Protein AF-0000000083133908 (afdb_homodimer)

Structure (mmCIF, N/CA/C/O backbone):
data_AF-0000000083133908-model_v1
#
loop_
_entity.id
_entity.type
_entity.pdbx_description
1 polymer 'Protein phosphatase CheZ'
#
loop_
_atom_site.group_PDB
_atom_site.id
_atom_site.type_symbol
_atom_site.label_atom_id
_atom_site.label_alt_id
_atom_site.label_comp_id
_atom_site.label_asym_id
_atom_site.label_entity_id
_atom_site.label_seq_id
_atom_site.pdbx_PDB_ins_code
_atom_site.Cartn_x
_atom_site.Cartn_y
_atom_site.Cartn_z
_atom_site.occupancy
_atom_site.B_iso_or_equiv
_atom_site.auth_seq_id
_atom_site.auth_comp_id
_atom_site.auth_asym_id
_atom_site.auth_atom_id
_atom_site.pdbx_PDB_model_num
ATOM 1 N N . MET A 1 1 ? 16.297 55.5 17.969 1 25.08 1 MET A N 1
ATOM 2 C CA . MET A 1 1 ? 15.398 56.594 18.359 1 25.08 1 MET A CA 1
ATOM 3 C C . MET A 1 1 ? 14.242 56.719 17.375 1 25.08 1 MET A C 1
ATOM 5 O O . MET A 1 1 ? 13.211 57.312 17.703 1 25.08 1 MET A O 1
ATOM 9 N N . LYS A 1 2 ? 14.5 56.594 16.094 1 35.31 2 LYS A N 1
ATOM 10 C CA . LYS A 1 2 ? 13.703 56.844 14.883 1 35.31 2 LYS A CA 1
ATOM 11 C C . LYS A 1 2 ? 12.617 55.781 14.727 1 35.31 2 LYS A C 1
ATOM 13 O O . LYS A 1 2 ? 11.547 56.062 14.172 1 35.31 2 LYS A O 1
ATOM 18 N N . ASN A 1 3 ? 13.055 54.625 14.844 1 29.94 3 ASN A N 1
ATOM 19 C CA . ASN A 1 3 ? 12.234 53.469 14.43 1 29.94 3 ASN A CA 1
ATOM 20 C C . ASN A 1 3 ? 11.102 53.219 15.414 1 29.94 3 ASN A C 1
ATOM 22 O O . ASN A 1 3 ? 10.352 52.25 15.258 1 29.94 3 ASN A O 1
ATOM 26 N N . GLU A 1 4 ? 11.109 53.625 16.641 1 32.22 4 GLU A N 1
ATOM 27 C CA . GLU A 1 4 ? 10.188 53.625 17.766 1 32.22 4 GLU A CA 1
ATOM 28 C C . GLU A 1 4 ? 8.984 54.531 17.469 1 32.22 4 GLU A C 1
ATOM 30 O O . GLU A 1 4 ? 7.98 54.5 18.188 1 32.22 4 GLU A O 1
ATOM 35 N N . GLU A 1 5 ? 9.047 55.562 16.719 1 35.44 5 GLU A N 1
ATOM 36 C CA . GLU A 1 5 ? 8.125 56.625 16.359 1 35.44 5 GLU A CA 1
ATOM 37 C C . GLU A 1 5 ? 6.926 56.094 15.586 1 35.44 5 GLU A C 1
ATOM 39 O O . GLU A 1 5 ? 5.84 56.688 15.625 1 35.44 5 GLU A O 1
ATOM 44 N N . GLN A 1 6 ? 7.094 55.031 14.773 1 40.72 6 GLN A N 1
ATOM 45 C CA . GLN A 1 6 ? 6.18 54.656 13.695 1 40.72 6 GLN A CA 1
ATOM 46 C C . GLN A 1 6 ? 4.965 53.906 14.227 1 40.72 6 GLN A C 1
ATOM 48 O O . GLN A 1 6 ? 4.031 53.625 13.484 1 40.72 6 GLN A O 1
ATOM 53 N N . LEU A 1 7 ? 5.117 53.25 15.414 1 43.38 7 LEU A N 1
ATOM 54 C CA . LEU A 1 7 ? 4.031 52.375 15.82 1 43.38 7 LEU A CA 1
ATOM 55 C C . LEU A 1 7 ? 2.764 53.156 16.109 1 43.38 7 LEU A C 1
ATOM 57 O O . LEU A 1 7 ? 1.654 52.656 15.883 1 43.38 7 LEU A O 1
ATOM 61 N N . LEU A 1 8 ? 2.828 54.281 16.812 1 44.56 8 LEU A N 1
ATOM 62 C CA . LEU A 1 8 ? 1.632 55.031 17.141 1 44.56 8 LEU A CA 1
ATOM 63 C C . LEU A 1 8 ? 1.123 55.812 15.922 1 44.56 8 LEU A C 1
ATOM 65 O O . LEU A 1 8 ? 1.903 56.469 15.227 1 44.56 8 LEU A O 1
ATOM 69 N N . THR A 1 9 ? -0.041 55.312 15.57 1 54.75 9 THR A N 1
ATOM 70 C CA . THR A 1 9 ? -0.639 56.094 14.492 1 54.75 9 THR A CA 1
ATOM 71 C C . THR A 1 9 ? -0.646 57.594 14.836 1 54.75 9 THR A C 1
ATOM 73 O O . THR A 1 9 ? -0.519 57.969 16.016 1 54.75 9 THR A O 1
ATOM 76 N N . ARG A 1 10 ? -0.444 58.344 13.789 1 56.56 10 ARG A N 1
ATOM 77 C CA . ARG A 1 10 ? -0.522 59.812 13.891 1 56.56 10 ARG A CA 1
ATOM 78 C C . ARG A 1 10 ? -1.682 60.219 14.789 1 56.56 10 ARG A C 1
ATOM 80 O O . ARG A 1 10 ? -1.552 61.156 15.586 1 56.56 10 ARG A O 1
ATOM 87 N N . SER A 1 11 ? -2.711 59.375 14.641 1 59.56 11 SER A N 1
ATOM 88 C CA . SER A 1 11 ? -3.895 59.719 15.422 1 59.56 11 SER A CA 1
ATOM 89 C C . SER A 1 11 ? -3.66 59.469 16.906 1 59.56 11 SER A C 1
ATOM 91 O O . SER A 1 11 ? -4.055 60.281 17.75 1 59.56 11 SER A O 1
ATOM 93 N N . THR A 1 12 ? -2.955 58.406 17.172 1 58.28 12 THR A N 1
ATOM 94 C CA . THR A 1 12 ? -2.65 58.094 18.562 1 58.28 12 THR A CA 1
ATOM 95 C C . THR A 1 12 ? -1.703 59.156 19.141 1 58.28 12 THR A C 1
ATOM 97 O O . THR A 1 12 ? -1.865 59.562 20.281 1 58.28 12 THR A O 1
ATOM 100 N N . LEU A 1 13 ? -0.852 59.562 18.328 1 54.84 13 LEU A N 1
ATOM 101 C CA . LEU A 1 13 ? 0.083 60.562 18.766 1 54.84 13 LEU A CA 1
ATOM 102 C C . LEU A 1 13 ? -0.641 61.906 19.016 1 54.84 13 LEU A C 1
ATOM 104 O O . LEU A 1 13 ? -0.359 62.594 20 1 54.84 13 LEU A O 1
ATOM 108 N N . GLU A 1 14 ? -1.51 62.25 18.109 1 61.78 14 GLU A N 1
ATOM 109 C CA . GLU A 1 14 ? -2.27 63.5 18.25 1 61.78 14 GLU A CA 1
ATOM 110 C C . GLU A 1 14 ? -3.115 63.5 19.516 1 61.78 14 GLU A C 1
ATOM 112 O O . GLU A 1 14 ? -3.191 64.5 20.234 1 61.78 14 GLU A O 1
ATOM 117 N N . LYS A 1 15 ? -3.662 62.375 19.766 1 63.47 15 LYS A N 1
ATOM 118 C CA . LYS A 1 15 ? -4.508 62.25 20.953 1 63.47 15 LYS A CA 1
ATOM 119 C C . LYS A 1 15 ? -3.668 62.312 22.219 1 63.47 15 LYS A C 1
ATOM 121 O O . LYS A 1 15 ? -4.086 62.875 23.234 1 63.47 15 LYS A O 1
ATOM 126 N N . ALA A 1 16 ? -2.557 61.812 22.109 1 61.44 16 ALA A N 1
ATOM 127 C CA . ALA A 1 16 ? -1.649 61.875 23.25 1 61.44 16 ALA A CA 1
ATOM 128 C C . ALA A 1 16 ? -1.205 63.312 23.531 1 61.44 16 ALA A C 1
ATOM 130 O O . ALA A 1 16 ? -1.152 63.719 24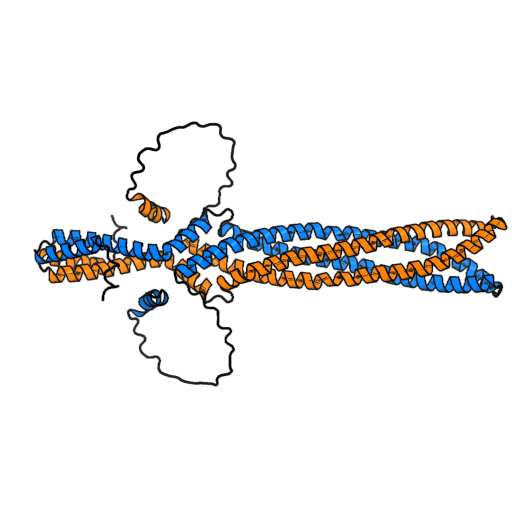.688 1 61.44 16 ALA A O 1
ATOM 131 N N . LEU A 1 17 ? -0.973 63.969 22.469 1 59.78 17 LEU A N 1
ATOM 132 C CA . LEU A 1 17 ? -0.585 65.375 22.625 1 59.78 17 LEU A CA 1
ATOM 133 C C . LEU A 1 17 ? -1.737 66.188 23.203 1 59.78 17 LEU A C 1
ATOM 135 O O . LEU A 1 17 ? -1.529 67.062 24.062 1 59.78 17 LEU A O 1
ATOM 139 N N . SER A 1 18 ? -2.916 65.938 22.656 1 65.31 18 SER A N 1
ATOM 140 C CA . SER A 1 18 ? -4.094 66.625 23.156 1 65.31 18 SER A CA 1
ATOM 141 C C . SER A 1 18 ? -4.34 66.312 24.625 1 65.31 18 SER A C 1
ATOM 143 O O . SER A 1 18 ? -4.805 67.188 25.375 1 65.31 18 SER A O 1
ATOM 145 N N . LEU A 1 19 ? -4.02 65.188 24.984 1 63.94 19 LEU A N 1
ATOM 146 C CA . LEU A 1 19 ? -4.141 64.812 26.391 1 63.94 19 LEU A CA 1
ATOM 147 C C . LEU A 1 19 ? -3.174 65.625 27.25 1 63.94 19 LEU A C 1
ATOM 149 O O . LEU A 1 19 ? -3.553 66.125 28.312 1 63.94 19 LEU A O 1
ATOM 153 N N . VAL A 1 20 ? -1.993 65.75 26.781 1 60.38 20 VAL A N 1
ATOM 154 C CA . VAL A 1 20 ? -1.001 66.5 27.516 1 60.38 20 VAL A CA 1
ATOM 155 C C . VAL A 1 20 ? -1.482 67.938 27.641 1 60.38 20 VAL A C 1
ATOM 157 O O . VAL A 1 20 ? -1.394 68.562 28.719 1 60.38 20 VAL A O 1
ATOM 160 N N . GLU A 1 21 ? -1.931 68.438 26.531 1 63.09 21 GLU A N 1
ATOM 161 C CA . GLU A 1 21 ? -2.422 69.812 26.531 1 63.09 21 GLU A CA 1
ATOM 162 C C . GLU A 1 21 ? -3.59 70 27.5 1 63.09 21 GLU A C 1
ATOM 164 O O . GLU A 1 21 ? -3.672 71 28.219 1 63.09 21 GLU A O 1
ATOM 169 N N . SER A 1 22 ? -4.406 69.062 27.516 1 62.81 22 SER A N 1
ATOM 170 C CA . SER A 1 22 ? -5.566 69.125 28.406 1 62.81 22 SER A CA 1
ATOM 171 C C . SER A 1 22 ? -5.156 68.938 29.859 1 62.81 22 SER A C 1
ATOM 173 O O . SER A 1 22 ? -5.711 69.625 30.734 1 62.81 22 SER A O 1
ATOM 175 N N . LEU A 1 23 ? -4.215 68.25 30.094 1 59.75 23 LEU A N 1
ATOM 176 C CA . LEU A 1 23 ? -3.701 68.062 31.453 1 59.75 23 LEU A CA 1
ATOM 177 C C . LEU A 1 23 ? -2.982 69.375 31.922 1 59.75 23 LEU A C 1
ATOM 179 O O . LEU A 1 23 ? -3.129 69.75 33.094 1 59.75 23 LEU A O 1
ATOM 183 N N . GLU A 1 24 ? -2.295 69.938 30.969 1 61.66 24 GLU A N 1
ATOM 184 C CA . GLU A 1 24 ? -1.63 71.188 31.281 1 61.66 24 GLU A CA 1
ATOM 185 C C . GLU A 1 24 ? -2.646 72.312 31.516 1 61.66 24 GLU A C 1
ATOM 187 O O . GLU A 1 24 ? -2.426 73.188 32.375 1 61.66 24 GLU A O 1
ATOM 192 N N . GLY A 1 25 ? -3.689 72.188 30.797 1 61.62 25 GLY A N 1
ATOM 193 C CA . GLY A 1 25 ? -4.727 73.188 30.906 1 61.62 25 GLY A CA 1
ATOM 194 C C . GLY A 1 25 ? -5.699 72.938 32.031 1 61.62 25 GLY A C 1
ATOM 195 O O . GLY A 1 25 ? -6.566 73.75 32.312 1 61.62 25 GLY A O 1
ATOM 196 N N . GLY A 1 26 ? -5.559 71.812 32.844 1 59.66 26 GLY A N 1
ATOM 197 C CA . GLY A 1 26 ? -6.34 71.5 34.031 1 59.66 26 GLY A CA 1
ATOM 198 C C . GLY A 1 26 ? -7.727 70.938 33.688 1 59.66 26 GLY A C 1
ATOM 199 O O . GLY A 1 26 ? -8.617 70.938 34.562 1 59.66 26 GLY A O 1
ATOM 200 N N . ASP A 1 27 ? -7.996 70.75 32.438 1 60.88 27 ASP A N 1
ATOM 201 C CA . ASP A 1 27 ? -9.289 70.188 32.031 1 60.88 27 ASP A CA 1
ATOM 202 C C . ASP A 1 27 ? -9.352 68.688 32.219 1 60.88 27 ASP A C 1
ATOM 204 O O . ASP A 1 27 ? -9.039 67.938 31.312 1 60.88 27 ASP A O 1
ATOM 208 N N . ALA A 1 28 ? -9.781 68.312 33.469 1 58.78 28 ALA A N 1
ATOM 209 C CA . ALA A 1 28 ? -9.812 66.875 33.875 1 58.78 28 ALA A CA 1
ATOM 210 C C . ALA A 1 28 ? -10.805 66.125 33.031 1 58.78 28 ALA A C 1
ATOM 212 O O . ALA A 1 28 ? -10.555 64.938 32.656 1 58.78 28 ALA A O 1
ATOM 213 N N . LYS A 1 29 ? -11.906 66.812 32.75 1 62.31 29 LYS A N 1
ATOM 214 C CA . LYS A 1 29 ? -12.93 66.125 31.938 1 62.31 29 LYS A CA 1
ATOM 215 C C . LYS A 1 29 ? -12.414 65.812 30.547 1 62.31 29 LYS A C 1
ATOM 217 O O . LYS A 1 29 ? -12.594 64.688 30.062 1 62.31 29 LYS A O 1
ATOM 222 N N . GLU A 1 30 ? -11.75 66.75 30.016 1 67.94 30 GLU A N 1
ATOM 223 C CA . GLU A 1 30 ? -11.195 66.5 28.672 1 67.94 30 GLU A CA 1
ATOM 224 C C . GLU A 1 30 ? -10.039 65.562 28.703 1 67.94 30 GLU A C 1
ATOM 226 O O . GLU A 1 30 ? -9.891 64.688 27.812 1 67.94 30 GLU A O 1
ATOM 231 N N . ALA A 1 31 ? -9.289 65.5 29.719 1 59.53 31 ALA A N 1
ATOM 232 C CA . ALA A 1 31 ? -8.18 64.562 29.875 1 59.53 31 ALA A CA 1
ATOM 233 C C . ALA A 1 31 ? -8.68 63.125 30 1 59.53 31 ALA A C 1
ATOM 235 O O . ALA A 1 31 ? -8.125 62.219 29.391 1 59.53 31 ALA A O 1
ATOM 236 N N . ALA A 1 32 ? -9.734 63.031 30.734 1 57.84 32 ALA A N 1
ATOM 237 C CA . ALA A 1 32 ? -10.32 61.688 30.891 1 57.84 32 ALA A CA 1
ATOM 238 C C . ALA A 1 32 ? -10.844 61.156 29.547 1 57.84 32 ALA A C 1
ATOM 240 O O . ALA A 1 32 ? -10.648 60 29.234 1 57.84 32 ALA A O 1
ATOM 241 N N . ARG A 1 33 ? -11.492 62.031 28.844 1 66.5 33 ARG A N 1
ATOM 242 C CA . ARG A 1 33 ? -11.992 61.688 27.531 1 66.5 33 ARG A CA 1
ATOM 243 C C . ARG A 1 33 ? -10.852 61.312 26.594 1 66.5 33 ARG A C 1
ATOM 245 O O . ARG A 1 33 ? -10.93 60.281 25.891 1 66.5 33 ARG A O 1
ATOM 252 N N . LEU A 1 34 ? -9.805 62.031 26.688 1 61.41 34 LEU A N 1
ATOM 253 C CA . LEU A 1 34 ? -8.664 61.781 25.797 1 61.41 34 LEU A CA 1
ATOM 254 C C . LEU A 1 34 ? -7.918 60.531 26.188 1 61.41 34 LEU A C 1
ATOM 256 O O . LEU A 1 34 ? -7.418 59.812 25.328 1 61.41 34 LEU A O 1
ATOM 260 N N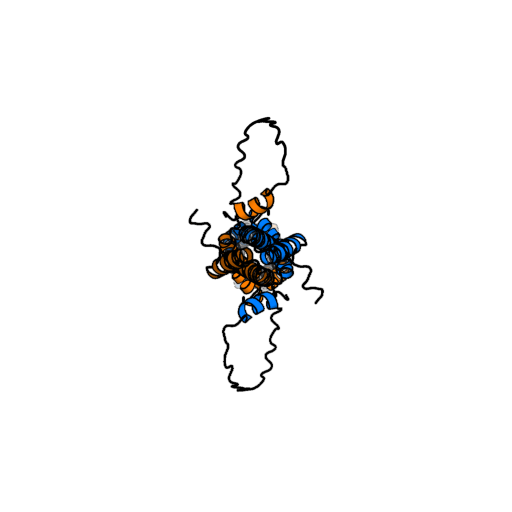 . VAL A 1 35 ? -7.883 60.188 27.406 1 59.06 35 VAL A N 1
ATOM 261 C CA . VAL A 1 35 ? -7.27 58.938 27.875 1 59.06 35 VAL A CA 1
ATOM 262 C C . VAL A 1 35 ? -8.031 57.75 27.312 1 59.06 35 VAL A C 1
ATOM 264 O O . VAL A 1 35 ? -7.43 56.781 26.859 1 59.06 35 VAL A O 1
ATOM 267 N N . ALA A 1 36 ? -9.305 57.875 27.391 1 59.19 36 ALA A N 1
ATOM 268 C CA . ALA A 1 36 ? -10.148 56.812 26.828 1 59.19 36 ALA A CA 1
ATOM 269 C C . ALA A 1 36 ? -9.906 56.656 25.328 1 59.19 36 ALA A C 1
ATOM 271 O O . ALA A 1 36 ? -9.789 55.531 24.828 1 59.19 36 ALA A O 1
ATOM 272 N N . GLU A 1 37 ? -9.82 57.812 24.734 1 62.5 37 GLU A N 1
ATOM 273 C CA . GLU A 1 37 ? -9.609 57.812 23.281 1 62.5 37 GLU A CA 1
ATOM 274 C C . GLU A 1 37 ? -8.219 57.281 22.938 1 62.5 37 GLU A C 1
ATOM 276 O O . GLU A 1 37 ? -8.055 56.531 21.969 1 62.5 37 GLU A O 1
ATOM 281 N N . LEU A 1 38 ? -7.316 57.625 23.703 1 58 38 LEU A N 1
ATOM 282 C CA . LEU A 1 38 ? -5.953 57.156 23.484 1 58 38 LEU A CA 1
ATOM 283 C C . LEU A 1 38 ? -5.848 55.656 23.719 1 58 38 LEU A C 1
ATOM 285 O O . LEU A 1 38 ? -5.152 54.938 22.984 1 58 38 LEU A O 1
ATOM 289 N N . SER A 1 39 ? -6.508 55.25 24.781 1 56.12 39 SER A N 1
ATOM 290 C CA . SER A 1 39 ? -6.547 53.812 25.047 1 56.12 39 SER A CA 1
ATOM 291 C C . SER A 1 39 ? -7.141 53.031 23.875 1 56.12 39 SER A C 1
ATOM 293 O O . SER A 1 39 ? -6.641 51.969 23.516 1 56.12 39 SER A O 1
ATOM 295 N N . GLN A 1 40 ? -8.156 53.625 23.453 1 59.53 40 GLN A N 1
ATOM 296 C CA . GLN A 1 40 ? -8.797 53 22.297 1 59.53 40 GLN A CA 1
ATOM 297 C C . GLN A 1 40 ? -7.863 53 21.094 1 59.53 40 GLN A C 1
ATOM 299 O O . GLN A 1 40 ? -7.785 52 20.375 1 59.53 40 GLN A O 1
ATOM 304 N N . CYS A 1 41 ? -7.211 54.125 20.953 1 55.72 41 CYS A N 1
ATOM 305 C CA . CYS A 1 41 ? -6.297 54.25 19.828 1 55.72 41 CYS A CA 1
ATOM 306 C C . CYS A 1 41 ? -5.133 53.281 19.969 1 55.72 41 CYS A C 1
ATOM 308 O O . CYS A 1 41 ? -4.715 52.625 18.984 1 55.72 41 CYS A O 1
ATOM 310 N N . LEU A 1 42 ? -4.602 53.156 21.047 1 53.16 42 LEU A N 1
ATOM 311 C CA . LEU A 1 42 ? -3.486 52.25 21.312 1 53.16 42 LEU A CA 1
ATOM 312 C C . LEU A 1 42 ? -3.902 50.781 21.109 1 53.16 42 LEU A C 1
ATOM 314 O O . LEU A 1 42 ? -3.143 50 20.562 1 53.16 42 LEU A O 1
ATOM 318 N N . GLU A 1 43 ? -5.074 50.562 21.703 1 54.19 43 GLU A N 1
ATOM 319 C CA . GLU A 1 43 ? -5.629 49.219 21.484 1 54.19 43 GLU A CA 1
ATOM 320 C C . GLU A 1 43 ? -5.758 48.906 20 1 54.19 43 GLU A C 1
ATOM 322 O O . GLU A 1 43 ? -5.422 47.812 19.547 1 54.19 43 GLU A O 1
ATOM 327 N N . GLU A 1 44 ? -6.211 49.906 19.406 1 56.31 44 GLU A N 1
ATOM 328 C CA . GLU A 1 44 ? -6.379 49.75 17.969 1 56.31 44 GLU A CA 1
ATOM 329 C C . GLU A 1 44 ? -5.035 49.562 17.281 1 56.31 44 GLU A C 1
ATOM 331 O O . GLU A 1 44 ? -4.906 48.75 16.375 1 56.31 44 GLU A O 1
ATOM 336 N N . ASP A 1 45 ? -4.109 50.406 17.688 1 52.53 45 ASP A N 1
ATOM 337 C CA . ASP A 1 45 ? -2.781 50.312 17.094 1 52.53 45 ASP A CA 1
ATOM 338 C C . ASP A 1 45 ? -2.148 48.938 17.375 1 52.53 45 ASP A C 1
ATOM 340 O O . ASP A 1 45 ? -1.51 48.344 16.5 1 52.53 45 ASP A O 1
ATOM 344 N N . PHE A 1 46 ? -2.24 48.5 18.547 1 51.56 46 PHE A N 1
ATOM 345 C CA . PHE A 1 46 ? -1.701 47.188 18.953 1 51.56 46 PHE A CA 1
ATOM 346 C C . PHE A 1 46 ? -2.363 46.062 18.188 1 51.56 46 PHE A C 1
ATOM 348 O O . PHE A 1 46 ? -1.682 45.188 17.672 1 51.56 46 PHE A O 1
ATOM 355 N N . VAL A 1 47 ? -3.631 46.156 18.234 1 53.53 47 VAL A N 1
ATOM 356 C CA . VAL A 1 47 ? -4.379 45.125 17.5 1 53.53 47 VAL A CA 1
ATOM 357 C C . VAL A 1 47 ? -3.973 45.188 16.016 1 53.53 47 VAL A C 1
ATOM 359 O O . VAL A 1 47 ? -3.824 44.125 15.391 1 53.53 47 VAL A O 1
ATOM 362 N N . GLN A 1 48 ? -3.785 46.375 15.695 1 55.03 48 GLN A N 1
ATOM 363 C CA . GLN A 1 48 ? -3.367 46.531 14.305 1 55.03 48 GLN A CA 1
ATOM 364 C C . GLN A 1 48 ? -1.98 45.938 14.078 1 55.03 48 GLN A C 1
ATOM 366 O O . GLN A 1 48 ? -1.741 45.281 13.07 1 55.03 48 GLN A O 1
ATOM 371 N N . GLU A 1 49 ? -1.141 46.312 14.977 1 51.75 49 GLU A N 1
ATOM 372 C CA . GLU A 1 49 ? 0.224 45.812 14.805 1 51.75 49 GLU A CA 1
ATOM 373 C C . GLU A 1 49 ? 0.29 44.281 14.953 1 51.75 49 GLU A C 1
ATOM 375 O O . GLU A 1 49 ? 0.916 43.594 14.141 1 51.75 49 GLU A O 1
ATOM 380 N N . VAL A 1 50 ? -0.223 43.844 16.078 1 56.12 50 VAL A N 1
ATOM 381 C CA . VAL A 1 50 ? -0.272 42.406 16.281 1 56.12 50 VAL A CA 1
ATOM 382 C C . VAL A 1 50 ? -1.057 41.75 15.141 1 56.12 50 VAL A C 1
ATOM 384 O O . VAL A 1 50 ? -0.686 40.688 14.648 1 56.12 50 VAL A O 1
ATOM 387 N N . GLY A 1 51 ? -2.102 42.406 14.852 1 57.88 51 GLY A N 1
ATOM 388 C CA . GLY A 1 51 ? -2.936 41.938 13.758 1 57.88 51 GLY A CA 1
ATOM 389 C C . GLY A 1 51 ? -2.18 41.812 12.445 1 57.88 51 GLY A C 1
ATOM 390 O O . GLY A 1 51 ? -2.344 40.844 11.719 1 57.88 51 GLY A O 1
ATOM 391 N N . LYS A 1 52 ? -1.358 42.875 12.344 1 59.41 52 LYS A N 1
ATOM 392 C CA . LYS A 1 52 ? -0.631 42.875 11.078 1 59.41 52 LYS A CA 1
ATOM 393 C C . LYS A 1 52 ? 0.359 41.719 11.016 1 59.41 52 LYS A C 1
ATOM 395 O O . LYS A 1 52 ? 0.497 41.062 9.977 1 59.41 52 LYS A O 1
ATOM 400 N N . ILE A 1 53 ? 1.009 41.438 12.109 1 57.94 53 ILE A N 1
ATOM 401 C CA . ILE A 1 53 ? 2.074 40.438 12.133 1 57.94 53 ILE A CA 1
ATOM 402 C C . ILE A 1 53 ? 1.472 39.062 12.07 1 57.94 53 ILE A C 1
ATOM 404 O O . ILE A 1 53 ? 2.031 38.156 11.43 1 57.94 53 ILE A O 1
ATOM 408 N N . THR A 1 54 ? 0.334 38.906 12.562 1 71.44 54 THR A N 1
ATOM 409 C CA . THR A 1 54 ? -0.26 37.562 12.641 1 71.44 54 THR A CA 1
ATOM 410 C C . THR A 1 54 ? -1.427 37.438 11.664 1 71.44 54 THR A C 1
ATOM 412 O O . THR A 1 54 ? -2.072 36.406 11.594 1 71.44 54 THR A O 1
ATOM 415 N N . ARG A 1 55 ? -1.517 38.562 10.93 1 76.19 55 ARG A N 1
ATOM 416 C CA . ARG A 1 55 ? -2.684 38.594 10.055 1 76.19 55 ARG A CA 1
ATOM 417 C C . ARG A 1 55 ? -2.631 37.469 9.031 1 76.19 55 ARG A C 1
ATOM 419 O O . ARG A 1 55 ? -3.633 36.781 8.789 1 76.19 55 ARG A O 1
ATOM 426 N N . ASP A 1 56 ? -1.455 37.375 8.523 1 82.25 56 ASP A N 1
ATOM 427 C CA . ASP A 1 56 ? -1.323 36.312 7.512 1 82.25 56 ASP A CA 1
ATOM 428 C C . ASP A 1 56 ? -1.611 34.938 8.109 1 82.25 56 ASP A C 1
ATOM 430 O O . ASP A 1 56 ? -2.254 34.125 7.465 1 82.25 56 ASP A O 1
ATOM 434 N N . LEU A 1 57 ? -1.059 34.719 9.242 1 86.31 57 LEU A N 1
ATOM 435 C CA . LEU A 1 57 ? -1.316 33.469 9.906 1 86.31 57 LEU A CA 1
ATOM 436 C C . LEU A 1 57 ? -2.801 33.312 10.227 1 86.31 57 LEU A C 1
ATOM 438 O O . LEU A 1 57 ? -3.381 32.25 9.992 1 86.31 57 LEU A O 1
ATOM 442 N N . HIS A 1 58 ? -3.318 34.406 10.773 1 81.94 58 HIS A N 1
ATOM 443 C CA . HIS A 1 58 ? -4.746 34.406 11.07 1 81.94 58 HIS A CA 1
ATOM 444 C C . HIS A 1 58 ? -5.566 34.094 9.82 1 81.94 58 HIS A C 1
ATOM 446 O O . HIS A 1 58 ? -6.438 33.219 9.844 1 81.94 58 HIS A O 1
ATOM 452 N N . ASN A 1 59 ? -5.297 34.75 8.742 1 84.12 59 ASN A N 1
ATOM 453 C CA . ASN A 1 59 ? -6.016 34.531 7.488 1 84.12 59 ASN A CA 1
ATOM 454 C C . ASN A 1 59 ? -5.859 33.094 6.996 1 84.12 59 ASN A C 1
ATOM 456 O O . ASN A 1 59 ? -6.812 32.5 6.48 1 84.12 59 ASN A O 1
ATOM 460 N N . THR A 1 60 ? -4.707 32.625 7.109 1 89.88 60 THR A N 1
ATOM 461 C CA . THR A 1 60 ? -4.453 31.234 6.699 1 89.88 60 THR A CA 1
ATOM 462 C C . THR A 1 60 ? -5.277 30.266 7.539 1 89.88 60 THR A C 1
ATOM 464 O O . THR A 1 60 ? -5.879 29.328 7.004 1 89.88 60 THR A O 1
ATOM 467 N N . LEU A 1 61 ? -5.281 30.484 8.812 1 88.44 61 LEU A N 1
ATOM 468 C CA . LEU A 1 61 ? -6.051 29.625 9.695 1 88.44 61 LEU A CA 1
ATOM 469 C C . LEU A 1 61 ? -7.539 29.703 9.375 1 88.44 61 LEU A C 1
ATOM 471 O O . LEU A 1 61 ? -8.25 28.703 9.453 1 88.44 61 LEU A O 1
ATOM 475 N N . VAL A 1 62 ? -8.008 30.859 9.07 1 83.25 62 VAL A N 1
ATOM 476 C CA . VAL A 1 62 ? -9.398 31.016 8.672 1 83.25 62 VAL A CA 1
ATOM 477 C C . VAL A 1 62 ? -9.664 30.234 7.395 1 83.25 62 VAL A C 1
ATOM 479 O O . VAL A 1 62 ? -10.664 29.516 7.297 1 83.25 62 VAL A O 1
ATOM 482 N N . ASP A 1 63 ? -8.734 30.406 6.465 1 87.5 63 ASP A N 1
ATOM 483 C CA . ASP A 1 63 ? -8.859 29.672 5.207 1 87.5 63 ASP A CA 1
ATOM 484 C C . ASP A 1 63 ? -8.859 28.172 5.453 1 87.5 63 ASP A C 1
ATOM 486 O O . ASP A 1 63 ? -9.695 27.453 4.902 1 87.5 63 ASP A O 1
ATOM 490 N N . LEU A 1 64 ? -7.98 27.703 6.281 1 91.19 64 LEU A N 1
ATOM 491 C CA . LEU A 1 64 ? -7.809 26.281 6.578 1 91.19 64 LEU A CA 1
ATOM 492 C C . LEU A 1 64 ? -8.984 25.75 7.387 1 91.19 64 LEU A C 1
ATOM 494 O O . LEU A 1 64 ? -9.211 24.531 7.445 1 91.19 64 LEU A O 1
ATOM 498 N N . SER A 1 65 ? -9.719 26.578 7.949 1 85.5 65 SER A N 1
ATOM 499 C CA . SER A 1 65 ? -10.844 26.156 8.773 1 85.5 65 SER A CA 1
ATOM 500 C C . SER A 1 65 ? -12.156 26.266 8.016 1 85.5 65 SER A C 1
ATOM 502 O O . SER A 1 65 ? -13.023 25.391 8.125 1 85.5 65 SER A O 1
ATOM 504 N N . GLU A 1 66 ? -12.305 27.266 7.129 1 78.56 66 GLU A N 1
ATOM 505 C CA . GLU A 1 66 ? -13.641 27.562 6.609 1 78.56 66 GLU A CA 1
ATOM 506 C C . GLU A 1 66 ? -13.672 27.453 5.086 1 78.56 66 GLU A C 1
ATOM 508 O O . GLU A 1 66 ? -14.727 27.156 4.508 1 78.56 66 GLU A O 1
ATOM 513 N N . HIS A 1 67 ? -12.578 27.609 4.371 1 75.94 67 HIS A N 1
ATOM 514 C CA . HIS A 1 67 ? -12.688 27.875 2.941 1 75.94 67 HIS A CA 1
ATOM 515 C C . HIS A 1 67 ? -12.086 26.734 2.123 1 75.94 67 HIS A C 1
ATOM 517 O O . HIS A 1 67 ? -12.43 26.562 0.951 1 75.94 67 HIS A O 1
ATOM 523 N N . LYS A 1 68 ? -11.266 26.031 2.686 1 81.06 68 LYS A N 1
ATOM 524 C CA . LYS A 1 68 ? -10.656 24.969 1.912 1 81.06 68 LYS A CA 1
ATOM 525 C C . LYS A 1 68 ? -11.664 23.844 1.624 1 81.06 68 LYS A C 1
ATOM 527 O O . LYS A 1 68 ? -12.594 23.641 2.4 1 81.06 68 LYS A O 1
ATOM 532 N N . GLU A 1 69 ? -11.516 23.281 0.434 1 78.62 69 GLU A N 1
ATOM 533 C CA . GLU A 1 69 ? -12.336 22.125 0.075 1 78.62 69 GLU A CA 1
ATOM 534 C C . GLU A 1 69 ? -12.375 21.094 1.2 1 78.62 69 GLU A C 1
ATOM 536 O O . GLU A 1 69 ? -13.445 20.625 1.576 1 78.62 69 GLU A O 1
ATOM 541 N N . LYS A 1 70 ? -11.195 20.766 1.687 1 87.31 70 LYS A N 1
ATOM 542 C CA . LYS A 1 70 ? -11.055 19.938 2.881 1 87.31 70 LYS A CA 1
ATOM 543 C C . LYS A 1 70 ? -10.32 20.688 3.988 1 87.31 70 LYS A C 1
ATOM 545 O O . LYS A 1 70 ? -9.109 20.906 3.91 1 87.31 70 LYS A O 1
ATOM 550 N N . ASN A 1 71 ? -11.133 21.031 4.918 1 87.81 71 ASN A N 1
ATOM 551 C CA . ASN A 1 71 ? -10.516 21.828 5.969 1 87.81 71 ASN A CA 1
ATOM 552 C C . ASN A 1 71 ? -9.758 20.953 6.965 1 87.81 71 ASN A C 1
ATOM 554 O O . ASN A 1 71 ? -9.758 19.734 6.848 1 87.81 71 ASN A O 1
ATOM 558 N N . LEU A 1 72 ? -9.078 21.547 7.902 1 92.56 72 LEU A N 1
ATOM 559 C CA . LEU A 1 72 ? -8.188 20.859 8.828 1 92.56 72 LEU A CA 1
ATOM 560 C C . LEU A 1 72 ? -8.969 19.859 9.672 1 92.56 72 LEU A C 1
ATOM 562 O O . LEU A 1 72 ? -8.445 18.781 10 1 92.56 72 LEU A O 1
ATOM 566 N N . LYS A 1 73 ? -10.125 20.234 10.047 1 91.69 73 LYS A N 1
ATOM 567 C CA . LYS A 1 73 ? -10.938 19.312 10.836 1 91.69 73 LYS A CA 1
ATOM 568 C C . LYS A 1 73 ? -11.312 18.078 10.023 1 91.69 73 LYS A C 1
ATOM 570 O O . LYS A 1 73 ? -11.234 16.953 10.531 1 91.69 73 LYS A O 1
ATOM 575 N N . ASP A 1 74 ? -11.742 18.234 8.797 1 92.56 74 ASP A N 1
ATOM 576 C CA . ASP A 1 74 ? -12.047 17.125 7.906 1 92.56 74 ASP A CA 1
ATOM 577 C C . ASP A 1 74 ? -10.852 16.172 7.781 1 92.56 74 ASP A C 1
ATOM 579 O O . ASP A 1 74 ? -11.008 14.953 7.859 1 92.56 74 ASP A O 1
ATOM 583 N N . ILE A 1 75 ? -9.781 16.75 7.52 1 95 75 ILE A N 1
ATOM 584 C CA . ILE A 1 75 ? -8.547 15.984 7.363 1 95 75 ILE A CA 1
ATOM 585 C C . ILE A 1 75 ? -8.273 15.18 8.633 1 95 75 ILE A C 1
ATOM 587 O O . ILE A 1 75 ? -8 13.977 8.57 1 95 75 ILE A O 1
ATOM 591 N N . THR A 1 76 ? -8.328 15.844 9.766 1 94.94 76 THR A N 1
ATOM 592 C CA . THR A 1 76 ? -8.07 15.203 11.047 1 94.94 76 THR A CA 1
ATOM 593 C C . THR A 1 76 ? -9.023 14.031 11.273 1 94.94 76 THR A C 1
ATOM 595 O O . THR A 1 76 ? -8.633 12.992 11.805 1 94.94 76 THR A O 1
ATOM 598 N N . ASP A 1 77 ? -10.203 14.203 10.852 1 94.12 77 ASP A N 1
ATOM 599 C CA . ASP A 1 77 ? -11.219 13.172 11.039 1 94.12 77 ASP A CA 1
ATOM 600 C C . ASP A 1 77 ? -10.961 11.984 10.117 1 94.12 77 ASP A C 1
ATOM 602 O O . ASP A 1 77 ? -11.359 10.852 10.43 1 94.12 77 ASP A O 1
ATOM 606 N N . GLU A 1 78 ? -10.305 12.211 9.07 1 96.31 78 GLU A N 1
ATOM 607 C CA . GLU A 1 78 ? -10.117 11.172 8.062 1 96.31 78 GLU A CA 1
ATOM 608 C C . GLU A 1 78 ? -8.805 10.422 8.289 1 96.31 78 GLU A C 1
ATOM 610 O O . GLU A 1 78 ? -8.594 9.344 7.727 1 96.31 78 GLU A O 1
ATOM 615 N N . LEU A 1 79 ? -7.988 10.945 9.109 1 97.38 79 LEU A N 1
ATOM 616 C CA . LEU A 1 79 ? -6.648 10.391 9.273 1 97.38 79 LEU A CA 1
ATOM 617 C C . LEU A 1 79 ? -6.707 8.992 9.883 1 97.38 79 LEU A C 1
ATOM 619 O O . LEU A 1 79 ? -5.996 8.094 9.438 1 97.38 79 LEU A O 1
ATOM 623 N N . PRO A 1 80 ? -7.566 8.688 10.898 1 96.62 80 PRO A N 1
ATOM 624 C CA . PRO A 1 80 ? -7.652 7.316 11.414 1 96.62 80 PRO A CA 1
ATOM 625 C C . PRO A 1 80 ? -8.055 6.305 10.344 1 96.62 80 PRO A C 1
ATOM 627 O O . PRO A 1 80 ? -7.52 5.195 10.305 1 96.62 80 PRO A O 1
ATOM 630 N N . ASP A 1 81 ? -8.93 6.746 9.539 1 97.25 81 ASP A N 1
ATOM 631 C CA . ASP A 1 81 ? -9.352 5.871 8.453 1 97.25 81 ASP A CA 1
ATOM 632 C C . ASP A 1 81 ? -8.203 5.602 7.484 1 97.25 81 ASP A C 1
ATOM 634 O O . ASP A 1 81 ? -8.055 4.484 6.98 1 97.25 81 ASP A O 1
ATOM 638 N N . ALA A 1 82 ? -7.52 6.629 7.188 1 97.94 82 ALA A N 1
ATOM 639 C CA . ALA A 1 82 ? -6.363 6.461 6.312 1 97.94 82 ALA A CA 1
ATOM 640 C C . ALA A 1 82 ? -5.383 5.441 6.887 1 97.94 82 ALA A C 1
ATOM 642 O O . ALA A 1 82 ? -4.852 4.602 6.16 1 97.94 82 ALA A O 1
ATOM 643 N N . LYS A 1 83 ? -5.117 5.484 8.141 1 97.88 83 LYS A N 1
ATOM 644 C CA . LYS A 1 83 ? -4.246 4.512 8.797 1 97.88 83 LYS A CA 1
ATOM 645 C C . LYS A 1 83 ? -4.793 3.096 8.648 1 97.88 83 LYS A C 1
ATOM 647 O O . LYS A 1 83 ? -4.047 2.166 8.336 1 97.88 83 LYS A O 1
ATOM 652 N N . ASP A 1 84 ? -6.035 2.971 8.875 1 97.88 84 ASP A N 1
ATOM 653 C CA . ASP A 1 84 ? -6.68 1.668 8.742 1 97.88 84 ASP A CA 1
ATOM 654 C C . ASP A 1 84 ? -6.539 1.129 7.316 1 97.88 84 ASP A C 1
ATOM 656 O O . ASP A 1 84 ? -6.316 -0.067 7.121 1 97.88 84 ASP A O 1
ATOM 660 N N . ARG A 1 85 ? -6.762 1.993 6.426 1 97.56 85 ARG A N 1
ATOM 661 C CA . ARG A 1 85 ? -6.652 1.591 5.027 1 97.56 85 ARG A CA 1
ATOM 662 C C . ARG A 1 85 ? -5.238 1.112 4.707 1 97.56 85 ARG A C 1
ATOM 664 O O . ARG A 1 85 ? -5.062 0.112 4.008 1 97.56 85 ARG A O 1
ATOM 671 N N . LEU A 1 86 ? -4.27 1.849 5.203 1 98 86 LEU A N 1
ATOM 672 C CA . LEU A 1 86 ? -2.885 1.443 4.977 1 98 86 LEU A CA 1
ATOM 673 C C . LEU A 1 86 ? -2.609 0.08 5.602 1 98 86 LEU A C 1
ATOM 675 O O . LEU A 1 86 ? -1.984 -0.779 4.977 1 98 86 LEU A O 1
ATOM 679 N N . GLU A 1 87 ? -3.072 -0.138 6.77 1 97.56 87 GLU A N 1
ATOM 680 C CA . GLU A 1 87 ? -2.912 -1.43 7.43 1 97.56 87 GLU A CA 1
ATOM 681 C C . GLU A 1 87 ? -3.607 -2.541 6.648 1 97.56 87 GLU A C 1
ATOM 683 O O . GLU A 1 87 ? -3.096 -3.658 6.559 1 97.56 87 GLU A O 1
ATOM 688 N N . HIS A 1 88 ? -4.719 -2.238 6.16 1 97.44 88 HIS A N 1
ATOM 689 C CA . HIS A 1 88 ? -5.457 -3.209 5.363 1 97.44 88 HIS A CA 1
ATOM 690 C C . HIS A 1 88 ? -4.691 -3.576 4.094 1 97.44 88 HIS A C 1
ATOM 692 O O . HIS A 1 88 ? -4.695 -4.738 3.68 1 97.44 88 HIS A O 1
ATOM 698 N N . VAL A 1 89 ? -4.125 -2.619 3.469 1 97.12 89 VAL A N 1
ATOM 699 C CA . VAL A 1 89 ? -3.318 -2.887 2.281 1 97.12 89 VAL A CA 1
ATOM 700 C C . VAL A 1 89 ? -2.23 -3.906 2.615 1 97.12 89 VAL A C 1
ATOM 702 O O . VAL A 1 89 ? -2.012 -4.859 1.864 1 97.12 89 VAL A O 1
ATOM 705 N N . VAL A 1 90 ? -1.53 -3.688 3.707 1 96.62 90 VAL A N 1
ATOM 706 C CA . VAL A 1 90 ? -0.472 -4.602 4.121 1 96.62 90 VAL A CA 1
ATOM 707 C C . VAL A 1 90 ? -1.045 -6.008 4.305 1 96.62 90 VAL A C 1
ATOM 709 O O . VAL A 1 90 ? -0.463 -6.988 3.834 1 96.62 90 VAL A O 1
ATOM 712 N N . LYS A 1 91 ? -2.156 -6.09 4.918 1 96.5 91 LYS A N 1
ATOM 713 C CA . LYS A 1 91 ? -2.783 -7.387 5.168 1 96.5 91 LYS A CA 1
ATOM 714 C C . LYS A 1 91 ? -3.209 -8.055 3.865 1 96.5 91 LYS A C 1
ATOM 716 O O . LYS A 1 91 ? -3.014 -9.258 3.686 1 96.5 91 LYS A O 1
ATOM 721 N N . LEU A 1 92 ? -3.811 -7.285 3.008 1 94.56 92 LEU A N 1
ATOM 722 C CA . LEU A 1 92 ? -4.25 -7.816 1.722 1 94.56 92 LEU A CA 1
ATOM 723 C C . LEU A 1 92 ? -3.076 -8.383 0.935 1 94.56 92 LEU A C 1
ATOM 725 O O . LEU A 1 92 ? -3.17 -9.477 0.375 1 94.56 92 LEU A O 1
ATOM 729 N N . THR A 1 93 ? -2.023 -7.664 0.845 1 94.06 93 THR A N 1
ATOM 730 C CA . THR A 1 93 ? -0.847 -8.102 0.104 1 94.06 93 THR A CA 1
ATOM 731 C C . THR A 1 93 ? -0.212 -9.32 0.769 1 94.06 93 THR A C 1
ATOM 733 O O . THR A 1 93 ? 0.244 -10.242 0.086 1 94.06 93 THR A O 1
ATOM 736 N N . GLU A 1 94 ? -0.166 -9.32 2.033 1 94.75 94 GLU A N 1
ATOM 737 C CA . GLU A 1 94 ? 0.348 -10.469 2.766 1 94.75 94 GLU A CA 1
ATOM 738 C C . GLU A 1 94 ? -0.481 -11.719 2.48 1 94.75 94 GLU A C 1
ATOM 740 O O . GLU A 1 94 ? 0.07 -12.789 2.215 1 94.75 94 GLU A O 1
ATOM 745 N N . ASP A 1 95 ? -1.746 -11.57 2.568 1 94.5 95 ASP A N 1
ATOM 746 C CA . ASP A 1 95 ? -2.646 -12.688 2.307 1 94.5 95 ASP A CA 1
ATOM 747 C C . ASP A 1 95 ? -2.473 -13.211 0.882 1 94.5 95 ASP A C 1
ATOM 749 O O . ASP A 1 95 ? -2.414 -14.422 0.664 1 94.5 95 ASP A O 1
ATOM 753 N N . ALA A 1 96 ? -2.463 -12.32 -0.008 1 94.06 96 ALA A N 1
ATOM 754 C CA . ALA A 1 96 ? -2.283 -12.703 -1.405 1 94.06 96 ALA A CA 1
ATOM 755 C C . ALA A 1 96 ? -0.958 -13.438 -1.606 1 94.06 96 ALA A C 1
ATOM 757 O O . ALA A 1 96 ? -0.901 -14.453 -2.301 1 94.06 96 ALA A O 1
ATOM 758 N N . THR A 1 97 ? 0.092 -12.898 -1.013 1 94.38 97 THR A N 1
ATOM 759 C CA . THR A 1 97 ? 1.408 -13.523 -1.089 1 94.38 97 THR A CA 1
ATOM 760 C C . THR A 1 97 ? 1.379 -14.922 -0.484 1 94.38 97 THR A C 1
ATOM 762 O O . THR A 1 97 ? 1.865 -15.875 -1.093 1 94.38 97 THR A O 1
ATOM 765 N N . ASN A 1 98 ? 0.803 -15.047 0.635 1 94.69 98 ASN A N 1
ATOM 766 C CA . ASN A 1 98 ? 0.754 -16.328 1.318 1 94.69 98 ASN A CA 1
ATOM 767 C C . ASN A 1 98 ? -0.051 -17.359 0.524 1 94.69 98 ASN A C 1
ATOM 769 O O . ASN A 1 98 ? 0.357 -18.516 0.403 1 94.69 98 ASN A O 1
ATOM 773 N N . LYS A 1 99 ? -1.124 -16.984 0.016 1 94.44 99 LYS A N 1
ATOM 774 C CA . LYS A 1 99 ? -1.939 -17.875 -0.798 1 94.44 99 LYS A CA 1
ATOM 775 C C . LYS A 1 99 ? -1.177 -18.344 -2.035 1 94.44 99 LYS A C 1
ATOM 777 O O . LYS A 1 99 ? -1.221 -19.516 -2.389 1 94.44 99 LYS A O 1
ATOM 782 N N . THR A 1 100 ? -0.527 -17.422 -2.656 1 94 100 THR A N 1
ATOM 783 C CA . THR A 1 100 ? 0.261 -17.766 -3.838 1 94 100 THR A CA 1
ATOM 784 C C . THR A 1 100 ? 1.384 -18.734 -3.482 1 94 100 THR A C 1
ATOM 786 O O . THR A 1 100 ? 1.57 -19.75 -4.16 1 94 100 THR A O 1
ATOM 789 N N . ILE A 1 101 ? 2.07 -18.438 -2.438 1 93.62 101 ILE A N 1
ATOM 790 C CA . ILE A 1 101 ? 3.178 -19.281 -1.999 1 93.62 101 ILE A CA 1
ATOM 791 C C . ILE A 1 101 ? 2.662 -20.672 -1.657 1 93.62 101 ILE A C 1
ATOM 793 O O . ILE A 1 101 ? 3.258 -21.672 -2.055 1 93.62 101 ILE A O 1
ATOM 797 N N . ASP A 1 102 ? 1.542 -20.734 -0.984 1 94.69 102 ASP A N 1
ATOM 798 C CA . ASP A 1 102 ? 0.957 -22.016 -0.597 1 94.69 102 ASP A CA 1
ATOM 799 C C . ASP A 1 102 ? 0.66 -22.875 -1.821 1 94.69 102 ASP A C 1
ATOM 801 O O . ASP A 1 102 ? 0.963 -24.062 -1.835 1 94.69 102 ASP A O 1
ATOM 805 N N . VAL A 1 103 ? 0.072 -22.297 -2.773 1 93.38 103 VAL A N 1
ATOM 806 C CA . VAL A 1 103 ? -0.285 -23.016 -3.99 1 93.38 103 VAL A CA 1
ATOM 807 C C . VAL A 1 103 ? 0.981 -23.484 -4.703 1 93.38 103 VAL A C 1
ATOM 809 O O . VAL A 1 103 ? 1.074 -24.641 -5.121 1 93.38 103 VAL A O 1
ATOM 812 N N . VAL A 1 104 ? 1.988 -22.641 -4.852 1 92.88 104 VAL A N 1
ATOM 813 C CA . VAL A 1 104 ? 3.229 -22.953 -5.555 1 92.88 104 VAL A CA 1
ATOM 814 C C . VAL A 1 104 ? 3.963 -24.078 -4.824 1 92.88 104 VAL A C 1
ATOM 816 O O . VAL A 1 104 ? 4.5 -24.984 -5.453 1 92.88 104 VAL A O 1
ATOM 819 N N . GLU A 1 105 ? 3.943 -24.047 -3.508 1 93.25 105 GLU A N 1
ATOM 820 C CA . GLU A 1 105 ? 4.648 -25.031 -2.705 1 93.25 105 GLU A CA 1
ATOM 821 C C . GLU A 1 105 ? 4.039 -26.422 -2.885 1 93.25 105 GLU A C 1
ATOM 823 O O . GLU A 1 105 ? 4.734 -27.438 -2.758 1 93.25 105 GLU A O 1
ATOM 828 N N . VAL A 1 106 ? 2.814 -26.453 -3.154 1 92 106 VAL A N 1
ATOM 829 C CA . VAL A 1 106 ? 2.146 -27.734 -3.381 1 92 106 VAL A CA 1
ATOM 830 C C . VAL A 1 106 ? 2.414 -28.203 -4.809 1 92 106 VAL A C 1
ATOM 832 O O . VAL A 1 106 ? 2.551 -29.406 -5.051 1 92 106 VAL A O 1
ATOM 835 N N . CYS A 1 107 ? 2.605 -27.328 -5.73 1 91.94 107 CYS A N 1
ATOM 836 C CA . CYS A 1 107 ? 2.736 -27.656 -7.145 1 91.94 107 CYS A CA 1
ATOM 837 C C . CYS A 1 107 ? 4.172 -28.047 -7.48 1 91.94 107 CYS A C 1
ATOM 839 O O . CYS A 1 107 ? 4.398 -28.906 -8.344 1 91.94 107 CYS A O 1
ATOM 841 N N . LEU A 1 108 ? 5.148 -27.484 -6.773 1 91.62 108 LEU A N 1
ATOM 842 C CA . LEU A 1 108 ? 6.555 -27.703 -7.094 1 91.62 108 LEU A CA 1
ATOM 843 C C . LEU A 1 108 ? 6.914 -29.172 -6.941 1 91.62 108 LEU A C 1
ATOM 845 O O . LEU A 1 108 ? 7.461 -29.781 -7.863 1 91.62 108 LEU A O 1
ATOM 849 N N . PRO A 1 109 ? 6.52 -29.797 -5.828 1 91.25 109 PRO A N 1
ATOM 850 C CA . PRO A 1 109 ? 6.824 -31.234 -5.695 1 91.25 109 PRO A CA 1
ATOM 851 C C . PRO A 1 109 ? 6.137 -32.094 -6.758 1 91.25 109 PRO A C 1
ATOM 853 O O . PRO A 1 109 ? 6.676 -33.125 -7.172 1 91.25 109 PRO A O 1
ATOM 856 N N . LEU A 1 110 ? 4.984 -31.703 -7.125 1 88.75 110 LEU A N 1
ATOM 857 C CA . LEU A 1 110 ? 4.281 -32.406 -8.188 1 88.75 110 LEU A CA 1
ATOM 858 C C . LEU A 1 110 ? 5.07 -32.375 -9.492 1 88.75 110 LEU A C 1
ATOM 860 O O . LEU A 1 110 ? 5.207 -33.406 -10.172 1 88.75 110 LEU A O 1
ATOM 864 N N . GLY A 1 111 ? 5.539 -31.203 -9.828 1 87.75 111 GLY A N 1
ATOM 865 C CA . GLY A 1 111 ? 6.387 -31.078 -11 1 87.75 111 GLY A CA 1
ATOM 866 C C . GLY A 1 111 ? 7.641 -31.938 -10.922 1 87.75 111 GLY A C 1
ATOM 867 O O . GLY A 1 111 ? 8.016 -32.594 -11.906 1 87.75 111 GLY A O 1
ATOM 868 N N . ASP A 1 112 ? 8.258 -32 -9.773 1 91.12 112 ASP A N 1
ATOM 869 C CA . ASP A 1 112 ? 9.469 -32.812 -9.57 1 91.12 112 ASP A CA 1
ATOM 870 C C . ASP A 1 112 ? 9.188 -34.281 -9.75 1 91.12 112 ASP A C 1
ATOM 872 O O . ASP A 1 112 ? 9.953 -35 -10.406 1 91.12 112 ASP A O 1
ATOM 876 N N . ARG A 1 113 ? 8.094 -34.688 -9.195 1 91.06 113 ARG A N 1
ATOM 877 C CA . ARG A 1 113 ? 7.719 -36.094 -9.312 1 91.06 113 ARG A CA 1
ATOM 878 C C . ARG A 1 113 ? 7.418 -36.469 -10.758 1 91.06 113 ARG A C 1
ATOM 880 O O . ARG A 1 113 ? 7.809 -37.531 -11.227 1 91.06 113 ARG A O 1
ATOM 887 N N . LEU A 1 114 ? 6.773 -35.625 -11.43 1 89.5 114 LEU A N 1
ATOM 888 C CA . LEU A 1 114 ? 6.457 -35.875 -12.836 1 89.5 114 LEU A CA 1
ATOM 889 C C . LEU A 1 114 ? 7.73 -35.969 -13.664 1 89.5 114 LEU A C 1
ATOM 891 O O . LEU A 1 114 ? 7.855 -36.844 -14.516 1 89.5 114 LEU A O 1
ATOM 895 N N . ALA A 1 115 ? 8.641 -35.031 -13.406 1 89.69 115 ALA A N 1
ATOM 896 C CA . ALA A 1 115 ? 9.898 -35.031 -14.141 1 89.69 115 ALA A CA 1
ATOM 897 C C . ALA A 1 115 ? 10.68 -36.344 -13.891 1 89.69 115 ALA A C 1
ATOM 899 O O . ALA A 1 115 ? 11.164 -36.969 -14.828 1 89.69 115 ALA A O 1
ATOM 900 N N . LEU A 1 116 ? 10.734 -36.75 -12.664 1 92.81 116 LEU A N 1
ATOM 901 C CA . LEU A 1 116 ? 11.484 -37.938 -12.281 1 92.81 116 LEU A CA 1
ATOM 902 C C . LEU A 1 116 ? 10.844 -39.188 -12.875 1 92.81 116 LEU A C 1
ATOM 904 O O . LEU A 1 116 ? 11.531 -40.031 -13.469 1 92.81 116 LEU A O 1
ATOM 908 N N . ARG A 1 117 ? 9.578 -39.312 -12.727 1 92.25 117 ARG A N 1
ATOM 909 C CA . ARG A 1 117 ? 8.867 -40.5 -13.219 1 92.25 117 ARG A CA 1
ATOM 910 C C . ARG A 1 117 ? 8.914 -40.562 -14.742 1 92.25 117 ARG A C 1
ATOM 912 O O . ARG A 1 117 ? 9.078 -41.656 -15.305 1 92.25 117 ARG A O 1
ATOM 919 N N . SER A 1 118 ? 8.719 -39.438 -15.375 1 91.12 118 SER A N 1
ATOM 920 C CA . SER A 1 118 ? 8.781 -39.406 -16.828 1 91.12 118 SER A CA 1
ATOM 921 C C . SER A 1 118 ? 10.164 -39.844 -17.328 1 91.12 118 SER A C 1
ATOM 923 O O . SER A 1 118 ? 10.281 -40.562 -18.312 1 91.12 118 SER A O 1
ATOM 925 N N . ALA A 1 119 ? 11.211 -39.375 -16.625 1 91.94 119 ALA A N 1
ATOM 926 C CA . ALA A 1 119 ? 12.578 -39.719 -17 1 91.94 119 ALA A CA 1
ATOM 927 C C . ALA A 1 119 ? 12.82 -41.219 -16.844 1 91.94 119 ALA A C 1
ATOM 929 O O . ALA A 1 119 ? 13.438 -41.844 -17.703 1 91.94 119 ALA A O 1
ATOM 930 N N . GLN A 1 120 ? 12.32 -41.75 -15.758 1 94 120 GLN A N 1
ATOM 931 C CA . GLN A 1 120 ? 12.453 -43.188 -15.492 1 94 120 GLN A CA 1
ATOM 932 C C . GLN A 1 120 ? 11.742 -44 -16.562 1 94 120 GLN A C 1
ATOM 934 O O . GLN A 1 120 ? 12.312 -44.938 -17.109 1 94 120 GLN A O 1
ATOM 939 N N . LEU A 1 121 ? 10.562 -43.625 -16.891 1 93.25 121 LEU A N 1
ATOM 940 C CA . LEU A 1 121 ? 9.773 -44.344 -17.875 1 93.25 121 LEU A CA 1
ATOM 941 C C . LEU A 1 121 ? 10.375 -44.219 -19.266 1 93.25 121 LEU A C 1
ATOM 943 O O . LEU A 1 121 ? 10.32 -45.125 -20.078 1 93.25 121 LEU A O 1
ATOM 947 N N . LEU A 1 122 ? 10.898 -43.031 -19.531 1 90.81 122 LEU A N 1
ATOM 948 C CA . LEU A 1 122 ? 11.539 -42.812 -20.828 1 90.81 122 LEU A CA 1
ATOM 949 C C . LEU A 1 122 ? 12.758 -43.719 -20.984 1 90.81 122 LEU A C 1
ATOM 951 O O . LEU A 1 122 ? 12.984 -44.281 -22.078 1 90.81 122 LEU A O 1
ATOM 955 N N . THR A 1 123 ? 13.516 -43.875 -19.922 1 93.44 123 THR A N 1
ATOM 956 C CA . THR A 1 123 ? 14.68 -44.75 -19.953 1 93.44 123 THR A CA 1
ATOM 957 C C . THR A 1 123 ? 14.25 -46.188 -20.203 1 93.44 123 THR A C 1
ATOM 959 O O . THR A 1 123 ? 14.852 -46.875 -21.031 1 93.44 123 THR A O 1
ATOM 962 N N . GLU A 1 124 ? 13.219 -46.625 -19.5 1 92.62 124 GLU A N 1
ATOM 963 C CA . GLU A 1 124 ? 12.703 -47.969 -19.672 1 92.62 124 GLU A CA 1
ATOM 964 C C . GLU A 1 124 ? 12.125 -48.188 -21.078 1 92.62 124 GLU A C 1
ATOM 966 O O . GLU A 1 124 ? 12.273 -49.25 -21.656 1 92.62 124 GLU A O 1
ATOM 971 N N . TRP A 1 125 ? 11.547 -47.188 -21.562 1 91.06 125 TRP A N 1
ATOM 972 C CA . TRP A 1 125 ? 10.969 -47.219 -22.906 1 91.06 125 TRP A CA 1
ATOM 973 C C . TRP A 1 125 ? 12.055 -47.344 -23.953 1 91.06 125 TRP A C 1
ATOM 975 O O . TRP A 1 125 ? 11.898 -48.094 -24.938 1 91.06 125 TRP A O 1
ATOM 985 N N . ASP A 1 126 ? 13.109 -46.625 -23.766 1 91.44 126 ASP A N 1
ATOM 986 C CA . ASP A 1 126 ? 14.25 -46.688 -24.672 1 91.44 126 ASP A CA 1
ATOM 987 C C . ASP A 1 126 ? 14.852 -48.094 -24.703 1 91.44 126 ASP A C 1
ATOM 989 O O . ASP A 1 126 ? 15.188 -48.625 -25.766 1 91.44 126 ASP A O 1
ATOM 993 N N . ARG A 1 127 ? 14.945 -48.719 -23.516 1 93.38 127 ARG A N 1
ATOM 994 C CA . ARG A 1 127 ? 15.453 -50.062 -23.438 1 93.38 127 ARG A CA 1
ATOM 995 C C . ARG A 1 127 ? 14.547 -51.031 -24.188 1 93.38 127 ARG A C 1
ATOM 997 O O . ARG A 1 127 ? 15.023 -51.969 -24.844 1 93.38 127 ARG A O 1
ATOM 1004 N N . LEU A 1 128 ? 13.266 -50.812 -24.141 1 91.31 128 LEU A N 1
ATOM 1005 C CA . LEU A 1 128 ? 12.297 -51.656 -24.844 1 91.31 128 LEU A CA 1
ATOM 1006 C C . LEU A 1 128 ? 12.461 -51.531 -26.344 1 91.31 128 LEU A C 1
ATOM 1008 O O . LEU A 1 128 ? 12.406 -52.531 -27.078 1 91.31 128 LEU A O 1
ATOM 1012 N N . GLN A 1 129 ? 12.672 -50.312 -26.781 1 87.5 129 GLN A N 1
ATOM 1013 C CA . GLN A 1 129 ? 12.828 -50.062 -28.203 1 87.5 129 GLN A CA 1
ATOM 1014 C C . GLN A 1 129 ? 14.055 -50.781 -28.766 1 87.5 129 GLN A C 1
ATOM 1016 O O . GLN A 1 129 ? 14.07 -51.156 -29.938 1 87.5 129 GLN A O 1
ATOM 1021 N N . HIS A 1 130 ? 15.031 -50.969 -27.938 1 90.75 130 HIS A N 1
ATOM 1022 C CA . HIS A 1 130 ? 16.25 -51.625 -28.375 1 90.75 130 HIS A CA 1
ATOM 1023 C C . HIS A 1 130 ? 16.234 -53.094 -28.016 1 90.75 130 HIS A C 1
ATOM 1025 O O . HIS A 1 130 ? 17.266 -53.781 -28.062 1 90.75 130 HIS A O 1
ATOM 1031 N N . GLN A 1 131 ? 15.094 -53.594 -27.547 1 90.12 131 GLN A N 1
ATOM 1032 C CA . GLN A 1 131 ? 14.844 -55 -27.234 1 90.12 131 GLN A CA 1
ATOM 1033 C C . GLN A 1 131 ? 15.727 -55.469 -26.078 1 90.12 131 GLN A C 1
ATOM 1035 O O . GLN A 1 131 ? 16.234 -56.594 -26.094 1 90.12 131 GLN A O 1
ATOM 1040 N N . GLU A 1 132 ? 15.953 -54.625 -25.188 1 92.94 132 GLU A N 1
ATOM 1041 C CA . GLU A 1 132 ? 16.812 -54.906 -24.047 1 92.94 132 GLU A CA 1
ATOM 1042 C C . GLU A 1 132 ? 15.992 -55.094 -22.766 1 92.94 132 GLU A C 1
ATOM 1044 O O . GLU A 1 132 ? 16.406 -54.625 -21.688 1 92.94 132 GLU A O 1
ATOM 1049 N N . VAL A 1 133 ? 14.766 -55.531 -22.906 1 91.25 133 VAL A N 1
ATOM 1050 C CA . VAL A 1 133 ? 13.93 -55.719 -21.719 1 91.25 133 VAL A CA 1
ATOM 1051 C C . VAL A 1 133 ? 13.484 -57.156 -21.594 1 91.25 133 VAL A C 1
ATOM 1053 O O . VAL A 1 133 ? 13.172 -57.812 -22.609 1 91.25 133 VAL A O 1
ATOM 1056 N N . THR A 1 134 ? 13.594 -57.688 -20.375 1 93.06 134 THR A N 1
ATOM 1057 C CA . THR A 1 134 ? 13.086 -59 -20.078 1 93.06 134 THR A CA 1
ATOM 1058 C C . THR A 1 134 ? 11.562 -59 -20.062 1 93.06 134 THR A C 1
ATOM 1060 O O . THR A 1 134 ? 10.938 -57.969 -19.969 1 93.06 134 THR A O 1
ATOM 1063 N N . PRO A 1 135 ? 10.93 -60.25 -20.297 1 91.62 135 PRO A N 1
ATOM 1064 C CA . PRO A 1 135 ? 9.469 -60.312 -20.188 1 91.62 135 PRO A CA 1
ATOM 1065 C C . PRO A 1 135 ? 8.945 -59.719 -18.875 1 91.62 135 PRO A C 1
ATOM 1067 O O . PRO A 1 135 ? 7.906 -59.062 -18.859 1 91.62 135 PRO A O 1
ATOM 1070 N N . LYS A 1 136 ? 9.672 -59.938 -17.844 1 93.38 136 LYS A N 1
ATOM 1071 C CA . LYS A 1 136 ? 9.273 -59.375 -16.547 1 93.38 136 LYS A CA 1
ATOM 1072 C C . LYS A 1 136 ? 9.344 -57.875 -16.531 1 93.38 136 LYS A C 1
ATOM 1074 O O . LYS A 1 136 ? 8.43 -57.188 -16.047 1 93.38 136 LYS A O 1
ATOM 1079 N N . GLU A 1 137 ? 10.391 -57.375 -17.109 1 91.5 137 GLU A N 1
ATOM 1080 C CA . GLU A 1 137 ? 10.562 -55.938 -17.188 1 91.5 137 GLU A CA 1
ATOM 1081 C C . GLU A 1 137 ? 9.492 -55.312 -18.078 1 91.5 137 GLU A C 1
ATOM 1083 O O . GLU A 1 137 ? 9.008 -54.219 -17.781 1 91.5 137 GLU A O 1
ATOM 1088 N N . PHE A 1 138 ? 9.18 -55.969 -19.156 1 90.62 138 PHE A N 1
ATOM 1089 C CA . PHE A 1 138 ? 8.148 -55.5 -20.062 1 90.62 138 PHE A CA 1
ATOM 1090 C C . PHE A 1 138 ? 6.809 -55.375 -19.328 1 90.62 138 PHE A C 1
ATOM 1092 O O . PHE A 1 138 ? 6.098 -54.375 -19.484 1 90.62 138 PHE A O 1
ATOM 1099 N N . LYS A 1 139 ? 6.48 -56.375 -18.562 1 91.06 139 LYS A N 1
ATOM 1100 C CA . LYS A 1 139 ? 5.234 -56.375 -17.812 1 91.06 139 LYS A CA 1
ATOM 1101 C C . LYS A 1 139 ? 5.195 -55.219 -16.812 1 91.06 139 LYS A C 1
ATOM 1103 O O . LYS A 1 139 ? 4.172 -54.562 -16.672 1 91.06 139 LYS A O 1
ATOM 1108 N N . MET A 1 140 ? 6.281 -54.969 -16.156 1 91.81 140 MET A N 1
ATOM 1109 C CA . MET A 1 140 ? 6.375 -53.875 -15.188 1 91.81 140 MET A CA 1
ATOM 1110 C C . MET A 1 140 ? 6.215 -52.531 -15.883 1 91.81 140 MET A C 1
ATOM 1112 O O . MET A 1 140 ? 5.52 -51.656 -15.375 1 91.81 140 MET A O 1
ATOM 1116 N N . LEU A 1 141 ? 6.852 -52.406 -17.016 1 91.69 141 LEU A N 1
ATOM 1117 C CA . LEU A 1 141 ? 6.746 -51.188 -17.797 1 91.69 141 LEU A CA 1
ATOM 1118 C C . LEU A 1 141 ? 5.316 -50.969 -18.266 1 91.69 141 LEU A C 1
ATOM 1120 O O . LEU A 1 141 ? 4.797 -49.844 -18.203 1 91.69 141 LEU A O 1
ATOM 1124 N N . TYR A 1 142 ? 4.781 -52.062 -18.703 1 88.81 142 TYR A N 1
ATOM 1125 C CA . TYR A 1 142 ? 3.416 -52.031 -19.219 1 88.81 142 TYR A CA 1
ATOM 1126 C C . TYR A 1 142 ? 2.441 -51.562 -18.156 1 88.81 142 TYR A C 1
ATOM 1128 O O . TYR A 1 142 ? 1.688 -50.594 -18.375 1 88.81 142 TYR A O 1
ATOM 1136 N N . HIS A 1 143 ? 2.529 -52.031 -17 1 90.88 143 HIS A N 1
ATOM 1137 C CA . HIS A 1 143 ? 1.65 -51.625 -15.914 1 90.88 143 HIS A CA 1
ATOM 1138 C C . HIS A 1 143 ? 2.008 -50.219 -15.391 1 90.88 143 HIS A C 1
ATOM 1140 O O . HIS A 1 143 ? 1.121 -49.438 -15.094 1 90.88 143 HIS A O 1
ATOM 1146 N N . GLY A 1 144 ? 3.242 -49.969 -15.305 1 92.44 144 GLY A N 1
ATOM 1147 C CA . GLY A 1 144 ? 3.715 -48.688 -14.828 1 92.44 144 GLY A CA 1
ATOM 1148 C C . GLY A 1 144 ? 3.256 -47.531 -15.703 1 92.44 144 GLY A C 1
ATOM 1149 O O . GLY A 1 144 ? 2.896 -46.469 -15.188 1 92.44 144 GLY A O 1
ATOM 1150 N N . LEU A 1 145 ? 3.303 -47.75 -16.984 1 92 145 LEU A N 1
ATOM 1151 C CA . LEU A 1 145 ? 2.875 -46.719 -17.922 1 92 145 LEU A CA 1
ATOM 1152 C C . LEU A 1 145 ? 1.387 -46.438 -17.766 1 92 145 LEU A C 1
ATOM 1154 O O . LEU A 1 145 ? 0.971 -45.281 -17.797 1 92 145 LEU A O 1
ATOM 1158 N N . GLY A 1 146 ? 0.616 -47.438 -17.672 1 89.94 146 GLY A N 1
ATOM 1159 C CA . GLY A 1 146 ? -0.807 -47.25 -17.438 1 89.94 146 GLY A CA 1
ATOM 1160 C C . GLY A 1 146 ? -1.108 -46.469 -16.188 1 89.94 146 GLY A C 1
ATOM 1161 O O . GLY A 1 146 ? -1.895 -45.531 -16.203 1 89.94 146 GLY A O 1
ATOM 1162 N N . ASP A 1 147 ? -0.44 -46.812 -15.07 1 92.81 147 ASP A N 1
ATOM 1163 C CA . ASP A 1 147 ? -0.603 -46.125 -13.797 1 92.81 147 ASP A CA 1
ATOM 1164 C C . ASP A 1 147 ? -0.172 -44.656 -13.914 1 92.81 147 ASP A C 1
ATOM 1166 O O . ASP A 1 147 ? -0.838 -43.781 -13.391 1 92.81 147 ASP A O 1
ATOM 1170 N N . PHE A 1 148 ? 0.91 -44.5 -14.594 1 94.38 148 PHE A N 1
ATOM 1171 C CA . PHE A 1 148 ? 1.468 -43.156 -14.742 1 94.38 148 PHE A CA 1
ATOM 1172 C C . PHE A 1 148 ? 0.52 -42.281 -15.539 1 94.38 148 PHE A C 1
ATOM 1174 O O . PHE A 1 148 ? 0.296 -41.125 -15.172 1 94.38 148 PHE A O 1
ATOM 1181 N N . LEU A 1 149 ? -0.028 -42.812 -16.594 1 91.44 149 LEU A N 1
ATOM 1182 C CA . LEU A 1 149 ? -0.942 -42.031 -17.422 1 91.44 149 LEU A CA 1
ATOM 1183 C C . LEU A 1 149 ? -2.186 -41.656 -16.641 1 91.44 149 LEU A C 1
ATOM 1185 O O . LEU A 1 149 ? -2.678 -40.531 -16.766 1 91.44 149 LEU A O 1
ATOM 1189 N N . ALA A 1 150 ? -2.672 -42.531 -15.797 1 89.56 150 ALA A N 1
ATOM 1190 C CA . ALA A 1 150 ? -3.818 -42.219 -14.945 1 89.56 150 ALA A CA 1
ATOM 1191 C C . ALA A 1 150 ? -3.475 -41.156 -13.922 1 89.56 150 ALA A C 1
ATOM 1193 O O . ALA A 1 150 ? -4.258 -40.219 -13.695 1 89.56 150 ALA A O 1
ATOM 1194 N N . GLU A 1 151 ? -2.312 -41.219 -13.352 1 91.69 151 GLU A N 1
ATOM 1195 C CA . GLU A 1 151 ? -1.832 -40.219 -12.391 1 91.69 151 GLU A CA 1
ATOM 1196 C C . GLU A 1 151 ? -1.646 -38.844 -13.039 1 91.69 151 GLU A C 1
ATOM 1198 O O . GLU A 1 151 ? -1.944 -37.844 -12.43 1 91.69 151 GLU A O 1
ATOM 1203 N N . LEU A 1 152 ? -1.152 -38.906 -14.234 1 91.5 152 LEU A N 1
ATOM 1204 C CA . LEU A 1 152 ? -0.873 -37.656 -14.961 1 91.5 152 LEU A CA 1
ATOM 1205 C C . LEU A 1 152 ? -2.154 -36.875 -15.195 1 91.5 152 LEU A C 1
ATOM 1207 O O . LEU A 1 152 ? -2.162 -35.656 -15.078 1 91.5 152 LEU A O 1
ATOM 1211 N N . LYS A 1 153 ? -3.197 -37.562 -15.57 1 87.56 153 LYS A N 1
ATOM 1212 C CA . LYS A 1 153 ? -4.477 -36.875 -15.773 1 87.56 153 LYS A CA 1
ATOM 1213 C C . LYS A 1 153 ? -4.914 -36.156 -14.508 1 87.56 153 LYS A C 1
ATOM 1215 O O . LYS A 1 153 ? -5.262 -34.969 -14.555 1 87.56 153 LYS A O 1
ATOM 1220 N N . GLY A 1 154 ? -4.863 -36.781 -13.359 1 89 154 GLY A N 1
ATOM 1221 C CA . GLY A 1 154 ? -5.215 -36.188 -12.086 1 89 154 GLY A CA 1
ATOM 1222 C C . GLY A 1 154 ? -4.312 -35.031 -11.703 1 89 154 GLY A C 1
ATOM 1223 O O . GLY A 1 154 ? -4.785 -34 -11.234 1 89 154 GLY A O 1
ATOM 1224 N N . ASN A 1 155 ? -3.021 -35.25 -11.922 1 90.06 155 ASN A N 1
ATOM 1225 C CA . ASN A 1 155 ? -2.051 -34.188 -11.602 1 90.06 155 ASN A CA 1
ATOM 1226 C C . ASN A 1 155 ? -2.279 -32.938 -12.43 1 90.06 155 ASN A C 1
ATOM 1228 O O . ASN A 1 155 ? -2.148 -31.828 -11.93 1 90.06 155 ASN A O 1
ATOM 1232 N N . ALA A 1 156 ? -2.564 -33.156 -13.742 1 89.31 156 ALA A N 1
ATOM 1233 C CA . ALA A 1 156 ? -2.805 -32.031 -14.625 1 89.31 156 ALA A CA 1
ATOM 1234 C C . ALA A 1 156 ? -4.039 -31.234 -14.195 1 89.31 156 ALA A C 1
ATOM 1236 O O . ALA A 1 156 ? -4.031 -30 -14.195 1 89.31 156 ALA A O 1
ATOM 1237 N N . GLU A 1 157 ? -5.098 -31.922 -13.812 1 90 157 GLU A N 1
ATOM 1238 C CA . GLU A 1 157 ? -6.316 -31.266 -13.336 1 90 157 GLU A CA 1
ATOM 1239 C C . GLU A 1 157 ? -6.062 -30.5 -12.039 1 90 157 GLU A C 1
ATOM 1241 O O . GLU A 1 157 ? -6.559 -29.391 -11.867 1 90 157 GLU A O 1
ATOM 1246 N N . PHE A 1 158 ? -5.336 -31.109 -11.219 1 92.31 158 PHE A N 1
ATOM 1247 C CA . PHE A 1 158 ? -4.969 -30.469 -9.969 1 92.31 158 PHE A CA 1
ATOM 1248 C C . PHE A 1 158 ? -4.164 -29.203 -10.227 1 92.31 158 PHE A C 1
ATOM 1250 O O . PHE A 1 158 ? -4.434 -28.156 -9.633 1 92.31 158 PHE A O 1
ATOM 1257 N N . LEU A 1 159 ? -3.199 -29.344 -11.078 1 92.06 159 LEU A N 1
ATOM 1258 C CA . LEU A 1 159 ? -2.352 -28.203 -11.422 1 92.06 159 LEU A CA 1
ATOM 1259 C C . LEU A 1 159 ? -3.186 -27.047 -11.984 1 92.06 159 LEU A C 1
ATOM 1261 O O . LEU A 1 159 ? -3.002 -25.891 -11.594 1 92.06 159 LEU A O 1
ATOM 1265 N N . ASN A 1 160 ? -4.07 -27.359 -12.859 1 92.5 160 ASN A N 1
ATOM 1266 C CA . ASN A 1 160 ? -4.922 -26.328 -13.461 1 92.5 160 ASN A CA 1
ATOM 1267 C C . ASN A 1 160 ? -5.773 -25.625 -12.406 1 92.5 160 ASN A C 1
ATOM 1269 O O . ASN A 1 160 ? -5.922 -24.406 -12.445 1 92.5 160 ASN A O 1
ATOM 1273 N N . LYS A 1 161 ? -6.273 -26.375 -11.523 1 94.81 161 LYS A N 1
ATOM 1274 C CA . LYS A 1 161 ? -7.066 -25.797 -10.445 1 94.81 161 LYS A CA 1
ATOM 1275 C C . LYS A 1 161 ? -6.207 -24.891 -9.57 1 94.81 161 LYS A C 1
ATOM 1277 O O . LYS A 1 161 ? -6.621 -23.781 -9.211 1 94.81 161 LYS A O 1
ATOM 1282 N N . ALA A 1 162 ? -5.051 -25.359 -9.203 1 93.62 162 ALA A N 1
ATOM 1283 C CA . ALA 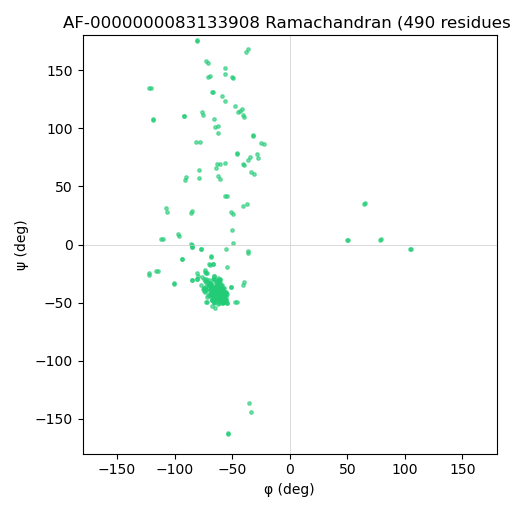A 1 162 ? -4.129 -24.594 -8.367 1 93.62 162 ALA A CA 1
ATOM 1284 C C . ALA A 1 162 ? -3.732 -23.281 -9.031 1 93.62 162 ALA A C 1
ATOM 1286 O O . ALA A 1 162 ? -3.727 -22.234 -8.391 1 93.62 162 ALA A O 1
ATOM 1287 N N . LEU A 1 163 ? -3.449 -23.344 -10.297 1 92.62 163 LEU A N 1
ATOM 1288 C CA . LEU A 1 163 ? -3.055 -22.172 -11.055 1 92.62 163 LEU A CA 1
ATOM 1289 C C . LEU A 1 163 ? -4.215 -21.188 -11.164 1 92.62 163 LEU A C 1
ATOM 1291 O O . LEU A 1 163 ? -4.016 -19.969 -11.07 1 92.62 163 LEU A O 1
ATOM 1295 N N . ASN A 1 164 ? -5.363 -21.672 -11.32 1 94 164 ASN A N 1
ATOM 1296 C CA . ASN A 1 164 ? -6.543 -20.812 -11.352 1 94 164 ASN A CA 1
ATOM 1297 C C . ASN A 1 164 ? -6.781 -20.125 -10.016 1 94 164 ASN A C 1
ATOM 1299 O O . ASN A 1 164 ? -7.203 -18.969 -9.969 1 94 164 ASN A O 1
ATOM 1303 N N . ASP A 1 165 ? -6.516 -20.828 -8.961 1 93.12 165 ASP A N 1
ATOM 1304 C CA . ASP A 1 165 ? -6.609 -20.219 -7.637 1 93.12 165 ASP A CA 1
ATOM 1305 C C . ASP A 1 165 ? -5.645 -19.047 -7.492 1 93.12 165 ASP A C 1
ATOM 1307 O O . ASP A 1 165 ? -6 -18.016 -6.926 1 93.12 165 ASP A O 1
ATOM 1311 N N . VAL A 1 166 ? -4.488 -19.25 -8.047 1 92.88 166 VAL A N 1
ATOM 1312 C CA . VAL A 1 166 ? -3.498 -18.172 -8.008 1 92.88 166 VAL A CA 1
ATOM 1313 C C . VAL A 1 166 ? -4.008 -16.969 -8.805 1 92.88 166 VAL A C 1
ATOM 1315 O O . VAL A 1 166 ? -3.891 -15.828 -8.352 1 92.88 166 VAL A O 1
ATOM 1318 N N . LEU A 1 167 ? -4.598 -17.188 -9.922 1 92.56 167 LEU A N 1
ATOM 1319 C CA . LEU A 1 167 ? -5.129 -16.125 -10.766 1 92.56 167 LEU A CA 1
ATOM 1320 C C . LEU A 1 167 ? -6.207 -15.336 -10.023 1 92.56 167 LEU A C 1
ATOM 1322 O O . LEU A 1 167 ? -6.223 -14.102 -10.062 1 92.56 167 LEU A O 1
ATOM 1326 N N . MET A 1 168 ? -7.012 -15.992 -9.328 1 90.25 168 MET A N 1
ATOM 1327 C CA . MET A 1 168 ? -8.117 -15.367 -8.609 1 90.25 168 MET A CA 1
ATOM 1328 C C . MET A 1 168 ? -7.609 -14.508 -7.453 1 90.25 168 MET A C 1
ATOM 1330 O O . MET A 1 168 ? -8.203 -13.484 -7.125 1 90.25 168 MET A O 1
ATOM 1334 N N . THR A 1 169 ? -6.508 -14.961 -6.883 1 90.56 169 THR A N 1
ATOM 1335 C CA . THR A 1 169 ? -5.938 -14.227 -5.758 1 90.56 169 THR A CA 1
ATOM 1336 C C . THR A 1 169 ? -5.414 -12.859 -6.211 1 90.56 169 THR A C 1
ATOM 1338 O O . THR A 1 169 ? -5.238 -11.953 -5.395 1 90.56 169 THR A O 1
ATOM 1341 N N . GLN A 1 170 ? -5.207 -12.633 -7.496 1 90.44 170 GLN A N 1
ATOM 1342 C CA . GLN A 1 170 ? -4.602 -11.398 -7.996 1 90.44 170 GLN A CA 1
ATOM 1343 C C . GLN A 1 170 ? -5.609 -10.258 -7.992 1 90.44 170 GLN A C 1
ATOM 1345 O O . GLN A 1 170 ? -5.246 -9.102 -8.227 1 90.44 170 GLN A O 1
ATOM 1350 N N . GLU A 1 171 ? -6.793 -10.531 -7.652 1 88.69 171 GLU A N 1
ATOM 1351 C CA . GLU A 1 171 ? -7.836 -9.516 -7.609 1 88.69 171 GLU A CA 1
ATOM 1352 C C . GLU A 1 171 ? -7.582 -8.508 -6.492 1 88.69 171 GLU A C 1
ATOM 1354 O O . GLU A 1 171 ? -8.156 -7.418 -6.484 1 88.69 171 GLU A O 1
ATOM 1359 N N . TYR A 1 172 ? -6.605 -8.828 -5.629 1 91.62 172 TYR A N 1
ATOM 1360 C CA . TYR A 1 172 ? -6.301 -7.953 -4.504 1 91.62 172 TYR A CA 1
ATOM 1361 C C . TYR A 1 172 ? -5.754 -6.613 -4.992 1 91.62 172 TYR A C 1
ATOM 1363 O O . TYR A 1 172 ? -5.863 -5.602 -4.297 1 91.62 172 TYR A O 1
ATOM 1371 N N . GLN A 1 173 ? -5.152 -6.613 -6.125 1 91.88 173 GLN A N 1
ATOM 1372 C CA . GLN A 1 173 ? -4.461 -5.438 -6.641 1 91.88 173 GLN A CA 1
ATOM 1373 C C . GLN A 1 173 ? -5.43 -4.281 -6.867 1 91.88 173 GLN A C 1
ATOM 1375 O O . GLN A 1 173 ? -5.09 -3.125 -6.609 1 91.88 173 GLN A O 1
ATOM 1380 N N . ASP A 1 174 ? -6.59 -4.59 -7.344 1 92.19 174 ASP A N 1
ATOM 1381 C CA . ASP A 1 174 ? -7.582 -3.541 -7.547 1 92.19 174 ASP A CA 1
ATOM 1382 C C . ASP A 1 174 ? -7.965 -2.885 -6.223 1 92.19 174 ASP A C 1
ATOM 1384 O O . ASP A 1 174 ? -8.055 -1.658 -6.133 1 92.19 174 ASP A O 1
ATOM 1388 N N . LEU A 1 175 ? -8.102 -3.666 -5.254 1 94.19 175 LEU A N 1
ATOM 1389 C CA . LEU A 1 175 ? -8.461 -3.166 -3.93 1 94.19 175 LEU A CA 1
ATOM 1390 C C . LEU A 1 175 ? -7.312 -2.367 -3.32 1 94.19 175 LEU A C 1
ATOM 1392 O O . LEU A 1 175 ? -7.535 -1.305 -2.734 1 94.19 175 LEU A O 1
ATOM 1396 N N . THR A 1 176 ? -6.176 -2.912 -3.494 1 94.81 176 THR A N 1
ATOM 1397 C CA . THR A 1 176 ? -5.023 -2.197 -2.965 1 94.81 176 THR A CA 1
ATOM 1398 C C . THR A 1 176 ? -4.863 -0.841 -3.646 1 94.81 176 THR A C 1
ATOM 1400 O O . THR A 1 176 ? -4.617 0.168 -2.984 1 94.81 176 THR A O 1
ATOM 1403 N N . GLY A 1 177 ? -5.02 -0.774 -4.977 1 95.81 177 GLY A N 1
ATOM 1404 C CA . GLY A 1 177 ? -4.957 0.483 -5.703 1 95.81 177 GLY A CA 1
ATOM 1405 C C . GLY A 1 177 ? -5.988 1.495 -5.234 1 95.81 177 GLY A C 1
ATOM 1406 O O . GLY A 1 177 ? -5.672 2.674 -5.062 1 95.81 177 GLY A O 1
ATOM 1407 N N . GLN A 1 178 ? -7.09 1.023 -4.984 1 96.94 178 GLN A N 1
ATOM 1408 C CA . GLN A 1 178 ? -8.18 1.881 -4.523 1 96.94 178 GLN A CA 1
ATOM 1409 C C . GLN A 1 178 ? -7.887 2.434 -3.129 1 96.94 178 GLN A C 1
ATOM 1411 O O . GLN A 1 178 ? -8.07 3.627 -2.879 1 96.94 178 GLN A O 1
ATOM 1416 N N . LEU A 1 179 ? -7.484 1.55 -2.273 1 97.56 179 LEU A N 1
ATOM 1417 C CA . LEU A 1 179 ? -7.188 1.958 -0.905 1 97.56 179 LEU A CA 1
ATOM 1418 C C . LEU A 1 179 ? -6.055 2.977 -0.874 1 97.56 179 LEU A C 1
ATOM 1420 O O . LEU A 1 179 ? -6.16 4.012 -0.213 1 97.56 179 LEU A O 1
ATOM 1424 N N . ILE A 1 180 ? -5.031 2.707 -1.621 1 97.88 180 ILE A N 1
ATOM 1425 C CA . ILE A 1 180 ? -3.889 3.615 -1.654 1 97.88 180 ILE A CA 1
ATOM 1426 C C . ILE A 1 180 ? -4.293 4.926 -2.326 1 97.88 180 ILE A C 1
ATOM 1428 O O . ILE A 1 180 ? -3.838 6 -1.927 1 97.88 180 ILE A O 1
ATOM 1432 N N . GLY A 1 181 ? -5.102 4.859 -3.355 1 97.62 181 GLY A N 1
ATOM 1433 C CA . GLY A 1 181 ? -5.582 6.062 -4.008 1 97.62 181 GLY A CA 1
ATOM 1434 C C . GLY A 1 181 ? -6.281 7.02 -3.059 1 97.62 181 GLY A C 1
ATOM 1435 O O . GLY A 1 181 ? -6.047 8.234 -3.109 1 97.62 181 GLY A O 1
ATOM 1436 N N . HIS A 1 182 ? -7.043 6.547 -2.197 1 97.31 182 HIS A N 1
ATOM 1437 C CA . HIS A 1 182 ? -7.734 7.352 -1.195 1 97.31 182 HIS A CA 1
ATOM 1438 C C . HIS A 1 182 ? -6.746 8.008 -0.241 1 97.31 182 HIS A C 1
ATOM 1440 O O . HIS A 1 182 ? -6.887 9.195 0.086 1 97.31 182 HIS A O 1
ATOM 1446 N N . VAL A 1 183 ? -5.875 7.164 0.141 1 98.19 183 VAL A N 1
ATOM 1447 C CA . VAL A 1 183 ? -4.891 7.699 1.078 1 98.19 183 VAL A CA 1
ATOM 1448 C C . VAL A 1 183 ? -4.043 8.766 0.388 1 98.19 183 VAL A C 1
ATOM 1450 O O . VAL A 1 183 ? -3.729 9.797 0.983 1 98.19 183 VAL A O 1
ATOM 1453 N N . LEU A 1 184 ? -3.697 8.516 -0.836 1 97.88 184 LEU A N 1
ATOM 1454 C CA . LEU A 1 184 ? -2.92 9.477 -1.613 1 97.88 184 LEU A CA 1
ATOM 1455 C C . LEU A 1 184 ? -3.658 10.805 -1.73 1 97.88 184 LEU A C 1
ATOM 1457 O O . LEU A 1 184 ? -3.055 11.867 -1.588 1 97.88 184 LEU A O 1
ATOM 1461 N N . ASN A 1 185 ? -4.867 10.742 -1.963 1 96.88 185 ASN A N 1
ATOM 1462 C CA . ASN A 1 185 ? -5.684 11.953 -2.045 1 96.88 185 ASN A CA 1
ATOM 1463 C C . ASN A 1 185 ? -5.676 12.727 -0.729 1 96.88 185 ASN A C 1
ATOM 1465 O O . ASN A 1 185 ? -5.551 13.945 -0.724 1 96.88 185 ASN A O 1
ATOM 1469 N N . LEU A 1 186 ? -5.855 12.023 0.303 1 97.38 186 LEU A N 1
ATOM 1470 C CA . LEU A 1 186 ? -5.828 12.656 1.614 1 97.38 186 LEU A CA 1
ATOM 1471 C C . LEU A 1 186 ? -4.473 13.305 1.879 1 97.38 186 LEU A C 1
ATOM 1473 O O . LEU A 1 186 ? -4.402 14.438 2.369 1 97.38 186 LEU A O 1
ATOM 1477 N N . VAL A 1 187 ? -3.406 12.57 1.588 1 97.5 187 VAL A N 1
ATOM 1478 C CA . VAL A 1 187 ? -2.059 13.078 1.811 1 97.5 187 VAL A CA 1
ATOM 1479 C C . VAL A 1 187 ? -1.847 14.352 0.998 1 97.5 187 VAL A C 1
ATOM 1481 O O . VAL A 1 187 ? -1.18 15.281 1.455 1 97.5 187 VAL A O 1
ATOM 1484 N N . ASN A 1 188 ? -2.414 14.414 -0.137 1 96.38 188 ASN A N 1
ATOM 1485 C CA . ASN A 1 188 ? -2.33 15.617 -0.959 1 96.38 188 ASN A CA 1
ATOM 1486 C C . ASN A 1 188 ? -2.99 16.812 -0.276 1 96.38 188 ASN A C 1
ATOM 1488 O O . ASN A 1 188 ? -2.443 17.922 -0.278 1 96.38 188 ASN A O 1
ATOM 1492 N N . HIS A 1 189 ? -4.105 16.578 0.267 1 95.5 189 HIS A N 1
ATOM 1493 C CA . HIS A 1 189 ? -4.797 17.641 0.983 1 95.5 189 HIS A CA 1
ATOM 1494 C C . HIS A 1 189 ? -4.012 18.078 2.219 1 95.5 189 HIS A C 1
ATOM 1496 O O . HIS A 1 189 ? -3.91 19.266 2.508 1 95.5 189 HIS A O 1
ATOM 1502 N N . VAL A 1 190 ? -3.514 17.109 2.871 1 97.06 190 VAL A N 1
ATOM 1503 C CA . VAL A 1 190 ? -2.709 17.406 4.051 1 97.06 190 VAL A CA 1
ATOM 1504 C C . VAL A 1 190 ? -1.519 18.281 3.654 1 97.06 190 VAL A C 1
ATOM 1506 O O . VAL A 1 190 ? -1.232 19.281 4.305 1 97.06 190 VAL A O 1
ATOM 1509 N N . GLU A 1 191 ? -0.858 17.859 2.684 1 96.62 191 GLU A N 1
ATOM 1510 C CA . GLU A 1 191 ? 0.328 18.578 2.23 1 96.62 191 GLU A CA 1
ATOM 1511 C C . GLU A 1 191 ? -0.005 20.031 1.886 1 96.62 191 GLU A C 1
ATOM 1513 O O . GLU A 1 191 ? 0.672 20.953 2.342 1 96.62 191 GLU A O 1
ATOM 1518 N N . THR A 1 192 ? -1.029 20.219 1.108 1 94.44 192 THR A N 1
ATOM 1519 C CA . THR A 1 192 ? -1.423 21.562 0.683 1 94.44 192 THR A CA 1
ATOM 1520 C C . THR A 1 192 ? -1.745 22.438 1.889 1 94.44 192 THR A C 1
ATOM 1522 O O . THR A 1 192 ? -1.308 23.594 1.961 1 94.44 192 THR A O 1
ATOM 1525 N N . ASN A 1 193 ? -2.455 21.922 2.846 1 94.44 193 ASN A N 1
ATOM 1526 C CA . ASN A 1 193 ? -2.85 22.656 4.035 1 94.44 193 ASN A CA 1
ATOM 1527 C C . ASN A 1 193 ? -1.648 22.984 4.918 1 94.44 193 ASN A C 1
ATOM 1529 O O . ASN A 1 193 ? -1.512 24.109 5.395 1 94.44 193 ASN A O 1
ATOM 1533 N N . LEU A 1 194 ? -0.775 22.016 5.043 1 95.12 194 LEU A N 1
ATOM 1534 C CA . LEU A 1 194 ? 0.344 22.203 5.961 1 95.12 194 LEU A CA 1
ATOM 1535 C C . LEU A 1 194 ? 1.378 23.156 5.363 1 95.12 194 LEU A C 1
ATOM 1537 O O . LEU A 1 194 ? 2.018 23.922 6.094 1 95.12 194 LEU A O 1
ATOM 1541 N N . VAL A 1 195 ? 1.605 23.078 4.094 1 94.75 195 VAL A N 1
ATOM 1542 C CA . VAL A 1 195 ? 2.527 24.016 3.447 1 94.75 195 VAL A CA 1
ATOM 1543 C C . VAL A 1 195 ? 2.07 25.453 3.691 1 94.75 195 VAL A C 1
ATOM 1545 O O . VAL A 1 195 ? 2.877 26.312 4.043 1 94.75 195 VAL A O 1
ATOM 1548 N N . ASP A 1 196 ? 0.765 25.688 3.533 1 93.69 196 ASP A N 1
ATOM 1549 C CA . ASP A 1 196 ? 0.205 27.016 3.781 1 93.69 196 ASP A CA 1
ATOM 1550 C C . ASP A 1 196 ? 0.401 27.422 5.238 1 93.69 196 ASP A C 1
ATOM 1552 O O . ASP A 1 196 ? 0.81 28.562 5.516 1 93.69 196 ASP A O 1
ATOM 1556 N N . LEU A 1 197 ? 0.14 26.516 6.074 1 94.25 197 LEU A N 1
ATOM 1557 C CA . LEU A 1 197 ? 0.22 26.797 7.504 1 94.25 197 LEU A CA 1
ATOM 1558 C C . LEU A 1 197 ? 1.655 27.109 7.914 1 94.25 197 LEU A C 1
ATOM 1560 O O . LEU A 1 197 ? 1.907 28.094 8.602 1 94.25 197 LEU A O 1
ATOM 1564 N N . VAL A 1 198 ? 2.561 26.281 7.527 1 93.38 198 VAL A N 1
ATOM 1565 C CA . VAL A 1 198 ? 3.961 26.453 7.902 1 93.38 198 VAL A CA 1
ATOM 1566 C C . VAL A 1 198 ? 4.492 27.766 7.344 1 93.38 198 VAL A C 1
ATOM 1568 O O . VAL A 1 198 ? 5.211 28.5 8.031 1 93.38 198 VAL A O 1
ATOM 1571 N N . SER A 1 199 ? 4.16 28.078 6.105 1 92.44 199 SER A N 1
ATOM 1572 C CA . SER A 1 199 ? 4.582 29.344 5.492 1 92.44 199 SER A CA 1
ATOM 1573 C C . SER A 1 199 ? 4.07 30.547 6.281 1 92.44 199 SER A C 1
ATOM 1575 O O . SER A 1 199 ? 4.828 31.469 6.574 1 92.44 199 SER A O 1
ATOM 1577 N N . ALA A 1 200 ? 2.811 30.547 6.641 1 88.5 200 ALA A N 1
ATOM 1578 C CA . ALA A 1 200 ? 2.213 31.641 7.402 1 88.5 200 ALA A CA 1
ATOM 1579 C C . ALA A 1 200 ? 2.818 31.734 8.805 1 88.5 200 ALA A C 1
ATOM 1581 O O . ALA A 1 200 ? 3.045 32.844 9.312 1 88.5 200 ALA A O 1
ATOM 1582 N N . ALA A 1 201 ? 3.02 30.578 9.375 1 87.62 201 ALA A N 1
ATOM 1583 C CA . ALA A 1 201 ? 3.586 30.547 10.719 1 87.62 201 ALA A CA 1
ATOM 1584 C C . ALA A 1 201 ? 5.008 31.109 10.727 1 87.62 201 ALA A C 1
ATOM 1586 O O . ALA A 1 201 ? 5.387 31.844 11.648 1 87.62 201 ALA A O 1
ATOM 1587 N N . LYS A 1 202 ? 5.77 30.734 9.742 1 86.62 202 LYS A N 1
ATOM 1588 C CA . LYS A 1 202 ? 7.113 31.297 9.617 1 86.62 202 LYS A CA 1
ATOM 1589 C C . LYS A 1 202 ? 7.059 32.812 9.5 1 86.62 202 LYS A C 1
ATOM 1591 O O . LYS A 1 202 ? 7.848 33.531 10.133 1 86.62 202 LYS A O 1
ATOM 1596 N N . GLY A 1 203 ? 6.172 33.25 8.703 1 83 203 GLY A N 1
ATOM 1597 C CA . GLY A 1 203 ? 5.992 34.688 8.547 1 83 203 GLY A CA 1
ATOM 1598 C C . GLY A 1 203 ? 5.594 35.375 9.844 1 83 203 GLY A C 1
ATOM 1599 O O . GLY A 1 203 ? 5.902 36.531 10.047 1 83 203 GLY A O 1
ATOM 1600 N N . ALA A 1 204 ? 4.887 34.625 10.664 1 78 204 ALA A N 1
ATOM 1601 C CA . ALA A 1 204 ? 4.41 35.188 11.922 1 78 204 ALA A CA 1
ATOM 1602 C C . ALA A 1 204 ? 5.48 35.062 13.008 1 78 204 ALA A C 1
ATOM 1604 O O . ALA A 1 204 ? 5.254 35.469 14.148 1 78 204 ALA A O 1
ATOM 1605 N N . GLY A 1 205 ? 6.676 34.469 12.648 1 77.62 205 GLY A N 1
ATOM 1606 C CA . GLY A 1 205 ? 7.809 34.5 13.562 1 77.62 205 GLY A CA 1
ATOM 1607 C C . GLY A 1 205 ? 8.047 33.156 14.258 1 77.62 205 GLY A C 1
ATOM 1608 O O . GLY A 1 205 ? 8.938 33.062 15.102 1 77.62 205 GLY A O 1
ATOM 1609 N N . TYR A 1 206 ? 7.168 32.219 14 1 79.19 206 TYR A N 1
ATOM 1610 C CA . TYR A 1 206 ? 7.406 30.922 14.602 1 79.19 206 TYR A CA 1
ATOM 1611 C C . TYR A 1 206 ? 8.641 30.266 14 1 79.19 206 TYR A C 1
ATOM 1613 O O . TYR A 1 206 ? 8.875 30.359 12.797 1 79.19 206 TYR A O 1
ATOM 1621 N N . ASN A 1 207 ? 9.508 29.781 14.891 1 76.25 207 ASN A N 1
ATOM 1622 C CA . ASN A 1 207 ? 10.781 29.188 14.477 1 76.25 207 ASN A CA 1
ATOM 1623 C C . ASN A 1 207 ? 10.656 27.688 14.266 1 76.25 207 ASN A C 1
ATOM 1625 O O . ASN A 1 207 ? 10.25 26.953 15.18 1 76.25 207 ASN A O 1
ATOM 1629 N N . PHE A 1 208 ? 10.734 27.312 13.18 1 75.25 208 PHE A N 1
ATOM 1630 C CA . PHE A 1 208 ? 10.758 25.891 12.898 1 75.25 208 PHE A CA 1
ATOM 1631 C C . PHE A 1 208 ? 12.188 25.359 12.867 1 75.25 208 PHE A C 1
ATOM 1633 O O . PHE A 1 208 ? 12.969 25.719 11.984 1 75.25 208 PHE A O 1
ATOM 1640 N N . THR A 1 209 ? 12.953 25.594 14.016 1 60.69 209 THR A N 1
ATOM 1641 C CA . THR A 1 209 ? 14.359 25.266 14.18 1 60.69 209 THR A CA 1
ATOM 1642 C C . THR A 1 209 ? 14.672 23.906 13.562 1 60.69 209 THR A C 1
ATOM 1644 O O . THR A 1 209 ? 13.867 22.969 13.664 1 60.69 209 THR A O 1
ATOM 1647 N N . GLU A 1 210 ? 15.375 23.953 12.555 1 55.81 210 GLU A N 1
ATOM 1648 C CA . GLU A 1 210 ? 16.016 22.719 12.109 1 55.81 210 GLU A CA 1
ATOM 1649 C C . GLU A 1 210 ? 16.656 21.984 13.281 1 55.81 210 GLU A C 1
ATOM 1651 O O . GLU A 1 210 ? 17.422 22.562 14.055 1 55.81 210 GLU A O 1
ATOM 1656 N N . LYS A 1 211 ? 15.953 21.281 14.102 1 48.84 211 LYS A N 1
ATOM 1657 C CA . LYS A 1 211 ? 16.688 20.484 15.078 1 48.84 211 LYS A CA 1
ATOM 1658 C C . LYS A 1 211 ? 18.109 20.203 14.594 1 48.84 211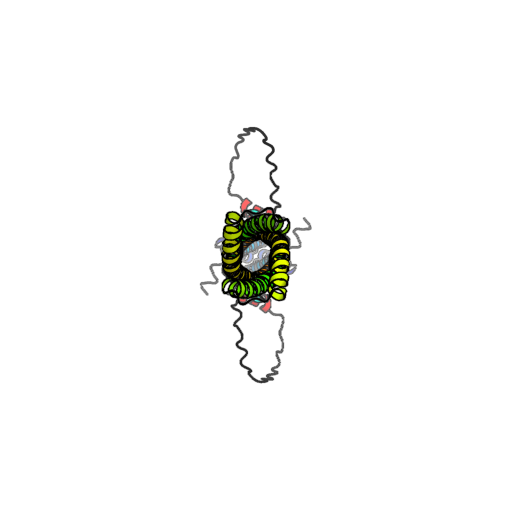 LYS A C 1
ATOM 1660 O O . LYS A 1 211 ? 18.297 19.656 13.5 1 48.84 211 LYS A O 1
ATOM 1665 N N . GLU A 1 212 ? 19.016 21.031 14.82 1 41.47 212 GLU A N 1
ATOM 1666 C CA . GLU A 1 212 ? 20.391 20.578 14.672 1 41.47 212 GLU A CA 1
ATOM 1667 C C . GLU A 1 212 ? 20.531 19.094 15.039 1 41.47 212 GLU A C 1
ATOM 1669 O O . GLU A 1 212 ? 20.047 18.672 16.094 1 41.47 212 GLU A O 1
ATOM 1674 N N . LYS A 1 213 ? 20.453 18.203 14.117 1 40.94 213 LYS A N 1
ATOM 1675 C CA . LYS A 1 213 ? 21.078 16.938 14.484 1 40.94 213 LYS A CA 1
ATOM 1676 C C . LYS A 1 213 ? 22.203 17.156 15.492 1 40.94 213 LYS A C 1
ATOM 1678 O O . LYS A 1 213 ? 23.203 17.828 15.188 1 40.94 213 LYS A O 1
ATOM 1683 N N . SER A 1 214 ? 21.984 17.422 16.703 1 35.66 214 SER A N 1
ATOM 1684 C CA . SER A 1 214 ? 23.078 17.281 17.656 1 35.66 214 SER A CA 1
ATOM 1685 C C . SER A 1 214 ? 23.984 16.109 17.281 1 35.66 214 SER A C 1
ATOM 1687 O O . SER A 1 214 ? 23.547 14.961 17.25 1 35.66 214 SER A O 1
ATOM 1689 N N . THR A 1 215 ? 24.781 16.25 16.312 1 33.81 215 THR A N 1
ATOM 1690 C CA . THR A 1 215 ? 26.016 15.484 16.469 1 33.81 215 THR A CA 1
ATOM 1691 C C . THR A 1 215 ? 26.516 15.555 17.922 1 33.81 215 THR A C 1
ATOM 1693 O O . THR A 1 215 ? 26.984 16.594 18.359 1 33.81 215 THR A O 1
ATOM 1696 N N . VAL A 1 216 ? 25.875 14.969 18.859 1 34.09 216 VAL A N 1
ATOM 1697 C CA . VAL A 1 216 ? 26.438 14.641 20.156 1 34.09 216 VAL A CA 1
ATOM 1698 C C . VAL A 1 216 ? 27.938 14.352 20.016 1 34.09 216 VAL A C 1
ATOM 1700 O O . VAL A 1 216 ? 28.328 13.312 19.469 1 34.09 216 VAL A O 1
ATOM 1703 N N . LEU A 1 217 ? 28.812 15.164 19.594 1 30.17 217 LEU A N 1
ATOM 1704 C CA . LEU A 1 217 ? 30.156 15.031 20.172 1 30.17 217 LEU A CA 1
ATOM 1705 C C . LEU A 1 217 ? 30.078 14.922 21.703 1 30.17 217 LEU A C 1
ATOM 1707 O O . LEU A 1 217 ? 29.312 15.648 22.328 1 30.17 217 LEU A O 1
ATOM 1711 N N . ALA A 1 218 ? 30.562 13.758 22.344 1 32.28 218 ALA A N 1
ATOM 1712 C CA . ALA A 1 218 ? 30.844 13.328 23.703 1 32.28 218 ALA A CA 1
ATOM 1713 C C . ALA A 1 218 ? 31.5 14.453 24.5 1 32.28 218 ALA A C 1
ATOM 1715 O O . ALA A 1 218 ? 32.719 14.586 24.516 1 32.28 218 ALA A O 1
ATOM 1716 N N . GLU A 1 219 ? 31.188 15.758 24.266 1 29.67 219 GLU A N 1
ATOM 1717 C CA . GLU A 1 219 ? 31.922 16.562 25.234 1 29.67 219 GLU A CA 1
ATOM 1718 C C . GLU A 1 219 ? 31.562 16.172 26.672 1 29.67 219 GLU A C 1
ATOM 1720 O O . GLU A 1 219 ? 30.453 15.719 26.938 1 29.67 219 GLU A O 1
ATOM 1725 N N . GLY A 1 220 ? 32.625 15.859 27.578 1 28.11 220 GLY A N 1
ATOM 1726 C CA . GLY A 1 220 ? 32.844 15.602 28.984 1 28.11 220 GLY A CA 1
ATOM 1727 C C . GLY A 1 220 ? 31.984 16.484 29.875 1 28.11 220 GLY A C 1
ATOM 1728 O O . GLY A 1 220 ? 31.375 17.453 29.406 1 28.11 220 GLY A O 1
ATOM 1729 N N . PRO A 1 221 ? 31.984 16 31.172 1 28.97 221 PRO A N 1
ATOM 1730 C CA . PRO A 1 221 ? 31.188 16.375 32.344 1 28.97 221 PRO A CA 1
ATOM 1731 C C . PRO A 1 221 ? 31.297 17.859 32.688 1 28.97 221 PRO A C 1
ATOM 1733 O O . PRO A 1 221 ? 32.375 18.344 33.062 1 28.97 221 PRO A O 1
ATOM 1736 N N . VAL A 1 222 ? 31.281 18.844 31.75 1 27.14 222 VAL A N 1
ATOM 1737 C CA . VAL A 1 222 ? 31.547 20.109 32.406 1 27.14 222 VAL A CA 1
ATOM 1738 C C . VAL A 1 222 ? 30.469 20.422 33.406 1 27.14 222 VAL A C 1
ATOM 1740 O O . VAL A 1 222 ? 29.281 20.422 33.094 1 27.14 222 VAL A O 1
ATOM 1743 N N . VAL A 1 223 ? 30.719 20.078 34.688 1 27.05 223 VAL A N 1
ATOM 1744 C CA . VAL A 1 223 ? 30.062 20.328 35.969 1 27.05 223 VAL A CA 1
ATOM 1745 C C . VAL A 1 223 ? 29.766 21.828 36.125 1 27.05 223 VAL A C 1
ATOM 1747 O O . VAL A 1 223 ? 30.453 22.531 36.875 1 27.05 223 VAL A O 1
ATOM 1750 N N . ASN A 1 224 ? 29.875 22.625 35.062 1 24.88 224 ASN A N 1
ATOM 1751 C CA . ASN A 1 224 ? 29.859 23.969 35.625 1 24.88 224 ASN A CA 1
ATOM 1752 C C . ASN A 1 224 ? 28.531 24.266 36.281 1 24.88 224 ASN A C 1
ATOM 1754 O O . ASN A 1 224 ? 27.484 24.219 35.656 1 24.88 224 ASN A O 1
ATOM 1758 N N . VAL A 1 225 ? 28.484 24.172 37.594 1 23.61 225 VAL A N 1
ATOM 1759 C CA . VAL A 1 225 ? 27.547 24.438 38.688 1 23.61 225 VAL A CA 1
ATOM 1760 C C . VAL A 1 225 ? 27.078 25.891 38.625 1 23.61 225 VAL A C 1
ATOM 1762 O O . VAL A 1 225 ? 26.375 26.344 39.531 1 23.61 225 VAL A O 1
ATOM 1765 N N . HIS A 1 226 ? 27.547 26.688 37.781 1 22.14 226 HIS A N 1
ATOM 1766 C CA . HIS A 1 226 ? 27.328 28.016 38.344 1 22.14 226 HIS A CA 1
ATOM 1767 C C . HIS A 1 226 ? 25.859 28.25 38.656 1 22.14 226 HIS A C 1
ATOM 1769 O O . HIS A 1 226 ? 24.984 27.609 38.062 1 22.14 226 HIS A O 1
ATOM 1775 N N . LYS A 1 227 ? 25.672 29.047 39.75 1 26.44 227 LYS A N 1
ATOM 1776 C CA . LYS A 1 227 ? 24.672 29.641 40.625 1 26.44 227 LYS A CA 1
ATOM 1777 C C . LYS A 1 227 ? 23.672 30.484 39.812 1 26.44 227 LYS A C 1
ATOM 1779 O O . LYS A 1 227 ? 23.984 31.594 39.406 1 26.44 227 LYS A O 1
ATOM 1784 N N . ARG A 1 228 ? 22.828 29.859 39.031 1 22.48 228 ARG A N 1
ATOM 1785 C CA . ARG A 1 228 ? 21.812 30.641 38.312 1 22.48 228 ARG A CA 1
ATOM 1786 C C . ARG A 1 228 ? 20.859 31.297 39.312 1 22.48 228 ARG A C 1
ATOM 1788 O O . ARG A 1 228 ? 20.047 30.625 39.969 1 22.48 228 ARG A O 1
ATOM 1795 N N . GLU A 1 229 ? 21.484 32.281 40.125 1 24.86 229 GLU A N 1
ATOM 1796 C CA . GLU A 1 229 ? 20.75 33.094 41.062 1 24.86 229 GLU A CA 1
ATOM 1797 C C . GLU A 1 229 ? 19.359 33.438 40.531 1 24.86 229 GLU A C 1
ATOM 1799 O O . GLU A 1 229 ? 19.031 33.125 39.375 1 24.86 229 GLU A O 1
ATOM 1804 N N . ASN A 1 230 ? 19.031 34.781 40.75 1 24.08 230 ASN A N 1
ATOM 1805 C CA . ASN A 1 230 ? 17.859 35.562 41.156 1 24.08 230 ASN A CA 1
ATOM 1806 C C . ASN A 1 230 ? 16.875 35.75 40 1 24.08 230 ASN A C 1
ATOM 1808 O O . ASN A 1 230 ? 17.094 36.594 39.156 1 24.08 230 ASN A O 1
ATOM 1812 N N . ILE A 1 231 ? 16.422 34.812 39.438 1 25.75 231 ILE A N 1
ATOM 1813 C CA . ILE A 1 231 ? 15.539 35 38.312 1 25.75 231 ILE A CA 1
ATOM 1814 C C . ILE A 1 231 ? 14.297 35.781 38.719 1 25.75 231 ILE A C 1
ATOM 1816 O O . ILE A 1 231 ? 13.43 35.25 39.438 1 25.75 231 ILE A O 1
ATOM 1820 N N . VAL A 1 232 ? 14.531 37.062 39.312 1 27.16 232 VAL A N 1
ATOM 1821 C CA . VAL A 1 232 ? 13.438 38 39.469 1 27.16 232 VAL A CA 1
ATOM 1822 C C . VAL A 1 232 ? 12.555 38 38.219 1 27.16 232 VAL A C 1
ATOM 1824 O O . VAL A 1 232 ? 13.062 37.969 37.094 1 27.16 232 VAL A O 1
ATOM 1827 N N . ALA A 1 233 ? 11.406 37.625 38.406 1 30.77 233 ALA A N 1
ATOM 1828 C CA . ALA A 1 233 ? 10.242 37.438 37.531 1 30.77 233 ALA A CA 1
ATOM 1829 C C . ALA A 1 233 ? 10 38.656 36.656 1 30.77 233 ALA A C 1
ATOM 1831 O O . ALA A 1 233 ? 9.094 39.469 36.938 1 30.77 233 ALA A O 1
ATOM 1832 N N . SER A 1 234 ? 11.117 39.5 36.344 1 26.47 234 SER A N 1
ATOM 1833 C CA . SER A 1 234 ? 10.891 40.781 35.688 1 26.47 234 SER A CA 1
ATOM 1834 C C . SER A 1 234 ? 10.055 40.594 34.406 1 26.47 234 SER A C 1
ATOM 1836 O O . SER A 1 234 ? 9.844 39.469 33.969 1 26.47 234 SER A O 1
ATOM 1838 N N . GLN A 1 235 ? 10.148 41.812 33.5 1 26.94 235 GLN A N 1
ATOM 1839 C CA . GLN A 1 235 ? 9.875 42.188 32.125 1 26.94 235 GLN A CA 1
ATOM 1840 C C . GLN A 1 235 ? 10.203 41.031 31.156 1 26.94 235 GLN A C 1
ATOM 1842 O O . GLN A 1 235 ? 10.039 41.188 29.953 1 26.94 235 GLN A O 1
ATOM 1847 N N . ASP A 1 236 ? 10.758 40.031 31.625 1 31.16 236 ASP A N 1
ATOM 1848 C CA . ASP A 1 236 ? 11.477 39.062 30.844 1 31.16 236 ASP A CA 1
ATOM 1849 C C . ASP A 1 236 ? 10.516 38.156 30.078 1 31.16 236 ASP A C 1
ATOM 1851 O O . ASP A 1 236 ? 10.859 37.625 29.016 1 31.16 236 ASP A O 1
ATOM 1855 N N . ASP A 1 237 ? 9.484 37.875 30.766 1 31.86 237 ASP A N 1
ATOM 1856 C CA . ASP A 1 237 ? 8.68 36.875 30.047 1 31.86 237 ASP A CA 1
ATOM 1857 C C . ASP A 1 237 ? 8.023 37.5 28.828 1 31.86 237 ASP A C 1
ATOM 1859 O O . ASP A 1 237 ? 7.863 36.844 27.797 1 31.86 237 ASP A O 1
ATOM 1863 N N . VAL A 1 238 ? 7.449 38.719 28.891 1 33.22 238 VAL A N 1
ATOM 1864 C CA . VAL A 1 238 ? 6.926 39.406 27.719 1 33.22 238 VAL A CA 1
ATOM 1865 C C . VAL A 1 238 ? 8.055 39.688 26.734 1 33.22 238 VAL A C 1
ATOM 1867 O O . VAL A 1 238 ? 7.863 39.562 25.516 1 33.22 238 VAL A O 1
ATOM 1870 N N . ASP A 1 239 ? 9.273 40.125 27.203 1 33.03 239 ASP A N 1
ATOM 1871 C CA . ASP A 1 239 ? 10.438 40.281 26.344 1 33.03 239 ASP A CA 1
ATOM 1872 C C . ASP A 1 239 ? 10.75 38.969 25.609 1 33.03 239 ASP A C 1
ATOM 1874 O O . ASP A 1 239 ? 11.141 39 24.438 1 33.03 239 ASP A O 1
ATOM 1878 N N . ASP A 1 240 ? 10.711 37.938 26.312 1 37.97 240 ASP A N 1
ATOM 1879 C CA . ASP A 1 240 ? 10.992 36.656 25.641 1 37.97 240 ASP A CA 1
ATOM 1880 C C . ASP A 1 240 ? 9.969 36.375 24.547 1 37.97 240 ASP A C 1
ATOM 1882 O O . ASP A 1 240 ? 10.328 35.875 23.484 1 37.97 240 ASP A O 1
ATOM 1886 N N . LEU A 1 241 ? 8.742 36.625 24.828 1 34.66 241 LEU A N 1
ATOM 1887 C CA . LEU A 1 241 ? 7.762 36.469 23.75 1 34.66 241 LEU A CA 1
ATOM 1888 C C . LEU A 1 241 ? 7.992 37.5 22.641 1 34.66 241 LEU A C 1
ATOM 1890 O O . LEU A 1 241 ? 7.973 37.125 21.453 1 34.66 241 LEU A O 1
ATOM 1894 N N . LEU A 1 242 ? 8.156 38.781 22.906 1 37.75 242 LEU A N 1
ATOM 1895 C CA . LEU A 1 242 ? 8.516 39.781 21.922 1 37.75 242 LEU A CA 1
ATOM 1896 C C . LEU A 1 242 ? 9.914 39.531 21.375 1 37.75 242 LEU A C 1
ATOM 1898 O O . LEU A 1 242 ? 10.164 39.75 20.188 1 37.75 242 LEU A O 1
ATOM 1902 N N . SER A 1 243 ? 10.969 39.219 22.141 1 36.41 243 SER A N 1
ATOM 1903 C CA . SER A 1 243 ? 12.289 38.844 21.672 1 36.41 243 SER A CA 1
ATOM 1904 C C . SER A 1 243 ? 12.219 37.625 20.766 1 36.41 243 SER A C 1
ATOM 1906 O O . SER A 1 243 ? 12.938 37.531 19.781 1 36.41 243 SER A O 1
ATOM 1908 N N . SER A 1 244 ? 11.539 36.625 21.203 1 35.16 244 SER A N 1
ATOM 1909 C CA . SER A 1 244 ? 11.359 35.5 20.297 1 35.16 244 SER A CA 1
ATOM 1910 C C . SER A 1 244 ? 10.617 35.906 19.031 1 35.16 244 SER A C 1
ATOM 1912 O O . SER A 1 244 ? 10.688 35.25 18.016 1 35.16 244 SER A O 1
ATOM 1914 N N . LEU A 1 245 ? 9.766 36.875 19.188 1 35.44 245 LEU A N 1
ATOM 1915 C CA . LEU A 1 245 ? 9.117 37.469 18.016 1 35.44 245 LEU A CA 1
ATOM 1916 C C . LEU A 1 245 ? 9.984 38.562 17.406 1 35.44 245 LEU A C 1
ATOM 1918 O O . LEU A 1 245 ? 9.586 39.219 16.438 1 35.44 245 LEU A O 1
ATOM 1922 N N . GLY A 1 246 ? 11.32 38.469 17.578 1 30.44 246 GLY A N 1
ATOM 1923 C CA . GLY A 1 246 ? 12.328 39.375 17.047 1 30.44 246 GLY A CA 1
ATOM 1924 C C . GLY A 1 246 ? 12.016 40.844 17.328 1 30.44 246 GLY A C 1
ATOM 1925 O O . GLY A 1 246 ? 12.539 41.719 16.656 1 30.44 246 GLY A O 1
ATOM 1926 N N . LEU A 1 247 ? 11.078 41.219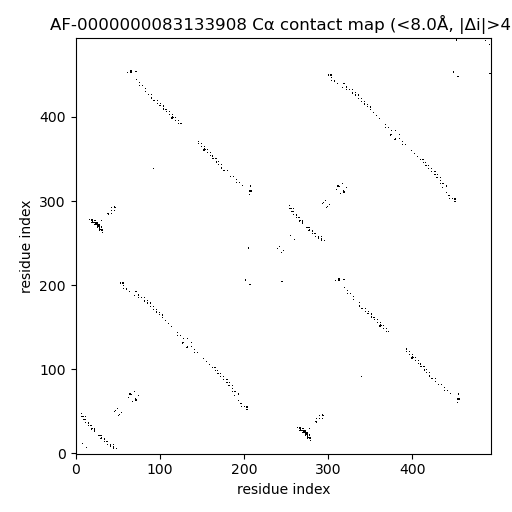 17.984 1 27.44 247 LEU A N 1
ATOM 1927 C CA . LEU A 1 247 ? 10.859 42.656 18.234 1 27.44 247 LEU A CA 1
ATOM 1928 C C . LEU A 1 247 ? 11.469 43.062 19.562 1 27.44 247 LEU A C 1
ATOM 1930 O O . LEU A 1 247 ? 11.547 42.25 20.5 1 27.44 247 LEU A O 1
ATOM 1934 N N . MET B 1 1 ? -23.641 46.5 31.516 1 24.98 1 MET B N 1
ATOM 1935 C CA . MET B 1 1 ? -22.844 47.5 32.219 1 24.98 1 MET B CA 1
ATOM 1936 C C . MET B 1 1 ? -21.656 46.875 32.938 1 24.98 1 MET B C 1
ATOM 1938 O O . MET B 1 1 ? -20.688 47.562 33.25 1 24.98 1 MET B O 1
ATOM 1942 N N . LYS B 1 2 ? -21.844 45.75 33.594 1 35.19 2 LYS B N 1
ATOM 1943 C CA . LYS B 1 2 ? -21.031 45 34.531 1 35.19 2 LYS B CA 1
ATOM 1944 C C . LYS B 1 2 ? -19.859 44.312 33.812 1 35.19 2 LYS B C 1
ATOM 1946 O O . LYS B 1 2 ? -18.797 44.125 34.406 1 35.19 2 LYS B O 1
ATOM 1951 N N . ASN B 1 3 ? -20.203 43.688 32.812 1 29.91 3 ASN B N 1
ATOM 1952 C CA . ASN B 1 3 ? -19.297 42.75 32.156 1 29.91 3 ASN B CA 1
ATOM 1953 C C . ASN B 1 3 ? -18.188 43.438 31.391 1 29.91 3 ASN B C 1
ATOM 1955 O O . ASN B 1 3 ? -17.359 42.812 30.75 1 29.91 3 ASN B O 1
ATOM 1959 N N . GLU B 1 4 ? -18.297 44.656 30.953 1 32.47 4 GLU B N 1
ATOM 1960 C CA . GLU B 1 4 ? -17.438 45.656 30.312 1 32.47 4 GLU B CA 1
ATOM 1961 C C . GLU B 1 4 ? -16.312 46.062 31.266 1 32.47 4 GLU B C 1
ATOM 1963 O O . GLU B 1 4 ? -15.352 46.719 30.844 1 32.47 4 GLU B O 1
ATOM 1968 N N . GLU B 1 5 ? -16.453 46.094 32.531 1 35.25 5 GLU B N 1
ATOM 1969 C CA . GLU B 1 5 ? -15.641 46.531 33.656 1 35.25 5 GLU B CA 1
ATOM 1970 C C . GLU B 1 5 ? -14.344 45.719 33.75 1 35.25 5 GLU B C 1
ATOM 1972 O O . GLU B 1 5 ? -13.336 46.219 34.25 1 35.25 5 GLU B O 1
ATOM 1977 N N . GLN B 1 6 ? -14.367 44.438 33.406 1 40.38 6 GLN B N 1
ATOM 1978 C CA . GLN B 1 6 ? -13.367 43.469 33.812 1 40.38 6 GLN B CA 1
ATOM 1979 C C . GLN B 1 6 ? -12.109 43.562 32.969 1 40.38 6 GLN B C 1
ATOM 1981 O O . GLN B 1 6 ? -11.102 42.906 33.25 1 40.38 6 GLN B O 1
ATOM 1986 N N . LEU B 1 7 ? -12.25 44.031 31.719 1 43.38 7 LEU B N 1
ATOM 1987 C CA . LEU B 1 7 ? -11.094 43.938 30.828 1 43.38 7 LEU B CA 1
ATOM 1988 C C . LEU B 1 7 ? -9.953 44.812 31.344 1 43.38 7 LEU B C 1
ATOM 1990 O O . LEU B 1 7 ? -8.781 44.469 31.156 1 43.38 7 LEU B O 1
ATOM 1994 N N . LEU B 1 8 ? -10.172 46.031 31.766 1 44.16 8 LEU B N 1
ATOM 1995 C CA . LEU B 1 8 ? -9.109 46.906 32.219 1 44.16 8 LEU B CA 1
ATOM 1996 C C . LEU B 1 8 ? -8.609 46.5 33.625 1 44.16 8 LEU B C 1
ATOM 1998 O O . LEU B 1 8 ? -9.414 46.25 34.5 1 44.16 8 LEU B O 1
ATOM 2002 N N . THR B 1 9 ? -7.379 46.031 33.5 1 54.16 9 THR B N 1
ATOM 2003 C CA . THR B 1 9 ? -6.805 45.75 34.781 1 54.16 9 THR B CA 1
ATOM 2004 C C . THR B 1 9 ? -6.98 46.938 35.75 1 54.16 9 THR B C 1
ATOM 2006 O O . THR B 1 9 ? -7.227 48.062 35.312 1 54.16 9 THR B O 1
ATOM 2009 N N . ARG B 1 10 ? -7.219 46.531 37 1 56.06 10 ARG B N 1
ATOM 2010 C CA . ARG B 1 10 ? -7.316 47.531 38.094 1 56.06 10 ARG B CA 1
ATOM 2011 C C . ARG B 1 10 ? -6.273 48.625 37.938 1 56.06 10 ARG B C 1
ATOM 2013 O O . ARG B 1 10 ? -6.562 49.812 38.156 1 56.06 10 ARG B O 1
ATOM 2020 N N . SER B 1 11 ? -5.148 48.125 37.375 1 59.03 11 SER B N 1
ATOM 2021 C CA . SER B 1 11 ? -4.062 49.094 37.219 1 59.03 11 SER B CA 1
ATOM 2022 C C . SER B 1 11 ? -4.363 50.094 36.094 1 59.03 11 SER B C 1
ATOM 2024 O O . SER B 1 11 ? -4.121 51.281 36.25 1 59.03 11 SER B O 1
ATOM 2026 N N . THR B 1 12 ? -4.961 49.531 35.062 1 58.03 12 THR B N 1
ATOM 2027 C CA . THR B 1 12 ? -5.316 50.406 33.969 1 58.03 12 THR B CA 1
ATOM 2028 C C . THR B 1 12 ? -6.41 51.375 34.375 1 58.03 12 THR B C 1
ATOM 2030 O O . THR B 1 12 ? -6.367 52.562 34 1 58.03 12 THR B O 1
ATOM 2033 N N . LEU B 1 13 ? -7.238 50.906 35.156 1 54.44 13 LEU B N 1
ATOM 2034 C CA . LEU B 1 13 ? -8.305 51.75 35.625 1 54.44 13 LEU B CA 1
ATOM 2035 C C . LEU B 1 13 ? -7.75 52.844 36.531 1 54.44 13 LEU B C 1
ATOM 2037 O O . LEU B 1 13 ? -8.172 54 36.469 1 54.44 13 LEU B O 1
ATOM 2041 N N . GLU B 1 14 ? -6.867 52.469 37.438 1 60.97 14 GLU B N 1
ATOM 2042 C CA . GLU B 1 14 ? -6.258 53.406 38.375 1 60.97 14 GLU B CA 1
ATOM 2043 C C . GLU B 1 14 ? -5.5 54.5 37.594 1 60.97 14 GLU B C 1
ATOM 2045 O O . GLU B 1 14 ? -5.578 55.688 37.969 1 60.97 14 GLU B O 1
ATOM 2050 N N . LYS B 1 15 ? -4.852 54.062 36.625 1 63 15 LYS B N 1
ATOM 2051 C CA . LYS B 1 15 ? -4.078 55.031 35.844 1 63 15 LYS B CA 1
ATOM 2052 C C . LYS B 1 15 ? -4.988 55.969 35.031 1 63 15 LYS B C 1
ATOM 2054 O O . LYS B 1 15 ? -4.699 57.156 34.875 1 63 15 LYS B O 1
ATOM 2059 N N . ALA B 1 16 ? -6.027 55.438 34.688 1 61.12 16 ALA B N 1
ATOM 2060 C CA . ALA B 1 16 ? -7 56.25 33.969 1 61.12 16 ALA B CA 1
ATOM 2061 C C . ALA B 1 16 ? -7.617 57.312 34.875 1 61.12 16 ALA B C 1
ATOM 2063 O O . ALA B 1 16 ? -7.789 58.469 34.5 1 61.12 16 ALA B O 1
ATOM 2064 N N . LEU B 1 17 ? -7.852 56.844 36.062 1 59.28 17 LEU B N 1
ATOM 2065 C CA . LEU B 1 17 ? -8.398 57.781 37.031 1 59.28 17 LEU B CA 1
ATOM 2066 C C . LEU B 1 17 ? -7.387 58.875 37.375 1 59.28 17 LEU B C 1
ATOM 2068 O O . LEU B 1 17 ? -7.742 60.031 37.5 1 59.28 17 LEU B O 1
ATOM 2072 N N . SER B 1 18 ? -6.172 58.406 37.562 1 64.69 18 SER B N 1
ATOM 2073 C CA . SER B 1 18 ? -5.113 59.375 37.875 1 64.69 18 SER B CA 1
ATOM 2074 C C . SER B 1 18 ? -4.926 60.375 36.719 1 64.69 18 SER B C 1
ATOM 2076 O O . SER B 1 18 ? -4.605 61.531 36.969 1 64.69 18 SER B O 1
ATOM 2078 N N . LEU B 1 19 ? -5.133 59.906 35.625 1 63.69 19 LEU B N 1
ATOM 2079 C CA . LEU B 1 19 ? -5.055 60.781 34.438 1 63.69 19 LEU B CA 1
ATOM 2080 C C . LEU B 1 19 ? -6.16 61.844 34.5 1 63.69 19 LEU B C 1
ATOM 2082 O O . LEU B 1 19 ? -5.906 63.031 34.25 1 63.69 19 LEU B O 1
ATOM 2086 N N . VAL B 1 20 ? -7.32 61.438 34.812 1 60.09 20 VAL B N 1
ATOM 2087 C CA . VAL B 1 20 ? -8.438 62.375 34.938 1 60.09 20 VAL B CA 1
ATOM 2088 C C . VAL B 1 20 ? -8.125 63.406 36.031 1 60.09 20 VAL B C 1
ATOM 2090 O O . VAL B 1 20 ? -8.344 64.625 35.812 1 60.09 20 VAL B O 1
ATOM 2093 N N . GLU B 1 21 ? -7.668 62.875 37.125 1 62.59 21 GLU B N 1
ATOM 2094 C CA . GLU B 1 21 ? -7.332 63.781 38.219 1 62.59 21 GLU B CA 1
ATOM 2095 C C . GLU B 1 21 ? -6.254 64.75 37.812 1 62.59 21 GLU B C 1
ATOM 2097 O O . GLU B 1 21 ? -6.324 65.938 38.156 1 62.59 21 GLU B O 1
ATOM 2102 N N . SER B 1 22 ? -5.34 64.25 37.062 1 62.34 22 SER B N 1
ATOM 2103 C CA . SER B 1 22 ? -4.25 65.125 36.625 1 62.34 22 SER B CA 1
ATOM 2104 C C . SER B 1 22 ? -4.734 66.188 35.625 1 62.34 22 SER B C 1
ATOM 2106 O O . SER B 1 22 ? -4.316 67.312 35.625 1 62.34 22 SER B O 1
ATOM 2108 N N . LEU B 1 23 ? -5.598 65.812 34.875 1 59.53 23 LEU B N 1
ATOM 2109 C CA . LEU B 1 23 ? -6.176 66.75 33.875 1 59.53 23 LEU B CA 1
ATOM 2110 C C . LEU B 1 23 ? -7.059 67.75 34.531 1 59.53 23 LEU B C 1
ATOM 2112 O O . LEU B 1 23 ? -7.031 68.938 34.156 1 59.53 23 LEU B O 1
ATOM 2116 N N . GLU B 1 24 ? -7.746 67.312 35.531 1 61.16 24 GLU B N 1
ATOM 2117 C CA . GLU B 1 24 ? -8.562 68.25 36.312 1 61.16 24 GLU B CA 1
ATOM 2118 C C . GLU B 1 24 ? -7.695 69.188 37.094 1 61.16 24 GLU B C 1
ATOM 2120 O O . GLU B 1 24 ? -8.062 70.375 37.25 1 61.16 24 GLU B O 1
ATOM 2125 N N . GLY B 1 25 ? -6.605 68.75 37.531 1 61.31 25 GLY B N 1
ATOM 2126 C CA . GLY B 1 25 ? -5.695 69.562 38.281 1 61.31 25 GLY B CA 1
ATOM 2127 C C . GLY B 1 25 ? -4.766 70.375 37.438 1 61.31 25 GLY B C 1
ATOM 2128 O O . GLY B 1 25 ? -4.012 71.188 37.938 1 61.31 25 GLY B O 1
ATOM 2129 N N . GLY B 1 26 ? -4.828 70.25 36.031 1 59.44 26 GLY B N 1
ATOM 2130 C CA . GLY B 1 26 ? -4.086 71.125 35.062 1 59.44 26 GLY B CA 1
ATOM 2131 C C . GLY B 1 26 ? -2.637 70.688 34.938 1 59.44 26 GLY B C 1
ATOM 2132 O O . GLY B 1 26 ? -1.805 71.438 34.469 1 59.44 26 GLY B O 1
ATOM 2133 N N . ASP B 1 27 ? -2.275 69.625 35.562 1 60.25 27 ASP B N 1
ATOM 2134 C CA . ASP B 1 27 ? -0.908 69.125 35.469 1 60.25 27 ASP B CA 1
ATOM 2135 C C . ASP B 1 27 ? -0.699 68.312 34.156 1 60.25 27 ASP B C 1
ATOM 2137 O O . ASP B 1 27 ? -0.871 67.125 34.094 1 60.25 27 ASP B O 1
ATOM 2141 N N . ALA B 1 28 ? -0.317 69.125 33.094 1 58.53 28 ALA B N 1
ATOM 2142 C CA . ALA B 1 28 ? -0.156 68.562 31.75 1 58.53 28 ALA B CA 1
ATOM 2143 C C . ALA B 1 28 ? 0.969 67.562 31.703 1 58.53 28 ALA B C 1
ATOM 2145 O O . ALA B 1 28 ? 0.863 66.5 31 1 58.53 28 ALA B O 1
ATOM 2146 N N . LYS B 1 29 ? 2.002 67.875 32.469 1 61.84 29 LYS B N 1
ATOM 2147 C CA . LYS B 1 29 ? 3.139 66.938 32.469 1 61.84 29 LYS B CA 1
ATOM 2148 C C . LYS B 1 29 ? 2.75 65.562 33.031 1 61.84 29 LYS B C 1
ATOM 2150 O O . LYS B 1 29 ? 3.08 64.562 32.469 1 61.84 29 LYS B O 1
ATOM 2155 N N . GLU B 1 30 ? 2.025 65.688 34.062 1 67.12 30 GLU B N 1
ATOM 2156 C CA . GLU B 1 30 ? 1.588 64.438 34.719 1 67.12 30 GLU B CA 1
ATOM 2157 C C . GLU B 1 30 ? 0.541 63.719 33.844 1 67.12 30 GLU B C 1
ATOM 2159 O O . GLU B 1 30 ? 0.546 62.5 33.75 1 67.12 30 GLU B O 1
ATOM 2164 N N . ALA B 1 31 ? -0.245 64.375 33.188 1 59.31 31 ALA B N 1
ATOM 2165 C CA . ALA B 1 31 ? -1.256 63.844 32.281 1 59.31 31 ALA B CA 1
ATOM 2166 C C . ALA B 1 31 ? -0.608 63.125 31.109 1 59.31 31 ALA B C 1
ATOM 2168 O O . ALA B 1 31 ? -1.027 62 30.75 1 59.31 31 ALA B O 1
ATOM 2169 N N . ALA B 1 32 ? 0.402 63.75 30.625 1 57.53 32 ALA B N 1
ATOM 2170 C CA . ALA B 1 32 ? 1.118 63.125 29.516 1 57.53 32 ALA B CA 1
ATOM 2171 C C . ALA B 1 32 ? 1.773 61.812 29.953 1 57.53 32 ALA B C 1
ATOM 2173 O O . ALA B 1 32 ? 1.736 60.812 29.219 1 57.53 32 ALA B O 1
ATOM 2174 N N . ARG B 1 33 ? 2.365 61.875 31.109 1 66.31 33 ARG B N 1
ATOM 2175 C CA . ARG B 1 33 ? 2.986 60.688 31.656 1 66.31 33 ARG B CA 1
ATOM 2176 C C . ARG B 1 33 ? 1.953 59.594 31.891 1 66.31 33 ARG B C 1
ATOM 2178 O O . ARG B 1 33 ? 2.188 58.438 31.547 1 66.31 33 ARG B O 1
ATOM 2185 N N . LEU B 1 34 ? 0.833 59.969 32.344 1 61.25 34 LEU B N 1
ATOM 2186 C CA . LEU B 1 34 ? -0.219 59 32.656 1 61.25 34 LEU B CA 1
ATOM 2187 C C . LEU B 1 34 ? -0.845 58.438 31.375 1 61.25 34 LEU B C 1
ATOM 2189 O O . LEU B 1 34 ? -1.209 57.281 31.328 1 61.25 34 LEU B O 1
ATOM 2193 N N . VAL B 1 35 ? -0.925 59.188 30.359 1 58.84 35 VAL B N 1
ATOM 2194 C CA . VAL B 1 35 ? -1.429 58.719 29.078 1 58.84 35 VAL B CA 1
ATOM 2195 C C . VAL B 1 35 ? -0.499 57.656 28.516 1 58.84 35 VAL B C 1
ATOM 2197 O O . VAL B 1 35 ? -0.959 56.625 28 1 58.84 35 VAL B O 1
ATOM 2200 N N . ALA B 1 36 ? 0.748 57.938 28.641 1 59.12 36 ALA B N 1
ATOM 2201 C CA . ALA B 1 36 ? 1.737 56.969 28.188 1 59.12 36 ALA B CA 1
ATOM 2202 C C . ALA B 1 36 ? 1.618 55.656 28.984 1 59.12 36 ALA B C 1
ATOM 2204 O O . ALA B 1 36 ? 1.662 54.562 28.422 1 59.12 36 ALA B O 1
ATOM 2205 N N . GLU B 1 37 ? 1.441 55.906 30.266 1 62.28 37 GLU B N 1
ATOM 2206 C CA . GLU B 1 37 ? 1.322 54.719 31.141 1 62.28 37 GLU B CA 1
ATOM 2207 C C . GLU B 1 37 ? 0.03 53.969 30.859 1 62.28 37 GLU B C 1
ATOM 2209 O O . GLU B 1 37 ? 0.016 52.719 30.875 1 62.28 37 GLU B O 1
ATOM 2214 N N . LEU B 1 38 ? -0.954 54.656 30.625 1 57.78 38 LEU B N 1
ATOM 2215 C CA . LEU B 1 38 ? -2.242 54.031 30.328 1 57.78 38 LEU B CA 1
ATOM 2216 C C . LEU B 1 38 ? -2.195 53.312 29 1 57.78 38 LEU B C 1
ATOM 2218 O O . LEU B 1 38 ? -2.76 52.219 28.875 1 57.78 38 LEU B O 1
ATOM 2222 N N . SER B 1 39 ? -1.57 53.938 28.062 1 55.88 39 SER B N 1
ATOM 2223 C CA . SER B 1 39 ? -1.389 53.281 26.766 1 55.88 39 SER B CA 1
ATOM 2224 C C . SER B 1 39 ? -0.636 51.969 26.922 1 55.88 39 SER B C 1
ATOM 2226 O O . SER B 1 39 ? -0.993 50.969 26.297 1 55.88 39 SER B O 1
ATOM 2228 N N . GLN B 1 40 ? 0.343 52.125 27.688 1 59.44 40 GLN B N 1
ATOM 2229 C CA . GLN B 1 40 ? 1.123 50.906 27.953 1 59.44 40 GLN B CA 1
ATO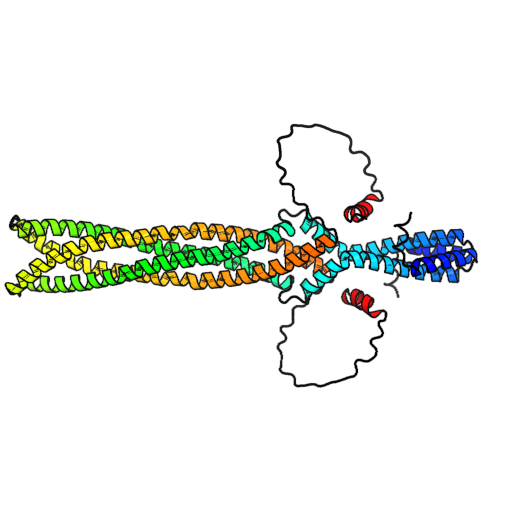M 2230 C C . GLN B 1 40 ? 0.278 49.844 28.641 1 59.44 40 GLN B C 1
ATOM 2232 O O . GLN B 1 40 ? 0.361 48.656 28.312 1 59.44 40 GLN B O 1
ATOM 2237 N N . CYS B 1 41 ? -0.478 50.344 29.578 1 55.19 41 CYS B N 1
ATOM 2238 C CA . CYS B 1 41 ? -1.324 49.438 30.328 1 55.19 41 CYS B CA 1
ATOM 2239 C C . CYS B 1 41 ? -2.379 48.812 29.422 1 55.19 41 CYS B C 1
ATOM 2241 O O . CYS B 1 41 ? -2.658 47.625 29.531 1 55.19 41 CYS B O 1
ATOM 2243 N N . LEU B 1 42 ? -2.965 49.5 28.641 1 52.81 42 LEU B N 1
ATOM 2244 C CA . LEU B 1 42 ? -3.986 49.031 27.719 1 52.81 42 LEU B CA 1
ATOM 2245 C C . LEU B 1 42 ? -3.396 48.031 26.719 1 52.81 42 LEU B C 1
ATOM 2247 O O . LEU B 1 42 ? -4.023 47.031 26.406 1 52.81 42 LEU B O 1
ATOM 2251 N N . GLU B 1 43 ? -2.248 48.5 26.234 1 53.75 43 GLU B N 1
ATOM 2252 C CA . GLU B 1 43 ? -1.53 47.562 25.359 1 53.75 43 GLU B CA 1
ATOM 2253 C C . GLU B 1 43 ? -1.271 46.25 26.062 1 53.75 43 GLU B C 1
ATOM 2255 O O . GLU B 1 43 ? -1.448 45.188 25.453 1 53.75 43 GLU B O 1
ATOM 2260 N N . GLU B 1 44 ? -0.904 46.469 27.203 1 55.94 44 GLU B N 1
ATOM 2261 C CA . GLU B 1 44 ? -0.625 45.25 27.984 1 55.94 44 GLU B CA 1
ATOM 2262 C C . GLU B 1 44 ? -1.892 44.438 28.219 1 55.94 44 GLU B C 1
ATOM 2264 O O . GLU B 1 44 ? -1.865 43.219 28.125 1 55.94 44 GLU B O 1
ATOM 2269 N N . ASP B 1 45 ? -2.928 45.156 28.547 1 52.44 45 ASP B N 1
ATOM 2270 C CA . ASP B 1 45 ? -4.195 44.469 28.781 1 52.44 45 ASP B CA 1
ATOM 2271 C C . ASP B 1 45 ? -4.684 43.781 27.516 1 52.44 45 ASP B C 1
ATOM 2273 O O . ASP B 1 45 ? -5.191 42.656 27.562 1 52.44 45 ASP B O 1
ATOM 2277 N N . PHE B 1 46 ? -4.605 44.438 26.438 1 51.59 46 PHE B N 1
ATOM 2278 C CA . PHE B 1 46 ? -5.02 43.906 25.156 1 51.59 46 PHE B CA 1
ATOM 2279 C C . PHE B 1 46 ? -4.184 42.688 24.781 1 51.59 46 PHE B C 1
ATOM 2281 O O . PHE B 1 46 ? -4.727 41.656 24.391 1 51.59 46 PHE B O 1
ATOM 2288 N N . VAL B 1 47 ? -2.949 42.906 24.859 1 53.34 47 VAL B N 1
ATOM 2289 C CA . VAL B 1 47 ? -2.043 41.812 24.578 1 53.34 47 VAL B CA 1
ATOM 2290 C C . VAL B 1 47 ? -2.354 40.625 25.516 1 53.34 47 VAL B C 1
ATOM 2292 O O . VAL B 1 47 ? -2.34 39.469 25.078 1 53.34 47 VAL B O 1
ATOM 2295 N N . GLN B 1 48 ? -2.664 41.094 26.656 1 54.94 48 GLN B N 1
ATOM 2296 C CA . GLN B 1 48 ? -3.008 40.062 27.625 1 54.94 48 GLN B CA 1
ATOM 2297 C C . GLN B 1 48 ? -4.301 39.344 27.234 1 54.94 48 GLN B C 1
ATOM 2299 O O . GLN B 1 48 ? -4.398 38.125 27.328 1 54.94 48 GLN B O 1
ATOM 2304 N N . GLU B 1 49 ? -5.234 40.188 26.906 1 51.88 49 GLU B N 1
ATOM 2305 C CA . GLU B 1 49 ? -6.52 39.562 26.578 1 51.88 49 GLU B CA 1
ATOM 2306 C C . GLU B 1 49 ? -6.422 38.75 25.297 1 51.88 49 GLU B C 1
ATOM 2308 O O . GLU B 1 49 ? -6.914 37.625 25.25 1 51.88 49 GLU B O 1
ATOM 2313 N N . VAL B 1 50 ? -5.93 39.406 24.266 1 56.34 50 VAL B N 1
ATOM 2314 C CA . VAL B 1 50 ? -5.73 38.688 23.031 1 56.34 50 VAL B CA 1
ATOM 2315 C C . VAL B 1 50 ? -4.809 37.469 23.266 1 56.34 50 VAL B C 1
ATOM 2317 O O . VAL B 1 50 ? -5.027 36.406 22.734 1 56.34 50 VAL B O 1
ATOM 2320 N N . GLY B 1 51 ? -3.828 37.781 24 1 57.94 51 GLY B N 1
ATOM 2321 C CA . GLY B 1 51 ? -2.885 36.75 24.375 1 57.94 51 GLY B CA 1
ATOM 2322 C C . GLY B 1 51 ? -3.543 35.562 25.062 1 57.94 51 GLY B C 1
ATOM 2323 O O . GLY B 1 51 ? -3.229 34.406 24.766 1 57.94 51 GLY B O 1
ATOM 2324 N N . LYS B 1 52 ? -4.477 36.062 25.922 1 59.53 52 LYS B N 1
ATOM 2325 C CA . LYS B 1 52 ? -5.125 34.969 26.672 1 59.53 52 LYS B CA 1
ATOM 2326 C C . LYS B 1 52 ? -5.977 34.094 25.766 1 59.53 52 LYS B C 1
ATOM 2328 O O . LYS B 1 52 ? -5.984 32.875 25.906 1 59.53 52 LYS B O 1
ATOM 2333 N N . ILE B 1 53 ? -6.648 34.688 24.812 1 58.19 53 ILE B N 1
ATOM 2334 C CA . ILE B 1 53 ? -7.594 33.969 23.984 1 58.19 53 ILE B CA 1
ATOM 2335 C C . ILE B 1 53 ? -6.832 33.125 22.953 1 58.19 53 ILE B C 1
ATOM 2337 O O . ILE B 1 53 ? -7.254 32 22.625 1 58.19 53 ILE B O 1
ATOM 2341 N N . THR B 1 54 ? -5.727 33.531 22.609 1 71.56 54 THR B N 1
ATOM 2342 C CA . THR B 1 54 ? -4.988 32.844 21.547 1 71.56 54 THR B CA 1
ATOM 2343 C C . THR B 1 54 ? -3.754 32.156 22.125 1 71.56 54 THR B C 1
ATOM 2345 O O . THR B 1 54 ? -2.984 31.547 21.391 1 71.56 54 THR B O 1
ATOM 2348 N N . ARG B 1 55 ? -3.756 32.281 23.469 1 76.25 55 ARG B N 1
ATOM 2349 C CA . ARG B 1 55 ? -2.549 31.766 24.109 1 76.25 55 ARG B CA 1
ATOM 2350 C C . ARG B 1 55 ? -2.398 30.266 23.859 1 76.25 55 ARG B C 1
ATOM 2352 O O . ARG B 1 55 ? -1.306 29.797 23.531 1 76.25 55 ARG B O 1
ATOM 2359 N N . ASP B 1 56 ? -3.51 29.672 24.016 1 82.44 56 ASP B N 1
ATOM 2360 C CA . ASP B 1 56 ? -3.447 28.219 23.828 1 82.44 56 ASP B CA 1
ATOM 2361 C C 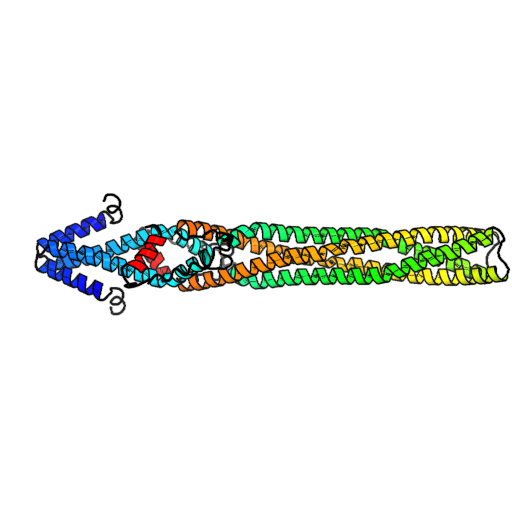. ASP B 1 56 ? -3.027 27.875 22.391 1 82.44 56 ASP B C 1
ATOM 2363 O O . ASP B 1 56 ? -2.25 26.953 22.172 1 82.44 56 ASP B O 1
ATOM 2367 N N . LEU B 1 57 ? -3.615 28.578 21.484 1 86.44 57 LEU B N 1
ATOM 2368 C CA . LEU B 1 57 ? -3.242 28.359 20.094 1 86.44 57 LEU B CA 1
ATOM 2369 C C . LEU B 1 57 ? -1.772 28.688 19.859 1 86.44 57 LEU B C 1
ATOM 2371 O O . LEU B 1 57 ? -1.053 27.938 19.203 1 86.44 57 LEU B O 1
ATOM 2375 N N . HIS B 1 58 ? -1.434 29.859 20.422 1 82 58 HIS B N 1
ATOM 2376 C CA . HIS B 1 58 ? -0.035 30.25 20.312 1 82 58 HIS B CA 1
ATOM 2377 C C . HIS B 1 58 ? 0.888 29.188 20.906 1 82 58 HIS B C 1
ATOM 2379 O O . HIS B 1 58 ? 1.857 28.781 20.25 1 82 58 HIS B O 1
ATOM 2385 N N . ASN B 1 59 ? 0.606 28.703 22.062 1 84.12 59 ASN B N 1
ATOM 2386 C CA . ASN B 1 59 ? 1.418 27.688 22.719 1 84.12 59 ASN B CA 1
ATOM 2387 C C . ASN B 1 59 ? 1.474 26.406 21.891 1 84.12 59 ASN B C 1
ATOM 2389 O O . ASN B 1 59 ? 2.521 25.766 21.797 1 84.12 59 ASN B O 1
ATOM 2393 N N . THR B 1 60 ? 0.388 26.047 21.359 1 90 60 THR B N 1
ATOM 2394 C CA . THR B 1 60 ? 0.33 24.859 20.516 1 90 60 THR B CA 1
ATOM 2395 C C . THR B 1 60 ? 1.216 25.031 19.281 1 90 60 THR B C 1
ATOM 2397 O O . THR B 1 60 ? 1.959 24.109 18.922 1 90 60 THR B O 1
ATOM 2400 N N . LEU B 1 61 ? 1.116 26.172 18.688 1 88.38 61 LEU B N 1
ATOM 2401 C CA . LEU B 1 61 ? 1.932 26.438 17.5 1 88.38 61 LEU B CA 1
ATOM 2402 C C . LEU B 1 61 ? 3.416 26.422 17.844 1 88.38 61 LEU B C 1
ATOM 2404 O O . LEU B 1 61 ? 4.238 25.953 17.062 1 88.38 61 LEU B O 1
ATOM 2408 N N . VAL B 1 62 ? 3.746 26.953 18.984 1 83.25 62 VAL B N 1
ATOM 2409 C CA . VAL B 1 62 ? 5.133 26.906 19.438 1 83.25 62 VAL B CA 1
ATOM 2410 C C . VAL B 1 62 ? 5.566 25.453 19.625 1 83.25 62 VAL B C 1
ATOM 2412 O O . VAL B 1 62 ? 6.652 25.062 19.188 1 83.25 62 VAL B O 1
ATOM 2415 N N . ASP B 1 63 ? 4.684 24.719 20.281 1 87.69 63 ASP B N 1
ATOM 2416 C CA . ASP B 1 63 ? 4.973 23.297 20.5 1 87.69 63 ASP B CA 1
ATOM 2417 C C . ASP B 1 63 ? 5.148 22.578 19.156 1 87.69 63 ASP B C 1
ATOM 2419 O O . ASP B 1 63 ? 6.098 21.812 18.984 1 87.69 63 ASP B O 1
ATOM 2423 N N . LEU B 1 64 ? 4.285 22.812 18.219 1 91.31 64 LEU B N 1
ATOM 2424 C CA . LEU B 1 64 ? 4.273 22.172 16.922 1 91.31 64 LEU B CA 1
ATOM 2425 C C . LEU B 1 64 ? 5.457 22.625 16.078 1 91.31 64 LEU B C 1
ATOM 2427 O O . LEU B 1 64 ? 5.824 21.953 15.109 1 91.31 64 LEU B O 1
ATOM 2431 N N . SER B 1 65 ? 6.043 23.656 16.422 1 85.62 65 SER B N 1
ATOM 2432 C CA . SER B 1 65 ? 7.16 24.188 15.641 1 85.62 65 SER B CA 1
ATOM 2433 C C . SER B 1 65 ? 8.5 23.828 16.281 1 85.62 65 SER B C 1
ATOM 2435 O O . SER B 1 65 ? 9.453 23.484 15.586 1 85.62 65 SER B O 1
ATOM 2437 N N . GLU B 1 66 ? 8.562 23.75 17.609 1 78.62 66 GLU B N 1
ATOM 2438 C CA . GLU B 1 66 ? 9.875 23.688 18.25 1 78.62 66 GLU B CA 1
ATOM 2439 C C . GLU B 1 66 ? 10.016 22.422 19.109 1 78.62 66 GLU B C 1
ATOM 2441 O O . GLU B 1 66 ? 11.125 21.938 19.297 1 78.62 66 GLU B O 1
ATOM 2446 N N . HIS B 1 67 ? 8.961 21.844 19.609 1 76 67 HIS B N 1
ATOM 2447 C CA . HIS B 1 67 ? 9.125 20.891 20.703 1 76 67 HIS B CA 1
ATOM 2448 C C . HIS B 1 67 ? 8.719 19.484 20.266 1 76 67 HIS B C 1
ATOM 2450 O O . HIS B 1 67 ? 9.156 18.5 20.875 1 76 67 HIS B O 1
ATOM 2456 N N . LYS B 1 68 ? 7.953 19.391 19.328 1 81.62 68 LYS B N 1
ATOM 2457 C CA . LYS B 1 68 ? 7.527 18.062 18.922 1 81.62 68 LYS B CA 1
ATOM 2458 C C . LYS B 1 68 ? 8.68 17.281 18.297 1 81.62 68 LYS B C 1
ATOM 2460 O O . LYS B 1 68 ? 9.578 17.875 17.703 1 81.62 68 LYS B O 1
ATOM 2465 N N . GLU B 1 69 ? 8.664 15.984 18.562 1 78.88 69 GLU B N 1
ATOM 2466 C CA . GLU B 1 69 ? 9.648 15.102 17.938 1 78.88 69 GLU B CA 1
ATOM 2467 C C . GLU B 1 69 ? 9.742 15.367 16.438 1 78.88 69 GLU B C 1
ATOM 2469 O O . GLU B 1 69 ? 10.844 15.508 15.898 1 78.88 69 GLU B O 1
ATOM 2474 N N . LYS B 1 70 ? 8.594 15.406 15.805 1 87.5 70 LYS B N 1
ATOM 2475 C CA . LYS B 1 70 ? 8.492 15.828 14.414 1 87.5 70 LYS B CA 1
ATOM 2476 C C . LYS B 1 70 ? 7.609 17.078 14.281 1 87.5 70 LYS B C 1
ATOM 2478 O O . LYS B 1 70 ? 6.387 16.984 14.43 1 87.5 70 LYS B O 1
ATOM 2483 N N . ASN B 1 71 ? 8.32 18.094 14.016 1 88.12 71 ASN B N 1
ATOM 2484 C CA . ASN B 1 71 ? 7.551 19.328 13.953 1 88.12 71 ASN B CA 1
ATOM 2485 C C . ASN B 1 71 ? 6.844 19.484 12.609 1 88.12 71 ASN B C 1
ATOM 2487 O O . ASN B 1 71 ? 7.004 18.656 11.719 1 88.12 71 ASN B O 1
ATOM 2491 N N . LEU B 1 72 ? 6.047 20.516 12.461 1 92.69 72 LEU B N 1
ATOM 2492 C CA . LEU B 1 72 ? 5.199 20.703 11.289 1 92.69 72 LEU B CA 1
ATOM 2493 C C . LEU B 1 72 ? 6.043 20.844 10.023 1 92.69 72 LEU B C 1
ATOM 2495 O O . LEU B 1 72 ? 5.645 20.391 8.953 1 92.69 72 LEU B O 1
ATOM 2499 N N . LYS B 1 73 ? 7.117 21.516 10.156 1 91.69 73 LYS B N 1
ATOM 2500 C CA . LYS B 1 73 ? 7.992 21.688 9 1 91.69 73 LYS B CA 1
ATOM 2501 C C . LYS B 1 73 ? 8.562 20.344 8.547 1 91.69 73 LYS B C 1
ATOM 2503 O O . LYS B 1 73 ? 8.594 20.031 7.352 1 91.69 73 LYS B O 1
ATOM 2508 N N . ASP B 1 74 ? 9.039 19.531 9.469 1 92.69 74 ASP B N 1
ATOM 2509 C CA . ASP B 1 74 ? 9.531 18.188 9.156 1 92.69 74 ASP B CA 1
ATOM 2510 C C . ASP B 1 74 ? 8.477 17.375 8.422 1 92.69 74 ASP B C 1
ATOM 2512 O O . ASP B 1 74 ? 8.773 16.703 7.426 1 92.69 74 ASP B O 1
ATOM 2516 N N . ILE B 1 75 ? 7.352 17.375 8.961 1 95.06 75 ILE B N 1
ATOM 2517 C CA . ILE B 1 75 ? 6.238 16.625 8.383 1 95.06 75 ILE B CA 1
ATOM 2518 C C . ILE B 1 75 ? 5.988 17.094 6.953 1 95.06 75 ILE B C 1
ATOM 2520 O O . ILE B 1 75 ? 5.871 16.281 6.035 1 95.06 75 ILE B O 1
ATOM 2524 N N . THR B 1 76 ? 5.891 18.391 6.777 1 95 76 THR B N 1
ATOM 2525 C CA . THR B 1 76 ? 5.637 18.984 5.465 1 95 76 THR B CA 1
ATOM 2526 C C . THR B 1 76 ? 6.715 18.562 4.473 1 95 76 THR B C 1
ATOM 2528 O O . THR B 1 76 ? 6.422 18.297 3.305 1 95 76 THR B O 1
ATOM 2531 N N . ASP B 1 77 ? 7.898 18.484 4.934 1 94.19 77 ASP B N 1
ATOM 2532 C CA . ASP B 1 77 ? 9.016 18.125 4.07 1 94.19 77 ASP B CA 1
ATOM 2533 C C . ASP B 1 77 ? 8.969 16.656 3.691 1 94.19 77 ASP B C 1
ATOM 2535 O O . ASP B 1 77 ? 9.484 16.25 2.643 1 94.19 77 ASP B O 1
ATOM 2539 N N . GLU B 1 78 ? 8.352 15.883 4.484 1 96.44 78 GLU B N 1
ATOM 2540 C CA . GLU B 1 78 ? 8.352 14.438 4.273 1 96.44 78 GLU B CA 1
ATOM 2541 C C . GLU B 1 78 ? 7.133 14 3.467 1 96.44 78 GLU B C 1
ATOM 2543 O O . GLU B 1 78 ? 7.09 12.875 2.961 1 96.44 78 GLU B O 1
ATOM 2548 N N . LEU B 1 79 ? 6.203 14.859 3.322 1 97.38 79 LEU B N 1
ATOM 2549 C CA . LEU B 1 79 ? 4.934 14.492 2.705 1 97.38 79 LEU B CA 1
ATOM 2550 C C . LEU B 1 79 ? 5.129 14.125 1.238 1 97.38 79 LEU B C 1
ATOM 2552 O O . LEU B 1 79 ? 4.562 13.141 0.76 1 97.38 79 LEU B O 1
ATOM 2556 N N . PRO B 1 80 ? 5.957 14.836 0.422 1 96.69 80 PRO B N 1
ATOM 2557 C CA . PRO B 1 80 ? 6.18 14.422 -0.965 1 96.69 80 PRO B CA 1
ATOM 2558 C C . PRO B 1 80 ? 6.77 13.016 -1.073 1 96.69 80 PRO B C 1
ATOM 2560 O O . PRO B 1 80 ? 6.375 12.242 -1.952 1 96.69 80 PRO B O 1
ATOM 2563 N N . ASP B 1 81 ? 7.625 12.758 -0.184 1 97.31 81 ASP B N 1
ATOM 2564 C CA . ASP B 1 81 ? 8.219 11.422 -0.175 1 97.31 81 ASP B CA 1
ATOM 2565 C C . ASP B 1 81 ? 7.168 10.359 0.141 1 97.31 81 ASP B C 1
ATOM 2567 O O . ASP B 1 81 ? 7.188 9.273 -0.434 1 97.31 81 ASP B O 1
ATOM 2571 N N . ALA B 1 82 ? 6.383 10.664 1.094 1 97.94 82 ALA B N 1
ATOM 2572 C CA . ALA B 1 82 ? 5.312 9.734 1.431 1 97.94 82 ALA B CA 1
ATOM 2573 C C . ALA B 1 82 ? 4.434 9.445 0.217 1 97.94 82 ALA B C 1
ATOM 2575 O O . ALA B 1 82 ? 4.055 8.297 -0.029 1 97.94 82 ALA B O 1
ATOM 2576 N N . LYS B 1 83 ? 4.094 10.43 -0.54 1 97.88 83 LYS B N 1
ATOM 2577 C CA . LYS B 1 83 ? 3.312 10.25 -1.76 1 97.88 83 LYS B CA 1
ATOM 2578 C C . LYS B 1 83 ? 4.039 9.344 -2.748 1 97.88 83 LYS B C 1
ATOM 2580 O O . LYS B 1 83 ? 3.432 8.438 -3.332 1 97.88 83 LYS B O 1
ATOM 2585 N N . ASP B 1 84 ? 5.27 9.586 -2.906 1 97.88 84 ASP B N 1
ATOM 2586 C CA . ASP B 1 84 ? 6.078 8.766 -3.805 1 97.88 84 ASP B CA 1
ATOM 2587 C C . ASP B 1 84 ? 6.086 7.309 -3.359 1 97.88 84 ASP B C 1
ATOM 2589 O O . ASP B 1 84 ? 6.02 6.398 -4.191 1 97.88 84 ASP B O 1
ATOM 2593 N N . ARG B 1 85 ? 6.258 7.16 -2.119 1 97.62 85 ARG B N 1
ATOM 2594 C CA . ARG B 1 85 ? 6.277 5.805 -1.579 1 97.62 85 ARG B CA 1
ATOM 2595 C C . ARG B 1 85 ? 4.953 5.09 -1.844 1 97.62 85 ARG B C 1
ATOM 2597 O O . ARG B 1 85 ? 4.941 3.912 -2.209 1 97.62 85 ARG B O 1
ATOM 2604 N N . LEU B 1 86 ? 3.871 5.805 -1.644 1 98.06 86 LEU B N 1
ATOM 2605 C CA . LEU B 1 86 ? 2.564 5.211 -1.907 1 98.06 86 LEU B CA 1
ATOM 2606 C C . LEU B 1 86 ? 2.424 4.84 -3.379 1 98.06 86 LEU B C 1
ATOM 2608 O O . LEU B 1 86 ? 1.946 3.752 -3.707 1 98.06 86 LEU B O 1
ATOM 2612 N N . GLU B 1 87 ? 2.84 5.68 -4.23 1 97.56 87 GLU B N 1
ATOM 2613 C CA . GLU B 1 87 ? 2.803 5.395 -5.664 1 97.56 87 GLU B CA 1
ATOM 2614 C C . GLU B 1 87 ? 3.672 4.191 -6.008 1 97.56 87 GLU B C 1
ATOM 2616 O O . GLU B 1 87 ? 3.305 3.379 -6.859 1 97.56 87 GLU B O 1
ATOM 2621 N N . HIS B 1 88 ? 4.766 4.129 -5.406 1 97.44 88 HIS B N 1
ATOM 2622 C CA . HIS B 1 88 ? 5.664 3.002 -5.633 1 97.44 88 HIS B CA 1
ATOM 2623 C C . HIS B 1 88 ? 5.023 1.691 -5.188 1 97.44 88 HIS B C 1
ATOM 2625 O O . HIS B 1 88 ? 5.191 0.661 -5.84 1 97.44 88 HIS B O 1
ATOM 2631 N N . VAL B 1 89 ? 4.375 1.708 -4.086 1 97.12 89 VAL B N 1
ATOM 2632 C CA . VAL B 1 89 ? 3.682 0.515 -3.611 1 97.12 89 VAL B CA 1
ATOM 2633 C C . VAL B 1 89 ? 2.707 0.027 -4.68 1 97.12 89 VAL B C 1
ATOM 2635 O O . VAL B 1 89 ? 2.65 -1.169 -4.977 1 97.12 89 VAL B O 1
ATOM 2638 N N . VAL B 1 90 ? 1.92 0.928 -5.219 1 96.62 90 VAL B N 1
ATOM 2639 C CA . VAL B 1 90 ? 0.958 0.571 -6.258 1 96.62 90 VAL B CA 1
ATOM 2640 C C . VAL B 1 90 ? 1.683 -0.069 -7.438 1 96.62 90 VAL B C 1
ATOM 2642 O O . VAL B 1 90 ? 1.252 -1.104 -7.953 1 96.62 90 VAL B O 1
ATOM 2645 N N . LYS B 1 91 ? 2.758 0.499 -7.82 1 96.44 91 LYS B N 1
ATOM 2646 C CA . LYS B 1 91 ? 3.518 -0.014 -8.953 1 96.44 91 LYS B CA 1
ATOM 2647 C C . LYS B 1 91 ? 4.102 -1.392 -8.648 1 96.44 91 LYS B C 1
ATOM 2649 O O . LYS B 1 91 ? 4.062 -2.287 -9.5 1 96.44 91 LYS B O 1
ATOM 2654 N N . LEU B 1 92 ? 4.656 -1.52 -7.492 1 94.56 92 LEU B N 1
ATOM 2655 C CA . LEU B 1 92 ? 5.238 -2.797 -7.09 1 94.56 92 LEU B CA 1
ATOM 2656 C C . LEU B 1 92 ? 4.191 -3.902 -7.117 1 94.56 92 LEU B C 1
ATOM 2658 O O . LEU B 1 92 ? 4.449 -4.996 -7.629 1 94.56 92 LEU B O 1
ATOM 2662 N N . THR B 1 93 ? 3.066 -3.674 -6.555 1 94 93 THR B N 1
ATOM 2663 C CA . THR B 1 93 ? 1.999 -4.668 -6.516 1 94 93 THR B CA 1
ATOM 2664 C C . THR B 1 93 ? 1.479 -4.961 -7.918 1 94 93 THR B C 1
ATOM 2666 O O . THR B 1 93 ? 1.178 -6.109 -8.25 1 94 93 THR B O 1
ATOM 2669 N N . GLU B 1 94 ? 1.354 -3.971 -8.695 1 94.75 94 GLU B N 1
ATOM 2670 C CA . GLU B 1 94 ? 0.942 -4.156 -10.086 1 94.75 94 GLU B CA 1
ATOM 2671 C C . GLU B 1 94 ? 1.934 -5.039 -10.844 1 94.75 94 GLU B C 1
ATOM 2673 O O . GLU B 1 94 ? 1.533 -5.965 -11.547 1 94.75 94 GLU B O 1
ATOM 2678 N N . ASP B 1 95 ? 3.166 -4.719 -10.703 1 94.56 95 ASP B N 1
ATOM 2679 C CA . ASP B 1 95 ? 4.211 -5.492 -11.367 1 94.56 95 ASP B CA 1
ATOM 2680 C C . ASP B 1 95 ? 4.188 -6.949 -10.914 1 94.56 95 ASP B C 1
ATOM 2682 O O . ASP B 1 95 ? 4.285 -7.863 -11.734 1 94.56 95 ASP B O 1
ATOM 2686 N N . ALA B 1 96 ? 4.121 -7.109 -9.664 1 94.06 96 ALA B N 1
ATOM 2687 C CA . ALA B 1 96 ? 4.074 -8.461 -9.117 1 94.06 96 ALA B CA 1
ATOM 2688 C C . ALA B 1 96 ? 2.861 -9.227 -9.648 1 94.06 96 ALA B C 1
ATOM 2690 O O . ALA B 1 96 ? 2.969 -10.391 -10.023 1 94.06 96 ALA B O 1
ATOM 2691 N N . THR B 1 97 ? 1.724 -8.562 -9.648 1 94.44 97 THR B N 1
ATOM 2692 C CA . THR B 1 97 ? 0.5 -9.164 -10.164 1 94.44 97 THR B CA 1
ATOM 2693 C C . THR B 1 97 ? 0.665 -9.539 -11.633 1 94.44 97 THR B C 1
ATOM 2695 O O . THR B 1 97 ? 0.334 -10.656 -12.039 1 94.44 97 THR B O 1
ATOM 2698 N N . ASN B 1 98 ? 1.177 -8.672 -12.391 1 94.69 98 ASN B N 1
ATOM 2699 C CA . ASN B 1 98 ? 1.341 -8.906 -13.82 1 94.69 98 ASN B CA 1
ATOM 2700 C C . ASN B 1 98 ? 2.311 -10.055 -14.086 1 94.69 98 ASN B C 1
ATOM 2702 O O . ASN B 1 98 ? 2.053 -10.906 -14.945 1 94.69 98 ASN B O 1
ATOM 2706 N N . LYS B 1 99 ? 3.367 -10.094 -13.406 1 94.44 99 LYS B N 1
ATOM 2707 C CA . LYS B 1 99 ? 4.332 -11.18 -13.562 1 94.44 99 LYS B CA 1
ATOM 2708 C C . LYS B 1 99 ? 3.705 -12.523 -13.211 1 94.44 99 LYS B C 1
ATOM 2710 O O . LYS B 1 99 ? 3.912 -13.516 -13.914 1 94.44 99 LYS B O 1
ATOM 2715 N N . THR B 1 100 ? 2.98 -12.539 -12.156 1 94.06 100 THR B N 1
ATOM 2716 C CA . THR B 1 100 ? 2.311 -13.766 -11.734 1 94.06 100 THR B CA 1
ATOM 2717 C C . THR B 1 100 ? 1.296 -14.211 -12.781 1 94.06 100 THR B C 1
ATOM 2719 O O . THR B 1 100 ? 1.274 -15.383 -13.172 1 94.06 100 THR B O 1
ATOM 2722 N N . ILE B 1 101 ? 0.517 -13.297 -13.227 1 93.62 101 ILE B N 1
ATOM 2723 C CA . ILE B 1 101 ? -0.504 -13.602 -14.219 1 93.62 101 ILE B CA 1
ATOM 2724 C C . ILE B 1 101 ? 0.159 -14.117 -15.5 1 93.62 101 ILE B C 1
ATOM 2726 O O . ILE B 1 101 ? -0.285 -15.109 -16.078 1 93.62 101 ILE B O 1
ATOM 2730 N N . ASP B 1 102 ? 1.24 -13.492 -15.898 1 94.69 102 ASP B N 1
ATOM 2731 C CA . ASP B 1 102 ? 1.954 -13.891 -17.109 1 94.69 102 ASP B CA 1
ATOM 2732 C C . ASP B 1 102 ? 2.426 -15.344 -17.016 1 94.69 102 ASP B C 1
ATOM 2734 O O . ASP B 1 102 ? 2.273 -16.109 -17.953 1 94.69 102 ASP B O 1
ATOM 2738 N N . VAL B 1 103 ? 2.988 -15.672 -15.938 1 93.38 103 VAL B N 1
ATOM 2739 C CA . VAL B 1 103 ? 3.502 -17.016 -15.734 1 93.38 103 VAL B CA 1
ATOM 2740 C C . VAL B 1 103 ? 2.348 -18.016 -15.734 1 93.38 103 VAL B C 1
ATOM 2742 O O . VAL B 1 103 ? 2.422 -19.062 -16.391 1 93.38 103 VAL B O 1
ATOM 2745 N N . VAL B 1 104 ? 1.251 -17.734 -15.031 1 92.88 104 VAL B N 1
ATOM 2746 C CA . VAL B 1 104 ? 0.102 -18.625 -14.922 1 92.88 104 VAL B CA 1
ATOM 2747 C C . VAL B 1 104 ? -0.531 -18.828 -16.297 1 92.88 104 VAL B C 1
ATOM 2749 O O . VAL B 1 104 ? -0.913 -19.938 -16.656 1 92.88 104 VAL B O 1
ATOM 2752 N N . GLU B 1 105 ? -0.593 -17.781 -17.078 1 93.31 105 GLU B N 1
ATOM 2753 C CA . GLU B 1 105 ? -1.216 -17.844 -18.406 1 93.31 105 GLU B CA 1
ATOM 2754 C C . GLU B 1 105 ? -0.43 -18.75 -19.344 1 93.31 105 GLU B C 1
ATOM 2756 O O . GLU B 1 105 ? -1.002 -19.344 -20.25 1 93.31 105 GLU B O 1
ATOM 2761 N N . VAL B 1 106 ? 0.808 -18.828 -19.125 1 92.06 106 VAL B N 1
ATOM 2762 C CA . VAL B 1 106 ? 1.642 -19.688 -19.938 1 92.06 106 VAL B CA 1
ATOM 2763 C C . VAL B 1 106 ? 1.521 -21.141 -19.453 1 92.06 106 VAL B C 1
ATOM 2765 O O . VAL B 1 106 ? 1.549 -22.078 -20.25 1 92.06 106 VAL B O 1
ATOM 2768 N N . CYS B 1 107 ? 1.273 -21.344 -18.203 1 92 107 CYS B N 1
ATOM 2769 C CA . CYS B 1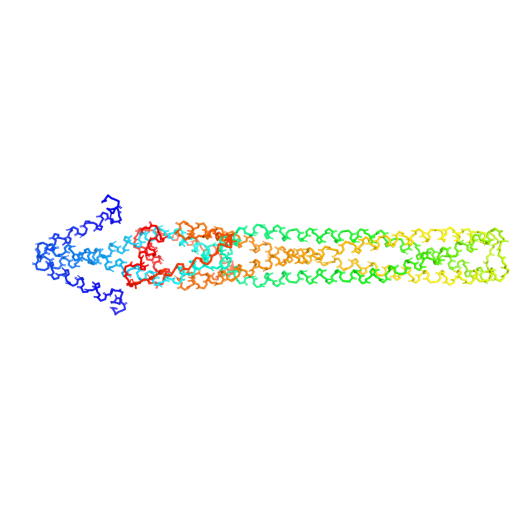 107 ? 1.268 -22.688 -17.594 1 92 107 CYS B CA 1
ATOM 2770 C C . CYS B 1 107 ? -0.085 -23.359 -17.781 1 92 107 CYS B C 1
ATOM 2772 O O . CYS B 1 107 ? -0.158 -24.578 -17.938 1 92 107 CYS B O 1
ATOM 2774 N N . LEU B 1 108 ? -1.163 -22.578 -17.828 1 91.69 108 LEU B N 1
ATOM 2775 C CA . LEU B 1 108 ? -2.508 -23.141 -17.891 1 91.69 108 LEU B CA 1
ATOM 2776 C C . LEU B 1 108 ? -2.695 -23.953 -19.172 1 91.69 108 LEU B C 1
ATOM 2778 O O . LEU B 1 108 ? -3.109 -25.125 -19.109 1 91.69 108 LEU B O 1
ATOM 2782 N N . PRO B 1 109 ? -2.295 -23.422 -20.328 1 91.38 109 PRO B N 1
ATOM 2783 C CA . PRO B 1 109 ? -2.43 -24.219 -21.547 1 91.38 109 PRO B CA 1
ATOM 2784 C C . PRO B 1 109 ? -1.577 -25.484 -21.516 1 91.38 109 PRO B C 1
ATOM 2786 O O . PRO B 1 109 ? -1.959 -26.5 -22.094 1 91.38 109 PRO B O 1
ATOM 2789 N N . LEU B 1 110 ? -0.462 -25.406 -20.922 1 88.81 110 LEU B N 1
ATOM 2790 C CA . LEU B 1 110 ? 0.388 -26.594 -20.781 1 88.81 110 LEU B CA 1
ATOM 2791 C C . LEU B 1 110 ? -0.323 -27.672 -19.984 1 88.81 110 LEU B C 1
ATOM 2793 O O . LEU B 1 110 ? -0.291 -28.844 -20.375 1 88.81 110 LEU B O 1
ATOM 2797 N N . GLY B 1 111 ? -0.902 -27.281 -18.906 1 87.88 111 GLY B N 1
ATOM 2798 C CA . GLY B 1 111 ? -1.688 -28.234 -18.125 1 87.88 111 GLY B CA 1
ATOM 2799 C C . GLY B 1 111 ? -2.828 -28.844 -18.922 1 87.88 111 GLY B C 1
ATOM 2800 O O . GLY B 1 111 ? -3.061 -30.062 -18.844 1 87.88 111 GLY B O 1
ATOM 2801 N N . ASP B 1 112 ? -3.508 -28.062 -19.719 1 91.19 112 ASP B N 1
ATOM 2802 C CA . ASP B 1 112 ? -4.621 -28.531 -20.531 1 91.19 112 ASP B CA 1
ATOM 2803 C C . ASP B 1 112 ? -4.145 -29.547 -21.578 1 91.19 112 ASP B C 1
ATOM 2805 O O . ASP B 1 112 ? -4.777 -30.594 -21.766 1 91.19 112 ASP B O 1
ATOM 2809 N N . ARG B 1 113 ? -3.043 -29.219 -22.172 1 91.12 113 ARG B N 1
ATOM 2810 C CA . ARG B 1 113 ? -2.486 -30.125 -23.172 1 91.12 113 ARG B CA 1
ATOM 2811 C C . ARG B 1 113 ? -2.059 -31.453 -22.547 1 91.12 113 ARG B C 1
ATOM 2813 O O . ARG B 1 113 ? -2.287 -32.5 -23.125 1 91.12 113 ARG B O 1
ATOM 2820 N N . LEU B 1 114 ? -1.486 -31.391 -21.438 1 89.56 114 LEU B N 1
ATOM 2821 C CA . LEU B 1 114 ? -1.063 -32.594 -20.734 1 89.56 114 LEU B CA 1
ATOM 2822 C C . LEU B 1 114 ? -2.264 -33.469 -20.375 1 89.56 114 LEU B C 1
ATOM 2824 O O . LEU B 1 114 ? -2.227 -34.688 -20.547 1 89.56 114 LEU B O 1
ATOM 2828 N N . ALA B 1 115 ? -3.291 -32.812 -19.859 1 89.75 115 ALA B N 1
ATOM 2829 C CA . ALA B 1 115 ? -4.496 -33.531 -19.484 1 89.75 115 ALA B CA 1
ATOM 2830 C C . ALA B 1 115 ? -5.125 -34.219 -20.703 1 89.75 115 ALA B C 1
ATOM 2832 O O . ALA B 1 115 ? -5.473 -35.406 -20.656 1 89.75 115 ALA B O 1
ATOM 2833 N N . LEU B 1 116 ? -5.199 -33.531 -21.797 1 92.88 116 LEU B N 1
ATOM 2834 C CA . LEU B 1 116 ? -5.812 -34.062 -23.016 1 92.88 116 LEU B CA 1
ATOM 2835 C C . LEU B 1 116 ? -4.988 -35.188 -23.594 1 92.88 116 LEU B C 1
ATOM 2837 O O . LEU B 1 116 ? -5.531 -36.25 -23.922 1 92.88 116 LEU B O 1
ATOM 2841 N N . ARG B 1 117 ? -3.725 -35 -23.703 1 92.31 117 ARG B N 1
ATOM 2842 C CA . ARG B 1 117 ? -2.848 -36 -24.266 1 92.31 117 ARG B CA 1
ATOM 2843 C C . ARG B 1 117 ? -2.797 -37.25 -23.391 1 92.31 117 ARG B C 1
ATOM 2845 O O . ARG B 1 117 ? -2.797 -38.375 -23.891 1 92.31 117 ARG B O 1
ATOM 2852 N N . SER B 1 118 ? -2.707 -37.031 -22.109 1 91.06 118 SER B N 1
ATOM 2853 C CA . SER B 1 118 ? -2.689 -38.188 -21.188 1 91.06 118 SER B CA 1
ATOM 2854 C C . SER B 1 118 ? -3.979 -39 -21.297 1 91.06 118 SER B C 1
ATOM 2856 O O . SER B 1 118 ? -3.949 -40.219 -21.266 1 91.06 118 SER B O 1
ATOM 2858 N N . ALA B 1 119 ? -5.117 -38.281 -21.422 1 91.94 119 ALA B N 1
ATOM 2859 C CA . ALA B 1 119 ? -6.402 -38.969 -21.562 1 91.94 119 ALA B CA 1
ATOM 2860 C C . ALA B 1 119 ? -6.465 -39.781 -22.844 1 91.94 119 ALA B C 1
ATOM 2862 O O . ALA B 1 119 ? -6.949 -40.906 -22.844 1 91.94 119 ALA B O 1
ATOM 2863 N N . GLN B 1 120 ? -5.965 -39.188 -23.906 1 94 120 GLN B N 1
ATOM 2864 C CA . GLN B 1 120 ? -5.934 -39.875 -25.188 1 94 120 GLN B CA 1
ATOM 2865 C C . GLN B 1 120 ? -5.066 -41.125 -25.125 1 94 120 GLN B C 1
ATOM 2867 O O . GLN B 1 120 ? -5.484 -42.188 -25.562 1 94 120 GLN B O 1
ATOM 2872 N N . LEU B 1 121 ? -3.932 -41 -24.562 1 93.19 121 LEU B N 1
ATOM 2873 C CA . LEU B 1 121 ? -3 -42.125 -24.469 1 93.19 121 LEU B CA 1
ATOM 2874 C C . LEU B 1 121 ? -3.535 -43.219 -23.516 1 93.19 121 LEU B C 1
ATOM 2876 O O . LEU B 1 121 ? -3.314 -44.406 -23.75 1 93.19 121 LEU B O 1
ATOM 2880 N N . LEU B 1 122 ? -4.184 -42.781 -22.5 1 90.81 122 LEU B N 1
ATOM 2881 C CA . LEU B 1 122 ? -4.77 -43.719 -21.562 1 90.81 122 LEU B CA 1
ATOM 2882 C C . LEU B 1 122 ? -5.852 -44.562 -22.234 1 90.81 122 LEU B C 1
ATOM 2884 O O . LEU B 1 122 ? -5.941 -45.75 -22.016 1 90.81 122 LEU B O 1
ATOM 2888 N N . THR B 1 123 ? -6.648 -43.875 -23.047 1 93.38 123 THR B N 1
ATOM 2889 C CA . THR B 1 123 ? -7.688 -44.594 -23.797 1 93.38 123 THR B CA 1
ATOM 2890 C C . THR B 1 123 ? -7.074 -45.625 -24.75 1 93.38 123 THR B C 1
ATOM 2892 O O . THR B 1 123 ? -7.531 -46.75 -24.812 1 93.38 123 THR B O 1
ATOM 2895 N N . GLU B 1 124 ? -6.039 -45.219 -25.469 1 92.69 124 GLU B N 1
ATOM 2896 C CA . GLU B 1 124 ? -5.348 -46.094 -26.391 1 92.69 124 GLU B CA 1
ATOM 2897 C C . GLU B 1 124 ? -4.672 -47.25 -25.641 1 92.69 124 GLU B C 1
ATOM 2899 O O . GLU B 1 124 ? -4.645 -48.375 -26.125 1 92.69 124 GLU B O 1
ATOM 2904 N N . TRP B 1 125 ? -4.188 -46.969 -24.516 1 91.06 125 TRP B N 1
ATOM 2905 C CA . TRP B 1 125 ? -3.531 -47.969 -23.672 1 91.06 125 TRP B CA 1
ATOM 2906 C C . TRP B 1 125 ? -4.531 -49 -23.188 1 91.06 125 TRP B C 1
ATOM 2908 O O . TRP B 1 125 ? -4.23 -50.188 -23.156 1 91.06 125 TRP B O 1
ATOM 2918 N N . ASP B 1 126 ? -5.676 -48.531 -22.797 1 91.44 126 ASP B N 1
ATOM 2919 C CA . ASP B 1 126 ? -6.742 -49.438 -22.359 1 91.44 126 ASP B CA 1
ATOM 2920 C C . ASP B 1 126 ? -7.164 -50.375 -23.484 1 91.44 126 ASP B C 1
ATOM 2922 O O . ASP B 1 126 ? -7.363 -51.562 -23.25 1 91.44 126 ASP B O 1
ATOM 2926 N N . ARG B 1 127 ? -7.254 -49.844 -24.703 1 93.38 127 ARG B N 1
ATOM 2927 C CA . ARG B 1 127 ? -7.59 -50.656 -25.859 1 93.38 127 ARG B CA 1
ATOM 2928 C C . ARG B 1 127 ? -6.523 -51.75 -26.094 1 93.38 127 ARG B C 1
ATOM 2930 O O . ARG B 1 127 ? -6.844 -52.875 -26.453 1 93.38 127 ARG B O 1
ATOM 2937 N N . LEU B 1 128 ? -5.289 -51.406 -25.891 1 91.19 128 LEU B N 1
ATOM 2938 C CA . LEU B 1 128 ? -4.184 -52.344 -26.047 1 91.19 128 LEU B CA 1
ATOM 2939 C C . LEU B 1 128 ? -4.27 -53.469 -25.016 1 91.19 128 LEU B C 1
ATOM 2941 O O . LEU B 1 128 ? -4.047 -54.625 -25.344 1 91.19 128 LEU B O 1
ATOM 2945 N N . GLN B 1 129 ? -4.59 -53.125 -23.812 1 87.44 129 GLN B N 1
ATOM 2946 C CA . GLN B 1 129 ? -4.688 -54.094 -22.734 1 87.44 129 GLN B CA 1
ATOM 2947 C C . GLN B 1 129 ? -5.785 -55.125 -23.031 1 87.44 129 GLN B C 1
ATOM 2949 O O . GLN B 1 129 ? -5.684 -56.281 -22.625 1 87.44 129 GLN B O 1
ATOM 2954 N N . HIS B 1 130 ? -6.789 -54.688 -23.75 1 90.62 130 HIS B N 1
ATOM 2955 C CA . HIS B 1 130 ? -7.895 -55.562 -24.078 1 90.62 130 HIS B CA 1
ATOM 2956 C C . HIS B 1 130 ? -7.707 -56.188 -25.453 1 90.62 130 HIS B C 1
ATOM 2958 O O . HIS B 1 130 ? -8.648 -56.781 -26.016 1 90.62 130 HIS B O 1
ATOM 2964 N N . GLN B 1 131 ? -6.551 -55.969 -26.047 1 90.12 131 GLN B N 1
ATOM 2965 C CA . GLN B 1 131 ? -6.145 -56.562 -27.328 1 90.12 131 GLN B CA 1
ATOM 2966 C C . GLN B 1 131 ? -7.031 -56.062 -28.469 1 90.12 131 GLN B C 1
ATOM 2968 O O . GLN B 1 131 ? -7.398 -56.812 -29.359 1 90.12 131 GLN B O 1
ATOM 2973 N N . GLU B 1 132 ? -7.41 -54.844 -28.359 1 92.88 132 GLU B N 1
ATOM 2974 C CA . GLU B 1 132 ? -8.297 -54.25 -29.344 1 92.88 132 GLU B CA 1
ATOM 2975 C C . GLU B 1 132 ? -7.547 -53.25 -30.219 1 92.88 132 GLU B C 1
ATOM 2977 O O . GLU B 1 132 ? -8.078 -52.188 -30.547 1 92.88 132 GLU B O 1
ATOM 2982 N N . VAL B 1 133 ? -6.27 -53.5 -30.438 1 91.19 133 VAL B N 1
ATOM 2983 C CA . VAL B 1 133 ? -5.492 -52.562 -31.25 1 91.19 133 VAL B CA 1
ATOM 2984 C C . VAL B 1 133 ? -4.883 -53.281 -32.438 1 91.19 133 VAL B C 1
ATOM 2986 O O . VAL B 1 133 ? -4.434 -54.438 -32.312 1 91.19 133 VAL B O 1
ATOM 2989 N N . THR B 1 134 ? -4.996 -52.656 -33.625 1 93.06 134 THR B N 1
ATOM 2990 C CA . THR B 1 134 ? -4.34 -53.188 -34.812 1 93.06 134 THR B CA 1
ATOM 2991 C C . THR B 1 134 ? -2.832 -52.969 -34.719 1 93.06 134 THR B C 1
ATOM 2993 O O . THR B 1 134 ? -2.35 -52.188 -33.906 1 93.06 134 THR B O 1
ATOM 2996 N N . PRO B 1 135 ? -2.049 -53.812 -35.5 1 91.69 135 PRO B N 1
ATOM 2997 C CA . PRO B 1 135 ? -0.602 -53.594 -35.531 1 91.69 135 PRO B CA 1
ATOM 2998 C C . PRO B 1 135 ? -0.23 -52.156 -35.844 1 91.69 135 PRO B C 1
ATOM 3000 O O . PRO B 1 135 ? 0.716 -51.625 -35.281 1 91.69 135 PRO B O 1
ATOM 3003 N N . LYS B 1 136 ? -0.998 -51.562 -36.688 1 93.44 136 LYS B N 1
ATOM 3004 C CA . LYS B 1 136 ? -0.748 -50.156 -37.062 1 93.44 136 LYS B CA 1
ATOM 3005 C C . LYS B 1 136 ? -1.001 -49.25 -35.875 1 93.44 136 LYS B C 1
ATOM 3007 O O . LYS B 1 136 ? -0.203 -48.344 -35.594 1 93.44 136 LYS B O 1
ATOM 3012 N N . GLU B 1 137 ? -2.061 -49.531 -35.188 1 91.44 137 GLU B N 1
ATOM 3013 C CA . GLU B 1 137 ? -2.404 -48.75 -34 1 91.44 137 GLU B CA 1
ATOM 3014 C C . GLU B 1 137 ? -1.367 -48.906 -32.906 1 91.44 137 GLU B C 1
ATOM 3016 O O . GLU B 1 137 ? -1.042 -47.969 -32.188 1 91.44 137 GLU B O 1
ATOM 3021 N N . PHE B 1 138 ? -0.914 -50.125 -32.75 1 90.62 138 PHE B N 1
ATOM 3022 C CA . PHE B 1 138 ? 0.108 -50.406 -31.766 1 90.62 138 PHE B CA 1
ATOM 3023 C C . PHE B 1 138 ? 1.376 -49.625 -32.031 1 90.62 138 PHE B C 1
ATOM 3025 O O . PHE B 1 138 ? 1.965 -49.031 -31.125 1 90.62 138 PHE B O 1
ATOM 3032 N N . LYS B 1 139 ? 1.782 -49.594 -33.281 1 91.06 139 LYS B N 1
ATOM 3033 C CA . LYS B 1 139 ? 2.973 -48.844 -33.688 1 91.06 139 LYS B CA 1
ATOM 3034 C C . LYS B 1 139 ? 2.807 -47.344 -33.375 1 91.06 139 LYS B C 1
ATOM 3036 O O . LYS B 1 139 ? 3.732 -46.688 -32.875 1 91.06 139 LYS B O 1
ATOM 3041 N N . MET B 1 140 ? 1.651 -46.812 -33.656 1 91.81 140 MET B N 1
ATOM 3042 C CA . MET B 1 140 ? 1.368 -45.406 -33.406 1 91.81 140 MET B CA 1
ATOM 3043 C C . MET B 1 140 ? 1.401 -45.094 -31.906 1 91.81 140 MET B C 1
ATOM 3045 O O . MET B 1 140 ? 1.949 -44.062 -31.484 1 91.81 140 MET B O 1
ATOM 3049 N N . LEU B 1 141 ? 0.834 -46 -31.156 1 91.56 141 LEU B N 1
ATOM 3050 C CA . LEU B 1 141 ? 0.834 -45.844 -29.703 1 91.56 141 LEU B CA 1
ATOM 3051 C C . LEU B 1 141 ? 2.254 -45.906 -29.141 1 91.56 141 LEU B C 1
ATOM 3053 O O . LEU B 1 141 ? 2.625 -45.125 -28.281 1 91.56 141 LEU B O 1
ATOM 3057 N N . TYR B 1 142 ? 2.939 -46.844 -29.719 1 88.75 142 TYR B N 1
ATOM 3058 C CA . TYR B 1 142 ? 4.32 -47.062 -29.297 1 88.75 142 TYR B CA 1
ATOM 3059 C C . TYR B 1 142 ? 5.16 -45.812 -29.516 1 88.75 142 TYR B C 1
ATOM 3061 O O . TYR B 1 142 ? 5.805 -45.344 -28.578 1 88.75 142 TYR B O 1
ATOM 3069 N N . HIS B 1 143 ? 5.062 -45.219 -30.594 1 90.81 143 HIS B N 1
ATOM 3070 C CA . HIS B 1 143 ? 5.816 -44 -30.906 1 90.81 143 HIS B CA 1
ATOM 3071 C C . HIS B 1 143 ? 5.262 -42.812 -30.156 1 90.81 143 HIS B C 1
ATOM 3073 O O . HIS B 1 143 ? 6.027 -41.969 -29.656 1 90.81 143 HIS B O 1
ATOM 3079 N N . GLY B 1 144 ? 4 -42.719 -30.078 1 92.44 144 GLY B N 1
ATOM 3080 C CA . GLY B 1 144 ? 3.346 -41.625 -29.391 1 92.44 144 GLY B CA 1
ATOM 3081 C C . GLY B 1 144 ? 3.713 -41.562 -27.906 1 92.44 144 GLY B C 1
ATOM 3082 O O . GLY B 1 144 ? 3.904 -40.469 -27.375 1 92.44 144 GLY B O 1
ATOM 3083 N N . LEU B 1 145 ? 3.773 -42.688 -27.312 1 92.06 145 LEU B N 1
ATOM 3084 C CA . LEU B 1 145 ? 4.129 -42.75 -25.891 1 92.06 145 LEU B CA 1
ATOM 3085 C C . LEU B 1 145 ? 5.555 -42.281 -25.672 1 92.06 145 LEU B C 1
ATOM 3087 O O . LEU B 1 145 ? 5.824 -41.531 -24.719 1 92.06 145 LEU B O 1
ATOM 3091 N N . GLY B 1 146 ? 6.441 -42.719 -26.469 1 89.88 146 GLY B N 1
ATOM 3092 C CA . GLY B 1 146 ? 7.816 -42.25 -26.375 1 89.88 146 GLY B CA 1
ATOM 3093 C C . GLY B 1 146 ? 7.938 -40.75 -26.531 1 89.88 146 GLY B C 1
ATOM 3094 O O . GLY B 1 146 ? 8.602 -40.094 -25.719 1 89.88 146 GLY B O 1
ATOM 3095 N N . ASP B 1 147 ? 7.258 -40.188 -27.531 1 92.81 147 ASP B N 1
ATOM 3096 C CA . ASP B 1 147 ? 7.254 -38.719 -27.766 1 92.81 147 ASP B CA 1
ATOM 3097 C C . ASP B 1 147 ? 6.652 -38 -26.562 1 92.81 147 ASP B C 1
ATOM 3099 O O . ASP B 1 147 ? 7.172 -36.938 -26.156 1 92.81 147 ASP B O 1
ATOM 3103 N N . PHE B 1 148 ? 5.594 -38.562 -26.094 1 94.44 148 PHE B N 1
ATOM 3104 C CA . PHE B 1 148 ? 4.883 -37.938 -24.984 1 94.44 148 PHE B CA 1
ATOM 3105 C C . PHE B 1 148 ? 5.758 -37.875 -23.734 1 94.44 148 PHE B C 1
ATOM 3107 O O . PHE B 1 148 ? 5.816 -36.875 -23.047 1 94.44 148 PHE B O 1
ATOM 3114 N N . LEU B 1 149 ? 6.445 -38.969 -23.484 1 91.56 149 LEU B N 1
ATOM 3115 C CA . LEU B 1 149 ? 7.305 -39.031 -22.297 1 91.56 149 LEU B CA 1
ATOM 3116 C C . LEU B 1 149 ? 8.438 -38.031 -22.406 1 91.56 149 LEU B C 1
ATOM 3118 O O . LEU B 1 149 ? 8.797 -37.375 -21.422 1 91.56 149 LEU B O 1
ATOM 3122 N N . ALA B 1 150 ? 8.984 -37.844 -23.578 1 89.69 150 ALA B N 1
ATOM 3123 C CA . ALA B 1 150 ? 10.031 -36.844 -23.797 1 89.69 150 ALA B CA 1
ATOM 3124 C C . ALA B 1 150 ? 9.5 -35.438 -23.609 1 89.69 150 ALA B C 1
ATOM 3126 O O . ALA B 1 150 ? 10.148 -34.594 -22.984 1 89.69 150 ALA B O 1
ATOM 3127 N N . GLU B 1 151 ? 8.32 -35.156 -24.094 1 91.75 151 GLU B N 1
ATOM 3128 C CA . GLU B 1 151 ? 7.664 -33.875 -23.938 1 91.75 151 GLU B CA 1
ATOM 3129 C C . GLU B 1 151 ? 7.355 -33.562 -22.469 1 91.75 151 GLU B C 1
ATOM 3131 O O . GLU B 1 151 ? 7.484 -32.438 -22.031 1 91.75 151 GLU B O 1
ATOM 3136 N N . LEU B 1 152 ? 6.938 -34.594 -21.797 1 91.56 152 LEU B N 1
ATOM 3137 C CA . LEU B 1 152 ? 6.551 -34.438 -20.406 1 91.56 152 LEU B CA 1
ATOM 3138 C C . LEU B 1 152 ? 7.738 -34 -19.562 1 91.56 152 LEU B C 1
ATOM 3140 O O . LEU B 1 152 ? 7.59 -33.156 -18.672 1 91.56 152 LEU B O 1
ATOM 3144 N N . LYS B 1 153 ? 8.867 -34.562 -19.797 1 87.56 153 LYS B N 1
ATOM 3145 C CA . LYS B 1 153 ? 10.07 -34.156 -19.078 1 87.56 153 LYS B CA 1
ATOM 3146 C C . LYS B 1 153 ? 10.336 -32.656 -19.25 1 87.56 153 LYS B C 1
ATOM 3148 O O . LYS B 1 153 ? 10.539 -31.953 -18.281 1 87.56 153 LYS B O 1
ATOM 3153 N N . GLY B 1 154 ? 10.297 -32.156 -20.469 1 89.12 154 GLY B N 1
ATOM 3154 C CA . GLY B 1 154 ? 10.5 -30.75 -20.766 1 89.12 154 GLY B CA 1
ATOM 3155 C C . GLY B 1 154 ? 9.438 -29.859 -20.141 1 89.12 154 GLY B C 1
ATOM 3156 O O . GLY B 1 154 ? 9.75 -28.812 -19.594 1 89.12 154 GLY B O 1
ATOM 3157 N N . ASN B 1 155 ? 8.195 -30.328 -20.25 1 90.19 155 ASN B N 1
ATOM 3158 C CA . ASN B 1 155 ? 7.086 -29.562 -19.688 1 90.19 155 ASN B CA 1
ATOM 3159 C C . ASN B 1 155 ? 7.207 -29.422 -18.172 1 90.19 155 ASN B C 1
ATOM 3161 O O . ASN B 1 155 ? 6.91 -28.359 -17.625 1 90.19 155 ASN B O 1
ATOM 3165 N N . ALA B 1 156 ? 7.594 -30.531 -17.516 1 89.38 156 ALA B N 1
ATOM 3166 C CA . ALA B 1 156 ? 7.746 -30.516 -16.062 1 89.38 156 ALA B CA 1
ATOM 3167 C C . ALA B 1 156 ? 8.844 -29.547 -15.648 1 89.38 156 ALA B C 1
ATOM 3169 O O . ALA B 1 156 ? 8.688 -28.797 -14.68 1 89.38 156 ALA B O 1
ATOM 3170 N N . GLU B 1 157 ? 9.953 -29.531 -16.344 1 90.12 157 GLU B N 1
ATOM 3171 C CA . GLU B 1 157 ? 11.055 -28.609 -16.062 1 90.12 157 GLU B CA 1
ATOM 3172 C C . GLU B 1 157 ? 10.625 -27.156 -16.266 1 90.12 157 GLU B C 1
ATOM 3174 O O . GLU B 1 157 ? 10.977 -26.281 -15.477 1 90.12 157 GLU B O 1
ATOM 3179 N N . PHE B 1 158 ? 9.945 -26.984 -17.312 1 92.38 158 PHE B N 1
ATOM 3180 C CA . PHE B 1 158 ? 9.43 -25.641 -17.609 1 92.38 158 PHE B CA 1
ATOM 3181 C C . PHE B 1 158 ? 8.492 -25.172 -16.5 1 92.38 158 PHE B C 1
ATOM 3183 O O . PHE B 1 158 ? 8.594 -24.047 -16.031 1 92.38 158 PHE B O 1
ATOM 3190 N N . LEU B 1 159 ? 7.598 -26.047 -16.141 1 92 159 LEU B N 1
ATOM 3191 C CA . LEU B 1 159 ? 6.637 -25.734 -15.086 1 92 159 LEU B CA 1
ATOM 3192 C C . LEU B 1 159 ? 7.355 -25.375 -13.789 1 92 159 LEU B C 1
ATOM 3194 O O . LEU B 1 159 ? 7.012 -24.391 -13.133 1 92 159 LEU B O 1
ATOM 3198 N N . ASN B 1 160 ? 8.32 -26.141 -13.43 1 92.5 160 ASN B N 1
ATOM 3199 C CA . ASN B 1 160 ? 9.07 -25.875 -12.203 1 92.5 160 ASN B CA 1
ATOM 3200 C C . ASN B 1 160 ? 9.773 -24.531 -12.242 1 92.5 160 ASN B C 1
ATOM 3202 O O . ASN B 1 160 ? 9.773 -23.797 -11.258 1 92.5 160 ASN B O 1
ATOM 3206 N N . LYS B 1 161 ? 10.312 -24.234 -13.359 1 94.81 161 LYS B N 1
ATOM 3207 C CA . LYS B 1 161 ? 10.961 -22.938 -13.523 1 94.81 161 LYS B CA 1
ATOM 3208 C C . LYS B 1 161 ? 9.953 -21.797 -13.406 1 94.81 161 LYS B C 1
ATOM 3210 O O . LYS B 1 161 ? 10.203 -20.797 -12.734 1 94.81 161 LYS B O 1
ATOM 3215 N N . ALA B 1 162 ? 8.828 -21.938 -14.07 1 93.69 162 ALA B N 1
ATOM 3216 C CA . ALA B 1 162 ? 7.777 -20.922 -14.047 1 93.69 162 ALA B CA 1
ATOM 3217 C C . ALA B 1 162 ? 7.262 -20.703 -12.625 1 93.69 162 ALA B C 1
ATOM 3219 O O . ALA B 1 162 ? 7.094 -19.547 -12.195 1 93.69 162 ALA B O 1
ATOM 3220 N N . LEU B 1 163 ? 7.062 -21.766 -11.914 1 92.62 163 LEU B N 1
ATOM 3221 C CA . LEU B 1 163 ? 6.57 -21.688 -10.539 1 92.62 163 LEU B CA 1
ATOM 3222 C C . LEU B 1 163 ? 7.605 -21.031 -9.633 1 92.62 163 LEU B C 1
ATOM 3224 O O . LEU B 1 163 ? 7.258 -20.25 -8.75 1 92.62 163 LEU B O 1
ATOM 3228 N N . ASN B 1 164 ? 8.812 -21.312 -9.852 1 93.94 164 ASN B N 1
ATOM 3229 C CA . ASN B 1 164 ? 9.875 -20.688 -9.078 1 93.94 164 ASN B CA 1
ATOM 3230 C C . ASN B 1 164 ? 9.945 -19.188 -9.359 1 93.94 164 ASN B C 1
ATOM 3232 O O . ASN B 1 164 ? 10.227 -18.391 -8.453 1 93.94 164 ASN B O 1
ATOM 3236 N N . ASP B 1 165 ? 9.719 -18.812 -10.562 1 93.12 165 ASP B N 1
ATOM 3237 C CA . ASP B 1 165 ? 9.664 -17.406 -10.906 1 93.12 165 ASP B CA 1
ATOM 3238 C C . ASP B 1 165 ? 8.555 -16.688 -10.133 1 93.12 165 ASP B C 1
ATOM 3240 O O . ASP B 1 165 ? 8.75 -15.578 -9.648 1 93.12 165 ASP B O 1
ATOM 3244 N N . VAL B 1 166 ? 7.461 -17.375 -10.008 1 92.88 166 VAL B N 1
ATOM 3245 C CA . VAL B 1 166 ? 6.348 -16.828 -9.25 1 92.88 166 VAL B CA 1
ATOM 3246 C C . VAL B 1 166 ? 6.75 -16.656 -7.789 1 92.88 166 VAL B C 1
ATOM 3248 O O . VAL B 1 166 ? 6.469 -15.625 -7.176 1 92.88 166 VAL B O 1
ATOM 3251 N N . LEU B 1 167 ? 7.426 -17.594 -7.234 1 92.62 167 LEU B N 1
ATOM 3252 C CA . LEU B 1 167 ? 7.867 -17.547 -5.844 1 92.62 167 LEU B CA 1
ATOM 3253 C C . LEU B 1 167 ? 8.797 -16.359 -5.613 1 92.62 167 LEU B C 1
ATOM 3255 O O . LEU B 1 167 ? 8.664 -15.641 -4.621 1 92.62 167 LEU B O 1
ATOM 3259 N N . MET B 1 168 ? 9.633 -16.094 -6.512 1 90.38 168 MET B N 1
ATOM 3260 C CA . MET B 1 168 ? 10.609 -15.023 -6.391 1 90.38 168 MET B CA 1
ATOM 3261 C C . MET B 1 168 ? 9.93 -13.664 -6.465 1 90.38 168 MET B C 1
ATOM 3263 O O . MET B 1 168 ? 10.375 -12.711 -5.82 1 90.38 168 MET B O 1
ATOM 3267 N N . THR B 1 169 ? 8.867 -13.625 -7.25 1 90.56 169 THR B N 1
ATOM 3268 C CA . THR B 1 169 ? 8.148 -12.359 -7.402 1 90.56 169 THR B CA 1
ATOM 3269 C C . THR B 1 169 ? 7.488 -11.953 -6.086 1 90.56 169 THR B C 1
ATOM 3271 O O . THR B 1 169 ? 7.16 -10.781 -5.891 1 90.56 169 THR B O 1
ATOM 3274 N N . GLN B 1 170 ? 7.324 -12.852 -5.125 1 90.44 170 GLN B N 1
ATOM 3275 C CA . GLN B 1 170 ? 6.605 -12.57 -3.885 1 90.44 170 GLN B CA 1
ATOM 3276 C C . GLN B 1 170 ? 7.469 -11.75 -2.926 1 90.44 170 GLN B C 1
ATOM 3278 O O . GLN B 1 170 ? 6.984 -11.281 -1.895 1 90.44 170 GLN B O 1
ATOM 3283 N N . GLU B 1 171 ? 8.648 -11.5 -3.283 1 88.75 171 GLU B N 1
ATOM 3284 C CA . GLU B 1 171 ? 9.562 -10.727 -2.447 1 88.75 171 GLU B CA 1
ATOM 3285 C C . GLU B 1 171 ? 9.117 -9.266 -2.359 1 88.75 171 GLU B C 1
ATOM 3287 O O . GLU B 1 171 ? 9.555 -8.531 -1.47 1 88.75 171 GLU B O 1
ATOM 3292 N N . TYR B 1 172 ? 8.148 -8.898 -3.197 1 91.75 172 TYR B N 1
ATOM 3293 C CA . TYR B 1 172 ? 7.676 -7.516 -3.215 1 91.75 172 TYR B CA 1
ATOM 3294 C C . TYR B 1 172 ? 7 -7.156 -1.896 1 91.75 172 TYR B C 1
ATOM 3296 O O . TYR B 1 172 ? 6.949 -5.984 -1.518 1 91.75 172 TYR B O 1
ATOM 3304 N N . GLN B 1 173 ? 6.469 -8.117 -1.231 1 92 173 GLN B N 1
ATOM 3305 C CA . GLN B 1 173 ? 5.668 -7.895 -0.031 1 92 173 GLN B CA 1
ATOM 3306 C C . GLN B 1 173 ? 6.5 -7.254 1.073 1 92 173 GLN B C 1
ATOM 3308 O O . GLN B 1 173 ? 6.012 -6.387 1.805 1 92 173 GLN B O 1
ATOM 3313 N N . ASP B 1 174 ? 7.719 -7.68 1.197 1 92.19 174 ASP B N 1
ATOM 3314 C CA . ASP B 1 174 ? 8.594 -7.078 2.203 1 92.19 174 ASP B CA 1
ATOM 3315 C C . ASP B 1 174 ? 8.812 -5.594 1.924 1 92.19 174 ASP B C 1
ATOM 3317 O O . ASP B 1 174 ? 8.742 -4.77 2.838 1 92.19 174 ASP B O 1
ATOM 3321 N N . LEU B 1 175 ? 8.984 -5.285 0.723 1 94.25 175 LEU B N 1
ATOM 3322 C CA . LEU B 1 175 ? 9.195 -3.9 0.32 1 94.25 175 LEU B CA 1
ATOM 3323 C C . LEU B 1 175 ? 7.93 -3.076 0.499 1 94.25 175 LEU B C 1
ATOM 3325 O O . LEU B 1 175 ? 7.98 -1.943 0.982 1 94.25 175 LEU B O 1
ATOM 3329 N N . THR B 1 176 ? 6.875 -3.682 0.103 1 94.81 176 THR B N 1
ATOM 3330 C CA . THR B 1 176 ? 5.609 -2.971 0.264 1 94.81 176 THR B CA 1
ATOM 3331 C C . THR B 1 176 ? 5.324 -2.705 1.739 1 94.81 176 THR B C 1
ATOM 3333 O O . THR B 1 176 ? 4.914 -1.603 2.107 1 94.81 176 THR B O 1
ATOM 3336 N N . GLY B 1 177 ? 5.551 -3.689 2.623 1 95.81 177 GLY B N 1
ATOM 3337 C CA . GLY B 1 177 ? 5.375 -3.504 4.055 1 95.81 177 GLY B CA 1
ATOM 3338 C C . GLY B 1 177 ? 6.242 -2.396 4.621 1 95.81 177 GLY B C 1
ATOM 3339 O O . GLY B 1 177 ? 5.773 -1.586 5.426 1 95.81 177 GLY B O 1
ATOM 3340 N N . GLN B 1 178 ? 7.383 -2.352 4.164 1 96.94 178 GLN B N 1
ATOM 3341 C CA . GLN B 1 178 ? 8.328 -1.336 4.621 1 96.94 178 GLN B CA 1
ATOM 3342 C C . GLN B 1 178 ? 7.887 0.058 4.176 1 96.94 178 GLN B C 1
ATOM 3344 O O . GLN B 1 178 ? 7.91 1.002 4.969 1 96.94 178 GLN B O 1
ATOM 3349 N N . LEU B 1 179 ? 7.547 0.151 2.934 1 97.56 179 LEU B N 1
ATOM 3350 C CA . LEU B 1 179 ? 7.121 1.438 2.393 1 97.56 179 LEU B CA 1
ATOM 3351 C C . LEU B 1 179 ? 5.871 1.942 3.105 1 97.56 179 LEU B C 1
ATOM 3353 O O . LEU B 1 179 ? 5.812 3.104 3.518 1 97.56 179 LEU B O 1
ATOM 3357 N N . ILE B 1 180 ? 4.93 1.067 3.295 1 97.94 180 ILE B N 1
ATOM 3358 C CA . ILE B 1 180 ? 3.691 1.453 3.961 1 97.94 180 ILE B CA 1
ATOM 3359 C C . ILE B 1 180 ? 3.971 1.771 5.43 1 97.94 180 ILE B C 1
ATOM 3361 O O . ILE B 1 180 ? 3.367 2.684 5.996 1 97.94 180 ILE B O 1
ATOM 3365 N N . GLY B 1 181 ? 4.836 1.021 6.062 1 97.62 181 GLY B N 1
ATOM 3366 C CA . GLY B 1 181 ? 5.207 1.298 7.441 1 97.62 181 GLY B CA 1
ATOM 3367 C C . GLY B 1 181 ? 5.723 2.709 7.648 1 97.62 181 GLY B C 1
ATOM 3368 O O . GLY B 1 181 ? 5.344 3.377 8.617 1 97.62 181 GLY B O 1
ATOM 3369 N N . HIS B 1 182 ? 6.48 3.186 6.785 1 97.31 182 HIS B N 1
ATOM 3370 C CA . HIS B 1 182 ? 7.008 4.547 6.844 1 97.31 182 HIS B CA 1
ATOM 3371 C C . HIS B 1 182 ? 5.891 5.574 6.715 1 97.31 182 HIS B C 1
ATOM 3373 O O . HIS B 1 182 ? 5.863 6.566 7.449 1 97.31 182 HIS B O 1
ATOM 3379 N N . VAL B 1 183 ? 5.113 5.262 5.766 1 98.19 183 VAL B N 1
ATOM 3380 C CA . VAL B 1 183 ? 4.016 6.199 5.547 1 98.19 183 VAL B CA 1
ATOM 3381 C C . VAL B 1 183 ? 3.086 6.199 6.758 1 98.19 183 VAL B C 1
ATOM 3383 O O . VAL B 1 183 ? 2.609 7.258 7.18 1 98.19 183 VAL B O 1
ATOM 3386 N N . LEU B 1 184 ? 2.844 5.047 7.297 1 97.88 184 LEU B N 1
ATOM 3387 C CA . LEU B 1 184 ? 2.002 4.926 8.484 1 97.88 184 LEU B CA 1
ATOM 3388 C C . LEU B 1 184 ? 2.578 5.73 9.641 1 97.88 184 LEU B C 1
ATOM 3390 O O . LEU B 1 184 ? 1.841 6.418 10.352 1 97.88 184 LEU B O 1
ATOM 3394 N N . ASN B 1 185 ? 3.799 5.672 9.812 1 96.94 185 ASN B N 1
ATOM 3395 C CA . ASN B 1 185 ? 4.465 6.438 10.859 1 96.94 185 ASN B CA 1
ATOM 3396 C C . ASN B 1 185 ? 4.281 7.941 10.648 1 96.94 185 ASN B C 1
ATOM 3398 O O . ASN B 1 185 ? 4.004 8.672 11.602 1 96.94 185 ASN B O 1
ATOM 3402 N N . LEU B 1 186 ? 4.488 8.344 9.477 1 97.38 186 LEU B N 1
ATOM 3403 C CA . LEU B 1 186 ? 4.305 9.758 9.164 1 97.38 186 LEU B CA 1
ATOM 3404 C C . LEU B 1 186 ? 2.867 10.188 9.43 1 97.38 186 LEU B C 1
ATOM 3406 O O . LEU B 1 186 ? 2.631 11.25 10.008 1 97.38 186 LEU B O 1
ATOM 3410 N N . VAL B 1 187 ? 1.916 9.383 8.961 1 97.5 187 VAL B N 1
ATOM 3411 C CA . VAL B 1 187 ? 0.503 9.703 9.148 1 97.5 187 VAL B CA 1
ATOM 3412 C C . VAL B 1 187 ? 0.186 9.812 10.633 1 97.5 187 VAL B C 1
ATOM 3414 O O . VAL B 1 187 ? -0.617 10.648 11.047 1 97.5 187 VAL B O 1
ATOM 3417 N N . ASN B 1 188 ? 0.809 9.023 11.422 1 96.38 188 ASN B N 1
ATOM 3418 C CA . ASN B 1 188 ? 0.627 9.102 12.867 1 96.38 188 ASN B CA 1
ATOM 3419 C C . ASN B 1 188 ? 1.093 10.445 13.422 1 96.38 188 ASN B C 1
ATOM 3421 O O . ASN B 1 188 ? 0.415 11.039 14.266 1 96.38 188 ASN B O 1
ATOM 3425 N N . HIS B 1 189 ? 2.186 10.875 12.977 1 95.56 189 HIS B N 1
ATOM 3426 C CA . HIS B 1 189 ? 2.693 12.172 13.414 1 95.56 189 HIS B CA 1
ATOM 3427 C C . HIS B 1 189 ? 1.791 13.305 12.938 1 95.56 189 HIS B C 1
ATOM 3429 O O . HIS B 1 189 ? 1.524 14.242 13.695 1 95.56 189 HIS B O 1
ATOM 3435 N N . VAL B 1 190 ? 1.383 13.164 11.742 1 97.06 190 VAL B N 1
ATOM 3436 C CA . VAL B 1 190 ? 0.478 14.172 11.211 1 97.06 190 VAL B CA 1
ATOM 3437 C C . VAL B 1 190 ? -0.786 14.242 12.062 1 97.06 190 VAL B C 1
ATOM 3439 O O . VAL B 1 190 ? -1.232 15.328 12.438 1 97.06 190 VAL B O 1
ATOM 3442 N N . GLU B 1 191 ? -1.341 13.141 12.297 1 96.62 191 GLU B N 1
ATOM 3443 C CA . GLU B 1 191 ? -2.578 13.078 13.07 1 96.62 191 GLU B CA 1
ATOM 3444 C C . GLU B 1 191 ? -2.408 13.727 14.438 1 96.62 191 GLU B C 1
ATOM 3446 O O . GLU B 1 191 ? -3.221 14.562 14.844 1 96.62 191 GLU B O 1
ATOM 3451 N N . THR B 1 192 ? -1.36 13.367 15.133 1 94.44 192 THR B N 1
ATOM 3452 C CA . THR B 1 192 ? -1.111 13.898 16.469 1 94.44 192 THR B CA 1
ATOM 3453 C C . THR B 1 192 ? -0.973 15.414 16.438 1 94.44 192 THR B C 1
ATOM 3455 O O . THR B 1 192 ? -1.555 16.125 17.266 1 94.44 192 THR B O 1
ATOM 3458 N N . ASN B 1 193 ? -0.26 15.938 15.469 1 94.5 193 ASN B N 1
ATOM 3459 C CA . ASN B 1 193 ? -0.032 17.375 15.344 1 94.5 193 ASN B CA 1
ATOM 3460 C C . ASN B 1 193 ? -1.315 18.109 14.984 1 94.5 193 ASN B C 1
ATOM 3462 O O . ASN B 1 193 ? -1.621 19.156 15.562 1 94.5 193 ASN B O 1
ATOM 3466 N N . LEU B 1 194 ? -2.07 17.516 14.086 1 95.19 194 LEU B N 1
ATOM 3467 C CA . LEU B 1 194 ? -3.256 18.203 13.602 1 95.19 194 LEU B CA 1
ATOM 3468 C C . LEU B 1 194 ? -4.363 18.188 14.648 1 95.19 194 LEU B C 1
ATOM 3470 O O . LEU B 1 194 ? -5.137 19.141 14.758 1 95.19 194 LEU B O 1
ATOM 3474 N N . VAL B 1 195 ? -4.508 17.125 15.375 1 94.81 195 VAL B N 1
ATOM 3475 C CA . VAL B 1 195 ? -5.496 17.062 16.438 1 94.81 195 VAL B CA 1
ATOM 3476 C C . VAL B 1 195 ? -5.234 18.188 17.453 1 94.81 195 VAL B C 1
ATOM 3478 O O . VAL B 1 195 ? -6.164 18.891 17.859 1 94.81 195 VAL B O 1
ATOM 3481 N N . ASP B 1 196 ? -3.957 18.359 17.812 1 93.81 196 ASP B N 1
ATOM 3482 C CA . ASP B 1 196 ? -3.58 19.438 18.734 1 93.81 196 ASP B CA 1
ATOM 3483 C C . ASP B 1 196 ? -3.914 20.797 18.141 1 93.81 196 ASP B C 1
ATOM 3485 O O . ASP B 1 196 ? -4.48 21.656 18.828 1 93.81 196 ASP B O 1
ATOM 3489 N N . LEU B 1 197 ? -3.596 20.938 16.922 1 94.31 197 LEU B N 1
ATOM 3490 C CA . LEU B 1 197 ? -3.799 22.219 16.266 1 94.31 197 LEU B CA 1
ATOM 3491 C C . LEU B 1 197 ? -5.281 22.547 16.172 1 94.31 197 LEU B C 1
ATOM 3493 O O . LEU B 1 197 ? -5.695 23.672 16.5 1 94.31 197 LEU B O 1
ATOM 3497 N N . VAL B 1 198 ? -6.051 21.641 15.703 1 93.44 198 VAL B N 1
ATOM 3498 C CA . VAL B 1 198 ? -7.484 21.859 15.516 1 93.44 198 VAL B CA 1
ATOM 3499 C C . VAL B 1 198 ? -8.141 22.156 16.859 1 93.44 198 VAL B C 1
ATOM 3501 O O . VAL B 1 198 ? -8.984 23.047 16.969 1 93.44 198 VAL B O 1
ATOM 3504 N N . SER B 1 199 ? -7.781 21.422 17.891 1 92.5 199 SER B N 1
ATOM 3505 C CA . SER B 1 199 ? -8.32 21.656 19.234 1 92.5 199 SER B CA 1
ATOM 3506 C C . SER B 1 199 ? -8.008 23.062 19.719 1 92.5 199 SER B C 1
ATOM 3508 O O . SER B 1 199 ? -8.891 23.766 20.219 1 92.5 199 SER B O 1
ATOM 3510 N N . ALA B 1 200 ? -6.781 23.5 19.578 1 88.69 200 ALA B N 1
ATOM 3511 C CA . ALA B 1 200 ? -6.367 24.844 20 1 88.69 200 ALA B CA 1
ATOM 3512 C C . ALA B 1 200 ? -7.066 25.922 19.172 1 88.69 200 ALA B C 1
ATOM 3514 O O . ALA B 1 200 ? -7.457 26.969 19.703 1 88.69 200 ALA B O 1
ATOM 3515 N N . ALA B 1 201 ? -7.152 25.641 17.906 1 87.81 201 ALA B N 1
ATOM 3516 C CA . ALA B 1 201 ? -7.789 26.609 17.016 1 87.81 201 ALA B CA 1
ATOM 3517 C C . ALA B 1 201 ? -9.266 26.781 17.359 1 87.81 201 ALA B C 1
ATOM 3519 O O . ALA B 1 201 ? -9.789 27.891 17.344 1 87.81 201 ALA B O 1
ATOM 3520 N N . LYS B 1 202 ? -9.914 25.688 17.625 1 86.88 202 LYS B N 1
ATOM 3521 C CA . LYS B 1 202 ? -11.305 25.766 18.062 1 86.88 202 LYS B CA 1
ATOM 3522 C C . LYS B 1 202 ? -11.438 26.609 19.344 1 86.88 202 LYS B C 1
ATOM 3524 O O . LYS B 1 202 ? -12.344 27.438 19.453 1 86.88 202 LYS B O 1
ATOM 3529 N N . GLY B 1 203 ? -10.57 26.344 20.219 1 83.19 203 GLY B N 1
ATOM 3530 C CA . GLY B 1 203 ? -10.562 27.125 21.453 1 83.19 203 GLY B CA 1
ATOM 3531 C C . GLY B 1 203 ? -10.328 28.594 21.219 1 83.19 203 GLY B C 1
ATOM 3532 O O . GLY B 1 203 ? -10.789 29.438 22 1 83.19 203 GLY B O 1
ATOM 3533 N N . ALA B 1 204 ? -9.586 28.875 20.156 1 78.06 204 ALA B N 1
ATOM 3534 C CA . ALA B 1 204 ? -9.258 30.266 19.844 1 78.06 204 ALA B CA 1
ATOM 3535 C C . ALA B 1 204 ? -10.367 30.922 19.031 1 78.06 204 ALA B C 1
ATOM 3537 O O . ALA B 1 204 ? -10.266 32.094 18.656 1 78.06 204 ALA B O 1
ATOM 3538 N N . GLY B 1 205 ? -11.445 30.109 18.688 1 77.81 205 GLY B N 1
ATOM 3539 C CA . GLY B 1 205 ? -12.625 30.703 18.078 1 77.81 205 GLY B CA 1
ATOM 3540 C C . GLY B 1 205 ? -12.742 30.422 16.594 1 77.81 205 GLY B C 1
ATOM 3541 O O . GLY B 1 205 ? -13.664 30.906 15.938 1 77.81 205 GLY B O 1
ATOM 3542 N N . TYR B 1 206 ? -11.734 29.766 16.078 1 79.5 206 TYR B N 1
ATOM 3543 C CA . TYR B 1 206 ? -11.844 29.406 14.672 1 79.5 206 TYR B CA 1
ATOM 3544 C C . TYR B 1 206 ? -12.953 28.375 14.453 1 79.5 206 TYR B C 1
ATOM 3546 O O . TYR B 1 206 ? -13.117 27.453 15.258 1 79.5 206 TYR B O 1
ATOM 3554 N N . ASN B 1 207 ? -13.812 28.672 13.461 1 76.62 207 ASN B N 1
ATOM 3555 C CA . ASN B 1 207 ? -14.969 27.828 13.18 1 76.62 207 ASN B CA 1
ATOM 3556 C C . ASN B 1 207 ? -14.648 26.766 12.133 1 76.62 207 ASN B C 1
ATOM 3558 O O . ASN B 1 207 ? -14.234 27.078 11.023 1 76.62 207 ASN B O 1
ATOM 3562 N N . PHE B 1 208 ? -14.602 25.672 12.523 1 75.44 208 PHE B N 1
ATOM 3563 C CA . PHE B 1 208 ? -14.43 24.578 11.578 1 75.44 208 PHE B CA 1
ATOM 3564 C C . PHE B 1 208 ? -15.781 24.062 11.094 1 75.44 208 PHE B C 1
ATOM 3566 O O . PHE B 1 208 ? -16.562 23.531 11.883 1 75.44 208 PHE B O 1
ATOM 3573 N N . THR B 1 209 ? -16.609 25 10.484 1 60.78 209 THR B N 1
ATOM 3574 C CA . THR B 1 209 ? -17.969 24.75 10.016 1 60.78 209 THR B CA 1
ATOM 3575 C C . THR B 1 209 ? -18.094 23.375 9.367 1 60.78 209 THR B C 1
ATOM 3577 O O . THR B 1 209 ? -17.172 22.953 8.648 1 60.78 209 THR B O 1
ATOM 3580 N N . GLU B 1 210 ? -18.75 22.547 10.023 1 55.66 210 GLU B N 1
ATOM 3581 C CA . GLU B 1 210 ? -19.219 21.359 9.32 1 55.66 210 GLU B CA 1
ATOM 3582 C C . GLU B 1 210 ? -19.828 21.719 7.969 1 55.66 210 GLU B C 1
ATOM 3584 O O . GLU B 1 210 ? -20.719 22.578 7.891 1 55.66 210 GLU B O 1
ATOM 3589 N N . LYS B 1 211 ? -19.109 22 6.953 1 49.12 211 LYS B N 1
ATOM 3590 C CA . LYS B 1 211 ? -19.812 22.172 5.684 1 49.12 211 LYS B CA 1
ATOM 3591 C C . LYS B 1 211 ? -21.125 21.406 5.676 1 49.12 211 LYS B C 1
ATOM 3593 O O . LYS B 1 211 ? -21.141 20.188 5.922 1 49.12 211 LYS B O 1
ATOM 3598 N N . GLU B 1 212 ? -22.172 21.938 6.121 1 41.81 212 GLU B N 1
ATOM 3599 C CA . GLU B 1 212 ? -23.453 21.344 5.785 1 41.81 212 GLU B CA 1
ATOM 3600 C C . GLU B 1 212 ? -23.422 20.703 4.402 1 41.81 212 GLU B C 1
ATOM 3602 O O . GLU B 1 212 ? -22.984 21.328 3.432 1 41.81 212 GLU B O 1
ATOM 3607 N N . LYS B 1 213 ? -23.156 19.453 4.289 1 40.88 213 LYS B N 1
ATOM 3608 C CA . LYS B 1 213 ? -23.641 18.875 3.041 1 40.88 213 LYS B CA 1
ATOM 3609 C C . LYS B 1 213 ? -24.875 19.609 2.535 1 40.88 213 LYS B C 1
ATOM 3611 O O . LYS B 1 213 ? -25.906 19.625 3.203 1 40.88 213 LYS B O 1
ATOM 3616 N N . SER B 1 214 ? -24.797 20.719 1.947 1 35.59 214 SER B N 1
ATOM 3617 C CA . SER B 1 214 ? -25.953 21.188 1.186 1 35.59 214 SER B CA 1
ATOM 3618 C C . SER B 1 214 ? -26.672 20.031 0.503 1 35.59 214 SER B C 1
ATOM 3620 O O . SER B 1 214 ? -26.109 19.359 -0.353 1 35.59 214 SER B O 1
ATOM 3622 N N . THR B 1 215 ? -27.359 19.219 1.195 1 33.94 215 THR B N 1
ATOM 3623 C CA . THR B 1 215 ? -28.516 18.688 0.473 1 33.94 215 THR B CA 1
ATOM 3624 C C . THR B 1 215 ? -29.172 19.766 -0.371 1 33.94 215 THR B C 1
ATOM 3626 O O . THR B 1 215 ? -29.844 20.656 0.164 1 33.94 215 THR B O 1
ATOM 3629 N N . VAL B 1 216 ? -28.594 20.25 -1.394 1 34.44 216 VAL B N 1
ATOM 3630 C CA . VAL B 1 216 ? -29.281 20.953 -2.475 1 34.44 216 VAL B CA 1
ATOM 3631 C C . VAL B 1 216 ? -30.672 20.359 -2.686 1 34.44 216 VAL B C 1
ATOM 3633 O O . VAL B 1 216 ? -30.797 19.25 -3.186 1 34.44 216 VAL B O 1
ATOM 3636 N N . LEU B 1 217 ? -31.594 20.344 -1.849 1 30.91 217 LEU B N 1
ATOM 3637 C CA . LEU B 1 217 ? -32.969 20.469 -2.346 1 30.91 217 LEU B CA 1
ATOM 3638 C C . LEU B 1 217 ? -33.062 21.578 -3.391 1 30.91 217 LEU B C 1
ATOM 3640 O O . LEU B 1 217 ? -32.5 22.656 -3.215 1 30.91 217 LEU B O 1
ATOM 3644 N N . ALA B 1 218 ? -33.375 21.234 -4.723 1 31.38 218 ALA B N 1
ATOM 3645 C CA . ALA B 1 218 ? -33.781 21.984 -5.902 1 31.38 218 ALA B CA 1
ATOM 3646 C C . ALA B 1 218 ? -34.719 23.125 -5.523 1 31.38 218 ALA B C 1
ATOM 3648 O O . ALA B 1 218 ? -35.938 22.938 -5.398 1 31.38 218 ALA B O 1
ATOM 3649 N N . GLU B 1 219 ? -34.562 23.766 -4.379 1 29.67 219 GLU B N 1
ATOM 3650 C CA . GLU B 1 219 ? -35.5 24.875 -4.324 1 29.67 219 GLU B CA 1
ATOM 3651 C C . GLU B 1 219 ? -35.344 25.812 -5.516 1 29.67 219 GLU B C 1
ATOM 3653 O O . GLU B 1 219 ? -34.219 25.984 -6.023 1 29.67 219 GLU B O 1
ATOM 3658 N N . GLY B 1 220 ? -36.469 26.062 -6.34 1 28.53 220 GLY B N 1
ATOM 3659 C CA . GLY B 1 220 ? -36.844 26.969 -7.406 1 28.53 220 GLY B CA 1
ATOM 3660 C C . GLY B 1 220 ? -36.281 28.359 -7.238 1 28.53 220 GLY B C 1
ATOM 3661 O O . GLY B 1 220 ? -35.719 28.672 -6.191 1 28.53 220 GLY B O 1
ATOM 3662 N N . PRO B 1 221 ? -36.438 29.109 -8.398 1 29.06 221 PRO B N 1
ATOM 3663 C CA . PRO B 1 221 ? -35.906 30.406 -8.797 1 29.06 221 PRO B CA 1
ATOM 3664 C C . PRO B 1 221 ? -36.219 31.516 -7.785 1 29.06 221 PRO B C 1
ATOM 3666 O O . PRO B 1 221 ? -37.375 31.938 -7.648 1 29.06 221 PRO B O 1
ATOM 3669 N N . VAL B 1 222 ? -36.125 31.328 -6.457 1 26.94 222 VAL B N 1
ATOM 3670 C CA . VAL B 1 222 ? -36.625 32.531 -5.812 1 26.94 222 VAL B CA 1
ATOM 3671 C C . VAL B 1 222 ? -35.75 33.719 -6.207 1 26.94 222 VAL B C 1
ATOM 3673 O O . VAL B 1 222 ? -34.5 33.688 -6.062 1 26.94 222 VAL B O 1
ATOM 3676 N N . VAL B 1 223 ? -36.219 34.562 -7.152 1 26.83 223 VAL B N 1
ATOM 3677 C CA . VAL B 1 223 ? -35.875 35.844 -7.766 1 26.83 223 VAL B CA 1
ATOM 3678 C C . VAL B 1 223 ? -35.594 36.875 -6.68 1 26.83 223 VAL B C 1
ATOM 3680 O O . VAL B 1 223 ? -35.438 38.062 -6.965 1 26.83 223 VAL B O 1
ATOM 3683 N N . ASN B 1 224 ? -35.656 36.531 -5.398 1 24.97 224 ASN B N 1
ATOM 3684 C CA . ASN B 1 224 ? -35.812 37.812 -4.719 1 24.97 224 ASN B CA 1
ATOM 3685 C C . ASN B 1 224 ? -34.594 38.688 -4.875 1 24.97 224 ASN B C 1
ATOM 3687 O O . ASN B 1 224 ? -33.469 38.281 -4.527 1 24.97 224 ASN B O 1
ATOM 3691 N N . VAL B 1 225 ? -34.656 39.75 -5.66 1 22.84 225 VAL B N 1
ATOM 3692 C CA . VAL B 1 225 ? -33.938 40.906 -6.16 1 22.84 225 VAL B CA 1
ATOM 3693 C C . VAL B 1 225 ? -33.406 41.75 -4.988 1 22.84 225 VAL B C 1
ATOM 3695 O O . VAL B 1 225 ? -32.75 42.75 -5.188 1 22.84 225 VAL B O 1
ATOM 3698 N N . HIS B 1 226 ? -33.938 41.594 -3.82 1 22.16 226 HIS B N 1
ATOM 3699 C CA . HIS B 1 226 ? -33.844 42.906 -3.188 1 22.16 226 HIS B CA 1
ATOM 3700 C C . HIS B 1 226 ? -32.406 43.406 -3.154 1 22.16 226 HIS B C 1
ATOM 3702 O O . HIS B 1 226 ? -31.469 42.625 -3.191 1 22.16 226 HIS B O 1
ATOM 3708 N N . LYS B 1 227 ? -32.312 44.781 -3.156 1 25.44 227 LYS B N 1
ATOM 3709 C CA . LYS B 1 227 ? -31.438 45.938 -3.256 1 25.44 227 LYS B CA 1
ATOM 3710 C C . LYS B 1 227 ? -30.453 45.969 -2.098 1 25.44 227 LYS B C 1
ATOM 3712 O O . LYS B 1 227 ? -30.812 46.312 -0.967 1 25.44 227 LYS B O 1
ATOM 3717 N N . ARG B 1 228 ? -29.5 45.062 -2.049 1 22.16 228 ARG B N 1
ATOM 3718 C CA . ARG B 1 228 ? -28.5 45.156 -0.989 1 22.16 228 ARG B CA 1
ATOM 3719 C C . ARG B 1 228 ? -27.734 46.469 -1.087 1 22.16 228 ARG B C 1
ATOM 3721 O O . ARG B 1 228 ? -26.953 46.656 -2.021 1 22.16 228 ARG B O 1
ATOM 3728 N N . GLU B 1 229 ? -28.5 47.594 -0.773 1 24.41 229 GLU B N 1
ATOM 3729 C CA . GLU B 1 229 ? -27.953 48.938 -0.688 1 24.41 229 GLU B CA 1
ATOM 3730 C C . GLU B 1 229 ? -26.531 48.906 -0.156 1 24.41 229 GLU B C 1
ATOM 3732 O O . GLU B 1 229 ? -26.031 47.875 0.278 1 24.41 229 GLU B O 1
ATOM 3737 N N . ASN B 1 230 ? -26.266 50.031 0.684 1 23.77 230 ASN B N 1
ATOM 3738 C CA . ASN B 1 230 ? -25.203 50.969 0.965 1 23.77 230 ASN B CA 1
ATOM 3739 C C . ASN B 1 230 ? -24.141 50.375 1.871 1 23.77 230 ASN B C 1
ATOM 3741 O O . ASN B 1 230 ? -24.359 50.188 3.068 1 23.77 230 ASN B O 1
ATOM 3745 N N . ILE B 1 231 ? -23.484 49.438 1.502 1 25.77 231 ILE B N 1
ATOM 3746 C CA . ILE B 1 231 ? -22.5 48.812 2.383 1 25.77 231 ILE B CA 1
ATOM 3747 C C . ILE B 1 231 ? -21.422 49.812 2.732 1 25.77 231 ILE B C 1
ATOM 3749 O O . ILE B 1 231 ? -20.594 50.188 1.884 1 25.77 231 ILE B O 1
ATOM 3753 N N . VAL B 1 232 ? -21.859 51 3.373 1 27.67 232 VAL B N 1
ATOM 3754 C CA . VAL B 1 232 ? -20.906 51.906 4.02 1 27.67 232 VAL B CA 1
ATOM 3755 C C . VAL B 1 232 ? -19.891 51.094 4.816 1 27.67 232 VAL B C 1
ATOM 3757 O O . VAL B 1 232 ? -20.25 50.156 5.543 1 27.67 232 VAL B O 1
ATOM 3760 N N . ALA B 1 233 ? -18.719 51.156 4.426 1 30.66 233 ALA B N 1
ATOM 3761 C CA . ALA B 1 233 ? -17.438 50.562 4.844 1 30.66 233 ALA B CA 1
ATOM 3762 C C . ALA B 1 233 ? -17.219 50.781 6.34 1 30.66 233 ALA B C 1
ATOM 3764 O O . ALA B 1 233 ? -16.391 51.594 6.754 1 30.66 233 ALA B O 1
ATOM 3765 N N . SER B 1 234 ? -18.375 50.906 7.184 1 26.3 234 SER B N 1
ATOM 3766 C CA . SER B 1 234 ? -18.188 51.281 8.586 1 26.3 234 SER B CA 1
ATOM 3767 C C . SER B 1 234 ? -17.203 50.344 9.281 1 26.3 234 SER B C 1
ATOM 3769 O O . SER B 1 234 ? -16.844 49.281 8.727 1 26.3 234 SER B O 1
ATOM 3771 N N . GLN B 1 235 ? -17.297 50.406 10.797 1 27.03 235 GLN B N 1
ATOM 3772 C CA . GLN B 1 235 ? -16.906 49.656 12 1 27.03 235 GLN B CA 1
ATOM 3773 C C . GLN B 1 235 ? -17 48.156 11.781 1 27.03 235 GLN B C 1
ATOM 3775 O O . GLN B 1 235 ? -16.719 47.375 12.688 1 27.03 235 GLN B O 1
ATOM 3780 N N . ASP B 1 236 ? -17.469 47.75 10.719 1 30.84 236 ASP B N 1
ATOM 3781 C CA . ASP B 1 236 ? -18.031 46.406 10.492 1 30.84 236 ASP B CA 1
ATOM 3782 C C . ASP B 1 236 ? -16.906 45.375 10.328 1 30.84 236 ASP B C 1
ATOM 3784 O O . ASP B 1 236 ? -17.109 44.188 10.594 1 30.84 236 ASP B O 1
ATOM 3788 N N . ASP B 1 237 ? -15.898 45.844 9.734 1 32 237 ASP B N 1
ATOM 3789 C CA . ASP B 1 237 ? -14.953 44.781 9.469 1 32 237 ASP B CA 1
ATOM 3790 C C . ASP B 1 237 ? -14.273 44.312 10.758 1 32 237 ASP B C 1
ATOM 3792 O O . ASP B 1 237 ? -14 43.125 10.922 1 32 237 ASP B O 1
ATOM 3796 N N . VAL B 1 238 ? -13.812 45.188 11.648 1 33.25 238 VAL B N 1
ATOM 3797 C CA . VAL B 1 238 ? -13.258 44.812 12.938 1 33.25 238 VAL B CA 1
ATOM 3798 C C . VAL B 1 238 ? -14.336 44.125 13.773 1 33.25 238 VAL B C 1
ATOM 3800 O O . VAL B 1 238 ? -14.062 43.156 14.492 1 33.25 238 VAL B O 1
ATOM 3803 N N . ASP B 1 239 ? -15.609 44.656 13.797 1 33.22 239 ASP B N 1
ATOM 3804 C CA . ASP B 1 239 ? -16.719 43.969 14.445 1 33.22 239 ASP B CA 1
ATOM 3805 C C . ASP B 1 239 ? -16.891 42.531 13.922 1 33.22 239 ASP B C 1
ATOM 3807 O O . ASP B 1 239 ? -17.203 41.625 14.68 1 33.22 239 ASP B O 1
ATOM 3811 N N . ASP B 1 240 ? -16.781 42.406 12.672 1 37.94 240 ASP B N 1
ATOM 3812 C CA . ASP B 1 240 ? -16.906 41.062 12.125 1 37.94 240 ASP B CA 1
ATOM 3813 C C . ASP B 1 240 ? -15.805 40.156 12.664 1 37.94 240 ASP B C 1
ATOM 3815 O O . ASP B 1 240 ? -16.062 38.969 12.953 1 37.94 240 ASP B O 1
ATOM 3819 N N . LEU B 1 241 ? -14.609 40.625 12.727 1 35.38 241 LEU B N 1
ATOM 3820 C CA . LEU B 1 241 ? -13.57 39.812 13.32 1 35.38 241 LEU B CA 1
ATOM 3821 C C . LEU B 1 241 ? -13.828 39.594 14.805 1 35.38 241 LEU B C 1
ATOM 3823 O O . LEU B 1 241 ? -13.719 38.469 15.305 1 35.38 241 LEU B O 1
ATOM 3827 N N . LEU B 1 242 ? -14.094 40.594 15.625 1 38.19 242 LEU B N 1
ATOM 3828 C CA . LEU B 1 242 ? -14.492 40.469 17.016 1 38.19 242 LEU B CA 1
ATOM 3829 C C . LEU B 1 242 ? -15.836 39.75 17.141 1 38.19 242 LEU B C 1
ATOM 3831 O O . LEU B 1 242 ? -16.031 38.938 18.047 1 38.19 242 LEU B O 1
ATOM 3835 N N . SER B 1 243 ? -16.891 40.031 16.375 1 36.75 243 SER B N 1
ATOM 3836 C CA . SER B 1 243 ? -18.156 39.312 16.328 1 36.75 243 SER B CA 1
ATOM 3837 C C . SER B 1 243 ? -17.938 37.844 15.961 1 36.75 243 SER B C 1
ATOM 3839 O O . SER B 1 243 ? -18.594 36.969 16.5 1 36.75 243 SER B O 1
ATOM 3841 N N . SER B 1 244 ? -17.188 37.625 14.938 1 35.41 244 SER B N 1
ATOM 3842 C CA . SER B 1 244 ? -16.859 36.219 14.656 1 35.41 244 SER B CA 1
ATOM 3843 C C . SER B 1 244 ? -16.094 35.594 15.82 1 35.41 244 SER B C 1
ATOM 3845 O O . SER B 1 244 ? -16.062 34.375 15.953 1 35.41 244 SER B O 1
ATOM 3847 N N . LEU B 1 245 ? -15.336 36.375 16.484 1 35.78 245 LEU B N 1
ATOM 3848 C CA . LEU B 1 245 ? -14.68 35.906 17.703 1 35.78 245 LEU B CA 1
ATOM 3849 C C . LEU B 1 245 ? -15.617 36.062 18.906 1 35.78 245 LEU B C 1
ATOM 3851 O O . LEU B 1 245 ? -15.219 35.75 20.031 1 35.78 245 LEU B O 1
ATOM 3855 N N . GLY B 1 246 ? -16.953 36 18.672 1 30.67 246 GLY B N 1
ATOM 3856 C CA . GLY B 1 246 ? -18.016 36.062 19.656 1 30.67 246 GLY B CA 1
ATOM 3857 C C . GLY B 1 246 ? -17.875 37.25 20.609 1 30.67 246 GLY B C 1
ATOM 3858 O O . GLY B 1 246 ? -18.422 37.219 21.719 1 30.67 246 GLY B O 1
ATOM 3859 N N . LEU B 1 247 ? -17 38.125 20.516 1 27.8 247 LEU B N 1
ATOM 3860 C CA . LEU B 1 247 ? -16.938 39.219 21.453 1 27.8 247 LEU B CA 1
ATOM 3861 C C . LEU B 1 247 ? -17.625 40.469 20.875 1 27.8 247 LEU B C 1
ATOM 3863 O O . LEU B 1 247 ? -17.672 40.656 19.656 1 27.8 247 LEU B O 1
#

Secondary structure (DSSP, 8-state):
--TTSSSS-HHHHHHHHHHHHHHHHT-HHHHHHHHHHHHHHHHHHHHHHHHHHHHHHHHHHHIIIIISSS-HHHHHHHHHHHHHHHHHHHHHHHHHHHHHHHHHHHHHHHHHHHHHHHHHHHHHHHHHHTT---HHHHHHHHHHHHHHHHHHHHHHHHHHHHHHHHHHHTTHHHHHHHHHHHHHHHHHHHHHHHHHHHHHHHHTT-----------------------------THHHHHHHHHTT-/--TTSSSS-HHHHHHHHHHHHHHHHT-HHHHHHHHHHHHHHHHHHHHHHHHHHHHHHHHHHHIIIIISSS-HHHHHHHHHHHHHHHHHHHHHHHHHHHHHHHHHHHHHHHHHHHHHHHHHHHHHHHHHHTT---HHHHHHHHHHHHHHHHHHHHHHHHHHHHHHHHHHHTTHHHHHHHHHHHHHHHHHHHHHHHHHHHHHHHHTT-----------------------------THHHHHHHHHTT-

pLDDT: mean 74.41, std 24.19, range [22.14, 98.19]

Organism: Piscirickettsia salmonis (NCBI:txid1238)

Nearest PDB structures (foldseek):
  5xg2-assembly1_A  TM=4.100E-01  e=1.752E-01  Pyrococcus yayanosii CH1
  8i21-assembly1_A  TM=3.258E-01  e=1.052E-01  Saccharomyces cerevisiae S288C
  8i4v-assembly1_B  TM=2.825E-01  e=5.116E-01  Saccharomyces cerevisiae S288C
  5xg2-assembly1_A  TM=4.083E-01  e=1.442E-01  Pyrococcus yayanosii CH1
  8i21-assembly1_A  TM=3.277E-01  e=9.567E-02  Saccharomyces cerevisiae S288C

Foldseek 3Di:
DPVVPPLQDPVLVVLVVVLVVCVVVVPPVSNVVSVVVNVVRVVVSVCVVLCVLLVLLVVLQCCLDPPDPQHPVNLVVCVVVLVVLVVVLVVLVVVLVVLLVVLVVVLVVVVVVLVVLVVVLVVLVVCVVVVNADPVSVVVSVVSVVVSVVVVVVSVVSNVVSVVSNVVSVVSVVVSVVSVVVSVVSVVVVVVSVVSNVVSCVSSQDDPPPPPPPPPPVDDDPPPPDDPPDVPPPPVVVCCVVVSSVD/DPVVPPLQDPVLVVLVVVLVVCVVVVVVVSNVVSVVVNVVRVVVSVCVVLCVLLVLLVVLQCCLDPPDPQHPVNLVVCVVVLVVLVVVLVVLVVVLVVLLVVLVVVLVVVVVVLVVLVVVLVVLVVCVVVVNADPVSVVVSVVSVVVSVVVVVVSVVSNVVSVVSNVVSVVSVVVSVVSVVVSVVSVVVVVVSVVSNVVSCVSSQDDPPPPPPPPPPVDDDPPPPDDPDDVPPPPVPVCVVVVSSVD

InterPro domains:
  IPR007439 Chemotaxis phosphatase, CheZ [PF04344] (46-246)
  IPR007439 Chemotaxis phosphatase, CheZ [PIRSF002884] (23-247)
  IPR050992 Bacterial chemotaxis CheZ family phosphatases [PTHR43693] (32-247)

Solvent-accessible surface area (backbone atoms only — not comparable to full-atom values): 25721 Å² total; per-residue (Å²): 129,72,82,76,61,69,67,54,44,70,64,33,47,51,34,46,49,51,20,18,51,24,1,45,68,22,35,14,69,58,13,34,53,28,42,54,48,28,32,51,36,34,38,48,36,45,49,46,50,53,38,56,51,38,35,58,30,50,50,46,51,49,37,38,29,62,65,41,94,72,17,57,62,57,49,50,67,43,42,66,56,40,49,51,40,53,52,47,40,49,50,50,50,48,51,41,44,51,52,42,47,53,45,42,63,60,46,44,59,51,27,51,50,48,28,53,51,28,50,52,51,43,54,54,48,52,33,48,76,69,68,67,53,52,75,68,53,46,52,51,49,55,52,47,50,55,53,48,31,57,50,44,31,54,51,22,54,49,49,40,50,46,46,48,53,44,56,62,48,51,60,50,50,61,54,39,46,52,45,49,49,52,38,49,52,50,52,50,53,51,42,58,52,43,50,53,48,50,54,25,36,45,70,46,41,52,57,62,60,71,71,67,75,70,72,75,68,85,73,74,85,74,76,77,69,77,80,82,68,81,77,69,86,55,76,50,64,64,42,46,55,36,44,60,53,73,90,128,72,80,76,59,69,67,55,43,71,64,34,48,50,33,45,49,49,20,19,52,23,1,44,67,21,36,13,67,56,13,34,53,28,43,53,50,27,29,50,37,35,37,49,36,45,49,45,50,54,39,57,52,36,34,58,31,50,51,46,52,49,36,39,28,63,66,40,96,72,19,57,61,55,50,49,67,44,42,64,54,41,48,50,40,53,53,45,40,48,51,52,48,49,51,40,43,50,53,42,48,54,45,43,63,61,46,44,59,53,28,51,49,48,27,51,51,27,49,53,49,42,54,54,48,52,34,47,76,70,68,66,54,52,74,67,52,45,52,52,49,54,51,47,50,56,53,47,31,56,50,46,30,55,51,22,52,48,48,40,52,46,46,49,52,46,56,60,48,51,58,52,51,62,54,40,45,50,46,49,50,52,40,47,51,51,50,50,52,50,41,58,53,43,50,53,47,50,54,25,36,46,71,48,43,53,56,62,60,72,73,67,74,70,73,74,68,87,72,73,86,75,69,83,67,79,78,81,70,81,78,69,86,57,77,51,64,63,44,47,54,37,44,60,54,73,89

Sequence (494 aa):
MKNEEQLLTRSTLEKALSLVESLEGGDAKEAARLVAELSQCLEEDFVQEVGKITRDLHNTLVDLSEHKEKNLKDITDELPDAKDRLEHVVKLTEDATNKTIDVVEVCLPLGDRLALRSAQLLTEWDRLQHQEVTPKEFKMLYHGLGDFLAELKGNAEFLNKALNDVLMTQEYQDLTGQLIGHVLNLVNHVETNLVDLVSAAKGAGYNFTEKEKSTVLAEGPVVNVHKRENIVASQDDVDDLLSSLGLMKNEEQLLTRSTLEKALSLVESLEGGDAKEAARLVAELSQCLEEDFVQEVGKITRDLHNTLVDLSEHKEKNLKDITDELPDAKDRLEHVVKLTEDATNKTIDVVEVCLPLGDRLALRSAQLLTEWDRLQHQEVTPKEFKMLYHGLGDFLAELKGNAEFLNKALNDVLMTQEYQDLTGQLIGHVLNLVNHVETNLVDLVSAAKGAGYNFTEKEKSTVLAEGPVVNVHKRENIVASQDDVDDLLSSLGL

Radius of gyration: 42.1 Å; Cα contacts (8 Å, |Δi|>4): 479; chains: 2; bounding box: 70×134×78 Å